Protein AF-A8M574-F1 (afdb_monomer)

pLDDT: mean 74.21, std 25.57, range [23.56, 98.88]

Structure (mmCIF, N/CA/C/O backbone):
data_AF-A8M574-F1
#
_entry.id   AF-A8M574-F1
#
loop_
_atom_site.group_PDB
_atom_site.id
_atom_site.type_symbol
_atom_site.label_atom_id
_atom_site.label_alt_id
_atom_site.label_comp_id
_atom_site.label_asym_id
_atom_site.label_entity_id
_atom_site.label_seq_id
_atom_site.pdbx_PDB_ins_code
_atom_site.Cartn_x
_atom_site.Cartn_y
_atom_site.Cartn_z
_atom_site.occupancy
_atom_site.B_iso_or_equiv
_atom_site.auth_seq_id
_atom_site.auth_comp_id
_atom_site.auth_asym_id
_atom_site.auth_atom_id
_atom_site.pdbx_PDB_model_num
ATOM 1 N N . MET A 1 1 ? 25.813 -14.696 -12.290 1.00 43.09 1 MET A N 1
ATOM 2 C CA . MET A 1 1 ? 24.730 -15.687 -12.515 1.00 43.09 1 MET A CA 1
ATOM 3 C C . MET A 1 1 ? 24.379 -16.520 -11.274 1.00 43.09 1 MET A C 1
ATOM 5 O O . MET A 1 1 ? 23.227 -16.478 -10.869 1.00 43.09 1 MET A O 1
ATOM 9 N N . ALA A 1 2 ? 25.313 -17.228 -10.617 1.00 38.19 2 ALA A N 1
ATOM 10 C CA . ALA A 1 2 ? 24.982 -18.064 -9.444 1.00 38.19 2 ALA A CA 1
ATOM 11 C C . ALA A 1 2 ? 24.465 -17.281 -8.211 1.00 38.19 2 ALA A C 1
ATOM 13 O O . ALA A 1 2 ? 23.573 -17.768 -7.521 1.00 38.19 2 ALA A O 1
ATOM 14 N N . GLY A 1 3 ? 24.983 -16.067 -7.968 1.00 50.03 3 GLY A N 1
ATOM 15 C CA . GLY A 1 3 ? 24.545 -15.190 -6.869 1.00 50.03 3 GLY A CA 1
ATOM 16 C C . GLY A 1 3 ? 23.135 -14.622 -7.061 1.00 50.03 3 GLY A C 1
ATOM 17 O O . GLY A 1 3 ? 22.306 -14.767 -6.175 1.00 50.03 3 GLY A O 1
ATOM 18 N N . ALA A 1 4 ? 22.826 -14.084 -8.246 1.00 55.34 4 ALA A N 1
ATOM 19 C CA . ALA A 1 4 ? 21.496 -13.553 -8.568 1.00 55.34 4 ALA A CA 1
ATOM 20 C C . ALA A 1 4 ? 20.401 -14.631 -8.491 1.00 55.34 4 ALA A C 1
ATOM 22 O O . ALA A 1 4 ? 19.354 -14.411 -7.900 1.00 55.34 4 ALA A O 1
ATOM 23 N N . ALA A 1 5 ? 20.671 -15.840 -8.995 1.00 60.03 5 ALA A N 1
ATOM 24 C CA . ALA A 1 5 ? 19.728 -16.952 -8.873 1.00 60.03 5 ALA A CA 1
ATOM 25 C C . ALA A 1 5 ? 19.549 -17.428 -7.417 1.00 60.03 5 ALA A C 1
ATOM 27 O O . ALA A 1 5 ? 18.490 -17.937 -7.060 1.00 60.03 5 ALA A O 1
ATOM 28 N N . ALA A 1 6 ? 20.581 -17.310 -6.574 1.00 65.19 6 ALA A N 1
ATOM 29 C CA . ALA A 1 6 ? 20.474 -17.624 -5.150 1.00 65.19 6 ALA A CA 1
ATOM 30 C C . ALA A 1 6 ? 19.658 -16.568 -4.396 1.00 65.19 6 ALA A C 1
ATOM 32 O O . ALA A 1 6 ? 18.830 -16.937 -3.568 1.00 65.19 6 ALA A O 1
ATOM 33 N N . GLU A 1 7 ? 19.847 -15.292 -4.722 1.00 67.44 7 GLU A N 1
ATOM 34 C CA . GLU A 1 7 ? 19.061 -14.191 -4.169 1.00 67.44 7 GLU A CA 1
ATOM 35 C C . GLU A 1 7 ? 17.591 -14.280 -4.580 1.00 67.44 7 GLU A C 1
ATOM 37 O O . GLU A 1 7 ? 16.699 -14.190 -3.742 1.00 67.44 7 GLU A O 1
ATOM 42 N N . GLN A 1 8 ? 17.336 -14.619 -5.842 1.00 71.44 8 GLN A N 1
ATOM 43 C CA . GLN A 1 8 ? 15.989 -14.830 -6.353 1.00 71.44 8 GLN A CA 1
ATOM 44 C C . GLN A 1 8 ? 15.241 -15.937 -5.603 1.00 71.44 8 GLN A C 1
ATOM 46 O O . GLN A 1 8 ? 14.080 -15.786 -5.216 1.00 71.44 8 GLN A O 1
ATOM 51 N N . ARG A 1 9 ? 15.931 -17.051 -5.328 1.00 76.62 9 ARG A N 1
ATOM 52 C CA . ARG A 1 9 ? 15.381 -18.136 -4.506 1.00 76.62 9 ARG A CA 1
ATOM 53 C C . ARG A 1 9 ? 15.107 -17.696 -3.070 1.00 76.62 9 ARG A C 1
ATOM 55 O O . ARG A 1 9 ? 14.141 -18.178 -2.491 1.00 76.62 9 ARG A O 1
ATOM 62 N N . ARG A 1 10 ? 15.919 -16.800 -2.496 1.00 78.69 10 ARG A N 1
ATOM 63 C CA . ARG A 1 10 ? 15.679 -16.248 -1.151 1.00 78.69 10 ARG A CA 1
ATOM 64 C C . ARG A 1 10 ? 14.439 -15.360 -1.123 1.00 78.69 10 ARG A C 1
ATOM 66 O O . ARG A 1 10 ? 13.598 -15.568 -0.259 1.00 78.69 10 ARG A O 1
ATOM 73 N N . LEU A 1 11 ? 14.298 -14.441 -2.081 1.00 84.88 11 LEU A N 1
ATOM 74 C CA . LEU A 1 11 ? 13.113 -13.583 -2.214 1.00 84.88 11 LEU A CA 1
ATOM 75 C C . LEU A 1 11 ? 11.839 -14.420 -2.351 1.00 84.88 11 LEU A C 1
ATOM 77 O O . LEU A 1 11 ? 10.883 -14.235 -1.604 1.00 84.88 11 LEU A O 1
ATOM 81 N N . THR A 1 12 ? 11.877 -15.405 -3.247 1.00 88.19 12 THR A N 1
ATOM 82 C CA . THR A 1 12 ? 10.774 -16.347 -3.470 1.00 88.19 12 THR A CA 1
ATOM 83 C C . THR A 1 12 ? 10.436 -17.112 -2.191 1.00 88.19 12 THR A C 1
ATOM 85 O O . THR A 1 12 ? 9.279 -17.155 -1.795 1.00 88.19 12 THR A O 1
ATOM 88 N N . ALA A 1 13 ? 11.438 -17.653 -1.488 1.00 87.69 13 ALA A N 1
ATOM 89 C CA . ALA A 1 13 ? 11.223 -18.377 -0.236 1.00 87.69 13 ALA A CA 1
ATOM 90 C C . ALA A 1 13 ? 10.576 -17.509 0.858 1.00 87.69 13 ALA A C 1
ATOM 92 O O . ALA A 1 13 ? 9.745 -18.008 1.611 1.00 87.69 13 ALA A O 1
ATOM 93 N N . VAL A 1 14 ? 10.913 -16.216 0.935 1.00 92.44 14 VAL A N 1
ATOM 94 C CA . VAL A 1 14 ? 10.261 -15.285 1.870 1.00 92.44 14 VAL A CA 1
ATOM 95 C C . VAL A 1 14 ? 8.786 -15.096 1.516 1.00 92.44 14 VAL A C 1
ATOM 97 O O . VAL A 1 14 ? 7.946 -15.217 2.404 1.00 92.44 14 VAL A O 1
ATOM 100 N N . VAL A 1 15 ? 8.463 -14.856 0.240 1.00 94.00 15 VAL A N 1
ATOM 101 C CA . VAL A 1 15 ? 7.069 -14.708 -0.225 1.00 94.00 15 VAL A CA 1
ATOM 102 C C . VAL A 1 15 ? 6.266 -15.986 0.020 1.00 94.00 15 VAL A C 1
ATOM 104 O O . VAL A 1 15 ? 5.108 -15.932 0.434 1.00 94.00 15 VAL A O 1
ATOM 107 N N . GLU A 1 16 ? 6.888 -17.150 -0.177 1.00 91.62 16 GLU A N 1
ATOM 108 C CA . GLU A 1 16 ? 6.286 -18.453 0.104 1.00 91.62 16 GLU A CA 1
ATOM 109 C C . GLU A 1 16 ? 5.833 -18.580 1.566 1.00 91.62 16 GLU A C 1
ATOM 111 O O . GLU A 1 16 ? 4.709 -19.022 1.821 1.00 91.62 16 GLU A O 1
ATOM 116 N N . CYS A 1 17 ? 6.640 -18.091 2.514 1.00 93.31 17 CYS A N 1
ATOM 117 C CA . CYS A 1 17 ? 6.331 -18.102 3.944 1.00 93.31 17 CYS A CA 1
ATOM 118 C C . CYS A 1 17 ? 5.132 -17.227 4.344 1.00 93.31 17 CYS A C 1
ATOM 120 O O . CYS A 1 17 ? 4.671 -17.348 5.476 1.00 93.31 17 CYS A O 1
ATOM 122 N N . TRP A 1 18 ? 4.617 -16.352 3.472 1.00 95.31 18 TRP A N 1
ATOM 123 C CA . TRP A 1 18 ? 3.490 -15.466 3.794 1.00 95.31 18 TRP A CA 1
ATOM 124 C C . TRP A 1 18 ? 2.136 -16.180 3.871 1.00 95.31 18 TRP A C 1
ATOM 126 O O . TRP A 1 18 ? 1.200 -15.624 4.450 1.00 95.31 18 TRP A O 1
ATOM 136 N N . LEU A 1 19 ? 2.029 -17.406 3.343 1.00 94.69 19 LEU A N 1
ATOM 137 C CA . LEU A 1 19 ? 0.761 -18.140 3.286 1.00 94.69 19 LEU A CA 1
ATOM 138 C C . LEU A 1 19 ? 0.130 -18.340 4.661 1.00 94.69 19 LEU A C 1
ATOM 140 O O . LEU A 1 19 ? 0.718 -18.938 5.561 1.00 94.69 19 LEU A O 1
ATOM 144 N N . GLY A 1 20 ? -1.112 -17.878 4.791 1.00 93.00 20 GLY A N 1
ATOM 145 C CA . GLY A 1 20 ? -1.953 -18.090 5.963 1.00 93.00 20 GLY A CA 1
ATOM 146 C C . GLY A 1 20 ? -1.492 -17.350 7.217 1.00 93.00 20 GLY A C 1
ATOM 147 O O . GLY A 1 20 ? -2.039 -17.596 8.294 1.00 93.00 20 GLY A O 1
ATOM 148 N N . ARG A 1 21 ? -0.505 -16.452 7.110 1.00 95.06 21 ARG A N 1
ATOM 149 C CA . ARG A 1 21 ? 0.018 -15.736 8.274 1.00 95.06 21 ARG A CA 1
ATOM 150 C C . ARG A 1 21 ? -1.033 -14.803 8.865 1.00 95.06 21 ARG A C 1
ATOM 152 O O . ARG A 1 21 ? -1.601 -14.011 8.117 1.00 95.06 21 ARG A O 1
ATOM 159 N N . PRO A 1 22 ? -1.293 -14.876 10.179 1.00 96.81 22 PRO A N 1
ATOM 160 C CA . PRO A 1 22 ? -2.359 -14.110 10.805 1.00 96.81 22 PRO A CA 1
ATOM 161 C C . PRO A 1 22 ? -1.987 -12.628 10.926 1.00 96.81 22 PRO A C 1
ATOM 163 O O . PRO A 1 22 ? -1.053 -12.278 11.651 1.00 96.81 22 PRO A O 1
ATOM 166 N N . VAL A 1 23 ? -2.752 -11.760 10.266 1.00 98.25 23 VAL A N 1
ATOM 167 C CA . VAL A 1 23 ? -2.574 -10.307 10.332 1.00 98.25 23 VAL A CA 1
ATOM 168 C C . VAL A 1 23 ? -3.887 -9.634 10.717 1.00 98.25 23 VAL A C 1
ATOM 170 O O . VAL A 1 23 ? -4.902 -9.781 10.039 1.00 98.25 23 VAL A O 1
ATOM 173 N N . LEU A 1 24 ? -3.860 -8.880 11.813 1.00 98.62 24 LEU A N 1
ATOM 174 C CA . LEU A 1 24 ? -4.942 -7.996 12.224 1.00 98.62 24 LEU A CA 1
ATOM 175 C C . LEU A 1 24 ? -4.681 -6.603 11.660 1.00 98.62 24 LEU A C 1
ATOM 177 O O . LEU A 1 24 ? -3.668 -5.992 11.988 1.00 98.62 24 LEU A O 1
ATOM 181 N N . VAL A 1 25 ? -5.609 -6.087 10.865 1.00 98.88 25 VAL A N 1
ATOM 182 C CA . VAL A 1 25 ? -5.609 -4.702 10.398 1.00 98.88 25 VAL A CA 1
ATOM 183 C C . VAL A 1 25 ? -6.649 -3.920 11.189 1.00 98.88 25 VAL A C 1
ATOM 185 O O . VAL A 1 25 ? -7.798 -4.347 11.312 1.00 98.88 25 VAL A O 1
ATOM 188 N N . VAL A 1 26 ? -6.257 -2.768 11.725 1.00 98.75 26 VAL A N 1
ATOM 189 C CA . VAL A 1 26 ? -7.154 -1.831 12.403 1.00 98.75 26 VAL A CA 1
ATOM 190 C C . VAL A 1 26 ? -6.943 -0.430 11.861 1.00 98.75 26 VAL A C 1
ATOM 192 O O . VAL A 1 26 ? -5.806 0.006 11.687 1.00 98.75 26 VAL A O 1
ATOM 195 N N . GLY A 1 27 ? -8.025 0.302 11.614 1.00 97.75 27 GLY A N 1
ATOM 196 C CA . GLY A 1 27 ? -7.881 1.683 11.186 1.00 97.75 27 GLY A CA 1
ATOM 197 C C . GLY A 1 27 ? -9.089 2.286 10.507 1.00 97.75 27 GLY A C 1
ATOM 198 O O . GLY A 1 27 ? -10.214 1.798 10.621 1.00 97.75 27 GLY A O 1
ATOM 199 N N . ASP A 1 28 ? -8.821 3.367 9.787 1.00 97.31 28 ASP A N 1
ATOM 200 C CA . ASP A 1 28 ? -9.803 4.078 8.986 1.00 97.31 28 ASP A CA 1
ATOM 201 C C . ASP A 1 28 ? -10.064 3.324 7.670 1.00 97.31 28 ASP A C 1
ATOM 203 O O . ASP A 1 28 ? -9.288 3.395 6.711 1.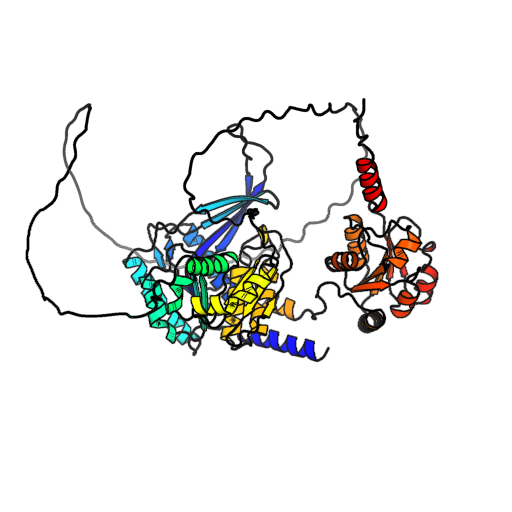00 97.31 28 ASP A O 1
ATOM 207 N N . ALA A 1 29 ? -11.166 2.572 7.629 1.00 97.31 29 ALA A N 1
ATOM 208 C CA . ALA A 1 29 ? -11.657 1.918 6.421 1.00 97.31 29 ALA A CA 1
ATOM 209 C C . ALA A 1 29 ? -12.540 2.873 5.604 1.00 97.31 29 ALA A C 1
ATOM 211 O O . ALA A 1 29 ? -13.359 3.609 6.160 1.00 97.31 29 ALA A O 1
ATOM 212 N N . MET A 1 30 ? -12.376 2.854 4.282 1.00 96.56 30 MET A N 1
ATOM 213 C CA . MET A 1 30 ? -13.139 3.701 3.366 1.00 96.56 30 MET A CA 1
ATOM 214 C C . MET A 1 30 ? -13.429 2.980 2.049 1.00 96.56 30 MET A C 1
ATOM 216 O O . MET A 1 30 ? -12.779 1.990 1.719 1.00 96.56 30 MET A O 1
ATOM 220 N N . LEU A 1 31 ? -14.398 3.489 1.292 1.00 97.69 31 LEU A N 1
ATOM 221 C CA . LEU A 1 31 ? -14.700 3.034 -0.061 1.00 97.69 31 LEU A CA 1
ATOM 222 C C . LEU A 1 31 ? -14.045 3.972 -1.084 1.00 97.69 31 LEU A C 1
ATOM 224 O O . LEU A 1 31 ? -14.311 5.175 -1.106 1.00 97.69 31 LEU A O 1
ATOM 228 N N . ASP A 1 32 ? -13.215 3.429 -1.966 1.00 96.25 32 ASP A N 1
ATOM 229 C CA . ASP A 1 32 ? -12.737 4.138 -3.147 1.00 96.25 32 ASP A CA 1
ATOM 230 C C . ASP A 1 32 ? -13.697 3.896 -4.315 1.00 96.25 32 ASP A C 1
ATOM 232 O O . ASP A 1 32 ? -13.975 2.757 -4.686 1.00 96.25 32 ASP A O 1
ATOM 236 N N . GLU A 1 33 ? -14.178 4.968 -4.942 1.00 95.56 33 GLU A N 1
ATOM 237 C CA . GLU A 1 33 ? -15.069 4.872 -6.099 1.00 95.56 33 GLU A CA 1
ATOM 238 C C . GLU A 1 33 ? -14.465 5.599 -7.304 1.00 95.56 33 GLU A C 1
ATOM 240 O O . GLU A 1 33 ? -14.084 6.768 -7.233 1.00 95.56 33 GLU A O 1
ATOM 245 N N . TRP A 1 34 ? -14.407 4.914 -8.439 1.00 93.00 34 TRP A N 1
ATOM 246 C CA . TRP A 1 34 ? -13.856 5.412 -9.693 1.00 93.00 34 TRP A CA 1
ATOM 247 C C . TRP A 1 34 ? -14.963 5.500 -10.735 1.00 93.00 34 TRP A C 1
ATOM 249 O O . TRP A 1 34 ? -15.517 4.488 -11.174 1.00 93.00 34 TRP A O 1
ATOM 259 N N . ARG A 1 35 ? -15.295 6.725 -11.138 1.00 93.75 35 ARG A N 1
ATOM 260 C CA . ARG A 1 35 ? -16.360 7.038 -12.092 1.00 93.75 35 ARG A CA 1
ATOM 261 C C . ARG A 1 35 ? -15.756 7.492 -13.411 1.00 93.75 35 ARG A C 1
ATOM 263 O O . ARG A 1 35 ? -15.221 8.589 -13.508 1.00 93.75 35 ARG A O 1
ATOM 270 N N . PHE A 1 36 ? -15.862 6.651 -14.431 1.00 91.88 36 PHE A N 1
ATOM 271 C CA . PHE A 1 36 ? -15.371 6.933 -15.775 1.00 91.88 36 PHE A CA 1
ATOM 272 C C . PHE A 1 36 ? -16.498 7.546 -16.591 1.00 91.88 36 PHE A C 1
ATOM 274 O O . PHE A 1 36 ? -17.512 6.889 -16.846 1.00 91.88 36 PHE A O 1
ATOM 281 N N . ALA A 1 37 ? -16.320 8.795 -16.993 1.00 92.38 37 ALA A N 1
ATOM 282 C CA . ALA A 1 37 ? -17.284 9.566 -17.747 1.00 92.38 37 ALA A CA 1
ATOM 283 C C . ALA A 1 37 ? -16.697 10.076 -19.068 1.00 92.38 37 ALA A C 1
ATOM 285 O O . ALA A 1 37 ? -15.488 10.130 -19.276 1.00 92.38 37 ALA A O 1
ATOM 286 N N . GLU A 1 38 ? -17.585 10.470 -19.970 1.00 91.44 38 GLU A N 1
ATOM 287 C CA . GLU A 1 38 ? -17.250 11.190 -21.197 1.00 91.44 38 GLU A CA 1
ATOM 288 C C . GLU A 1 38 ? -17.886 12.579 -21.163 1.00 91.44 38 GLU A C 1
ATOM 290 O O . GLU A 1 38 ? -18.950 12.765 -20.566 1.00 91.44 38 GLU A O 1
ATOM 295 N N . SER A 1 39 ? -17.245 13.540 -21.828 1.00 87.38 39 SER A N 1
ATOM 296 C CA . SER A 1 39 ? -17.737 14.911 -21.956 1.00 87.38 39 SER A CA 1
ATOM 297 C C . SER A 1 39 ? -17.695 15.347 -23.413 1.00 87.38 39 SER A C 1
ATOM 299 O O . SER A 1 39 ? -16.616 15.457 -23.990 1.00 87.38 39 SER A O 1
ATOM 301 N N . ASP A 1 40 ? -18.859 15.634 -23.992 1.00 86.44 40 ASP A N 1
ATOM 302 C CA . ASP A 1 40 ? -19.007 16.144 -25.362 1.00 86.44 40 ASP A CA 1
ATOM 303 C C . ASP A 1 40 ? -19.589 17.566 -25.418 1.00 86.44 40 ASP A C 1
ATOM 305 O O . ASP A 1 40 ? -19.591 18.208 -26.470 1.00 86.44 40 ASP A O 1
ATOM 309 N N . ARG A 1 41 ? -20.103 18.069 -24.288 1.00 89.44 41 ARG A N 1
ATOM 310 C CA . ARG A 1 41 ? -20.861 19.319 -24.196 1.00 89.44 41 ARG A CA 1
ATOM 311 C C . ARG A 1 41 ? -20.558 20.057 -22.899 1.00 89.44 41 ARG A C 1
ATOM 313 O O . ARG A 1 41 ? -20.218 19.453 -21.885 1.00 89.44 41 ARG A O 1
ATOM 320 N N . LEU A 1 42 ? -20.736 21.374 -22.936 1.00 89.81 42 LEU A N 1
ATOM 321 C CA . LEU A 1 42 ? -20.708 22.234 -21.755 1.00 89.81 42 LEU A CA 1
ATOM 322 C C . LEU A 1 42 ? -22.133 22.539 -21.284 1.00 89.81 42 LEU A C 1
ATOM 324 O O . LEU A 1 42 ? -23.079 22.572 -22.080 1.00 89.81 42 LEU A O 1
ATOM 328 N N . CYS A 1 43 ? -22.275 22.775 -19.985 1.00 90.06 43 CYS A N 1
ATOM 329 C CA . CYS A 1 43 ? -23.506 23.244 -19.373 1.00 90.06 43 CYS A CA 1
ATOM 330 C C . CYS A 1 43 ? -23.913 24.608 -19.954 1.00 90.06 43 CYS A C 1
ATOM 332 O O . CYS A 1 43 ? -23.078 25.444 -20.290 1.00 90.06 43 CYS A O 1
ATOM 334 N N . ARG A 1 44 ? -25.227 24.855 -20.045 1.00 89.38 44 ARG A N 1
ATOM 335 C CA . ARG A 1 44 ? -25.763 26.189 -20.383 1.00 89.38 44 ARG A CA 1
ATOM 336 C C . ARG A 1 44 ? -25.792 27.132 -19.176 1.00 89.38 44 ARG A C 1
ATOM 338 O O . ARG A 1 44 ? -25.850 28.340 -19.356 1.00 89.38 44 ARG A O 1
ATOM 345 N N . GLU A 1 45 ? -25.783 26.567 -17.971 1.00 93.62 45 GLU A N 1
ATOM 346 C CA . GLU A 1 45 ? -25.939 27.275 -16.692 1.00 93.62 45 GLU A CA 1
ATOM 347 C C . GLU A 1 45 ? -24.607 27.781 -16.121 1.00 93.62 45 GLU A C 1
ATOM 349 O O . GLU A 1 45 ? -24.580 28.759 -15.382 1.00 93.62 45 GLU A O 1
ATOM 354 N N . ALA A 1 46 ? -23.498 27.128 -16.472 1.00 89.81 46 ALA A N 1
ATOM 355 C CA . ALA A 1 46 ? -22.154 27.455 -16.012 1.00 89.81 46 ALA A CA 1
ATOM 356 C C . ALA A 1 46 ? -21.120 26.940 -17.028 1.00 89.81 46 ALA A C 1
ATOM 358 O O . ALA A 1 46 ? -21.419 25.990 -17.755 1.00 89.81 46 ALA A O 1
ATOM 359 N N . PRO A 1 47 ? -19.897 27.496 -17.073 1.00 87.81 47 PRO A N 1
ATOM 360 C CA . PRO A 1 47 ? -18.806 26.985 -17.905 1.00 87.81 47 PRO A CA 1
ATOM 361 C C . PRO A 1 47 ? -18.216 25.694 -17.307 1.00 87.81 47 PRO A C 1
ATOM 363 O O . PRO A 1 47 ? -17.054 25.640 -16.919 1.00 87.81 47 PRO A O 1
ATOM 366 N N . ALA A 1 48 ? -19.042 24.655 -17.203 1.00 88.00 48 ALA A N 1
ATOM 367 C CA . ALA A 1 48 ? -18.696 23.352 -16.649 1.00 88.00 48 ALA A CA 1
ATOM 368 C C . ALA A 1 48 ? -19.013 22.239 -17.665 1.00 88.00 48 ALA A C 1
ATOM 370 O O . ALA A 1 48 ? -19.988 22.362 -18.411 1.00 88.00 48 ALA A O 1
ATOM 371 N N . PRO A 1 49 ? -18.216 21.160 -17.726 1.00 89.12 49 PRO A N 1
ATOM 372 C CA . PRO A 1 49 ? -18.491 20.027 -18.605 1.00 89.12 49 PRO A CA 1
ATOM 373 C C . PRO A 1 49 ? -19.711 19.222 -18.142 1.00 89.12 49 PRO A C 1
ATOM 375 O O . PRO A 1 49 ? -19.912 19.007 -16.947 1.00 89.12 49 PRO A O 1
ATOM 378 N N . ILE A 1 50 ? -20.500 18.726 -19.098 1.00 90.06 50 ILE A N 1
ATOM 379 C CA . ILE A 1 50 ? -21.537 17.722 -18.839 1.00 90.06 50 ILE A CA 1
ATOM 380 C C . ILE A 1 50 ? -20.884 16.345 -18.915 1.00 90.06 50 ILE A C 1
ATOM 382 O O . ILE A 1 50 ? -20.421 15.930 -19.976 1.00 90.06 50 ILE A O 1
ATOM 386 N N . LEU A 1 51 ? -20.889 15.623 -17.797 1.00 90.94 51 LEU A N 1
ATOM 387 C CA . LEU A 1 51 ? -20.281 14.300 -17.691 1.00 90.94 51 LEU A CA 1
ATOM 388 C C . LEU A 1 51 ? -21.337 13.199 -17.824 1.00 90.94 51 LEU A C 1
ATOM 390 O O . LEU A 1 51 ? -22.256 13.105 -17.012 1.00 90.94 51 LEU A O 1
ATOM 394 N N . THR A 1 52 ? -21.187 12.334 -18.829 1.00 91.50 52 THR A N 1
ATOM 395 C CA . THR A 1 52 ? -22.003 11.120 -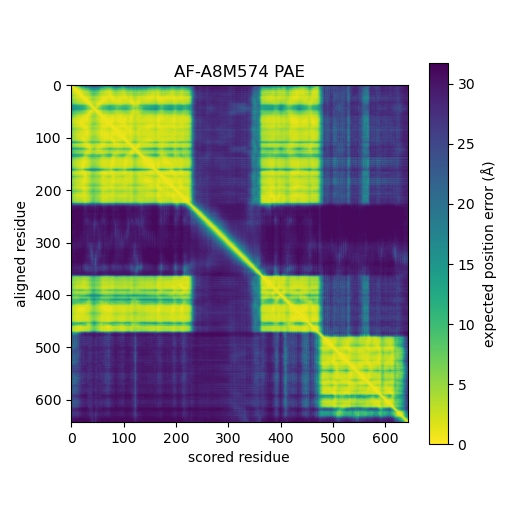18.984 1.00 91.50 52 THR A CA 1
ATOM 396 C C . THR A 1 52 ? -21.242 9.925 -18.425 1.00 91.50 52 THR A C 1
ATOM 398 O O . THR A 1 52 ? -20.249 9.497 -19.013 1.00 91.50 52 THR A O 1
ATOM 401 N N . LEU A 1 53 ? -21.700 9.377 -17.296 1.00 93.19 53 LEU A N 1
ATOM 402 C CA . LEU A 1 53 ? -21.079 8.214 -16.658 1.00 93.19 53 LEU A CA 1
ATOM 403 C C . LEU A 1 53 ? -21.189 6.971 -17.556 1.00 93.19 53 LEU A C 1
ATOM 405 O O . LEU A 1 53 ? -22.276 6.613 -18.007 1.00 93.19 53 LEU A O 1
ATOM 409 N N . ARG A 1 54 ? -20.061 6.300 -17.793 1.00 93.81 54 ARG A N 1
ATOM 410 C CA . ARG A 1 54 ? -19.958 5.068 -18.592 1.00 93.81 54 ARG A CA 1
ATOM 411 C C . ARG A 1 54 ? -19.683 3.841 -17.745 1.00 93.81 54 ARG A C 1
ATOM 413 O O . ARG A 1 54 ? -20.249 2.782 -17.996 1.00 93.81 54 ARG A O 1
ATOM 420 N N . ARG A 1 55 ? -18.802 3.978 -16.756 1.00 93.06 55 ARG A N 1
ATOM 421 C CA . ARG A 1 55 ? -18.369 2.874 -15.898 1.00 93.06 55 ARG A CA 1
ATOM 422 C C . ARG A 1 55 ? -18.146 3.371 -14.479 1.00 93.06 55 ARG A C 1
ATOM 424 O O . ARG A 1 55 ? -17.662 4.482 -14.278 1.00 93.06 55 ARG A O 1
ATOM 431 N N . ARG A 1 56 ? -18.458 2.516 -13.510 1.00 93.44 56 ARG A N 1
ATOM 432 C CA . ARG A 1 56 ? -18.161 2.706 -12.092 1.00 93.44 56 ARG A CA 1
ATOM 433 C C . ARG A 1 56 ? -17.371 1.502 -11.592 1.00 93.44 56 ARG A C 1
ATOM 435 O O . ARG A 1 56 ? -17.744 0.376 -11.910 1.00 93.44 56 ARG A O 1
ATOM 442 N N . ILE A 1 57 ? -16.305 1.742 -10.842 1.00 92.06 57 ILE A N 1
ATOM 443 C CA . ILE A 1 57 ? -15.552 0.709 -10.126 1.00 92.06 57 ILE A CA 1
ATOM 444 C C . ILE A 1 57 ? -15.521 1.107 -8.654 1.00 92.06 57 ILE A C 1
ATOM 446 O O . ILE A 1 57 ? -15.124 2.228 -8.346 1.00 92.06 57 ILE A O 1
ATOM 450 N N . SER A 1 58 ? -15.931 0.197 -7.777 1.00 94.50 58 SER A N 1
ATOM 451 C CA . SER A 1 58 ? -15.815 0.347 -6.325 1.00 94.50 58 SER A CA 1
ATOM 452 C C . SER A 1 58 ? -14.689 -0.561 -5.829 1.00 94.50 58 SER A C 1
ATOM 454 O O . SER A 1 58 ? -14.554 -1.692 -6.304 1.00 94.50 58 SER A O 1
ATOM 456 N N . ALA A 1 59 ? -13.876 -0.064 -4.905 1.00 96.00 59 ALA A N 1
ATOM 457 C CA . ALA A 1 59 ? -12.759 -0.784 -4.312 1.00 96.00 59 ALA A CA 1
ATOM 45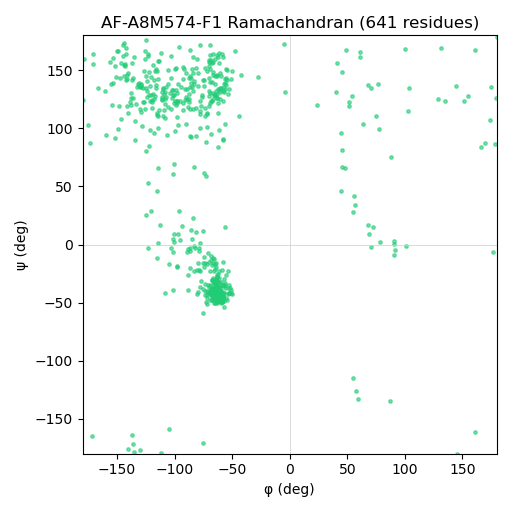8 C C . ALA A 1 59 ? -12.619 -0.436 -2.826 1.00 96.00 59 ALA A C 1
ATOM 460 O O . ALA A 1 59 ? -13.022 0.641 -2.384 1.00 96.00 59 ALA A O 1
ATOM 461 N N . ALA A 1 60 ? -12.025 -1.343 -2.055 1.00 97.44 60 ALA A N 1
ATOM 462 C CA . ALA A 1 60 ? -11.631 -1.051 -0.684 1.00 97.44 60 ALA A CA 1
ATOM 463 C C . ALA A 1 60 ? -10.533 0.026 -0.673 1.00 97.44 60 ALA A C 1
ATOM 465 O O . ALA A 1 60 ? -9.619 -0.031 -1.491 1.00 97.44 60 ALA A O 1
ATOM 466 N N . GLY A 1 61 ? -10.621 0.983 0.250 1.00 96.25 61 GLY A N 1
ATOM 467 C CA . GLY A 1 61 ? -9.655 2.063 0.459 1.00 96.25 61 GLY A CA 1
ATOM 468 C C . GLY A 1 61 ? -9.156 2.115 1.907 1.00 96.25 61 GLY A C 1
ATOM 469 O O . GLY A 1 61 ? -9.797 1.596 2.829 1.00 96.25 61 GLY A O 1
ATOM 470 N N . GLY A 1 62 ? -8.008 2.756 2.126 1.00 95.62 62 GLY A N 1
ATOM 471 C CA . GLY A 1 62 ? -7.411 2.917 3.455 1.00 95.62 62 GLY A CA 1
ATOM 472 C C . GLY A 1 62 ? -7.113 1.583 4.140 1.00 95.62 62 GLY A C 1
ATOM 473 O O . GLY A 1 62 ? -6.606 0.652 3.514 1.00 95.62 62 GLY A O 1
ATOM 474 N N . ALA A 1 63 ? -7.496 1.449 5.415 1.00 98.06 63 ALA A N 1
ATOM 475 C CA . ALA A 1 63 ? -7.256 0.230 6.193 1.00 98.06 63 ALA A CA 1
ATOM 476 C C . ALA A 1 63 ? -7.842 -1.023 5.515 1.00 98.06 63 ALA A C 1
ATOM 478 O O . ALA A 1 63 ? -7.263 -2.108 5.581 1.00 98.06 63 ALA A O 1
ATOM 479 N N . ALA A 1 64 ? -8.968 -0.869 4.811 1.00 98.50 64 ALA A N 1
ATOM 480 C CA . ALA A 1 64 ? -9.575 -1.958 4.061 1.00 98.50 64 ALA A CA 1
ATOM 481 C C . ALA A 1 64 ? -8.725 -2.375 2.850 1.00 98.50 64 ALA A C 1
ATOM 483 O O . ALA A 1 64 ? -8.562 -3.570 2.618 1.00 98.50 64 ALA A O 1
ATOM 484 N N . ASN A 1 65 ? -8.120 -1.430 2.119 1.00 97.94 65 ASN A N 1
ATOM 485 C CA . ASN A 1 65 ? -7.218 -1.764 1.010 1.00 97.94 65 ASN A CA 1
ATOM 486 C C . ASN A 1 65 ? -5.948 -2.473 1.494 1.00 97.94 65 ASN A C 1
ATOM 488 O O . ASN A 1 65 ? -5.481 -3.422 0.864 1.00 97.94 65 ASN A O 1
ATOM 492 N N . THR A 1 66 ? -5.410 -2.054 2.641 1.00 98.31 66 THR A N 1
ATOM 493 C CA . THR A 1 66 ? -4.278 -2.734 3.282 1.00 98.31 66 THR A CA 1
ATOM 494 C C . THR A 1 66 ? -4.627 -4.181 3.636 1.00 98.31 66 THR A C 1
ATOM 496 O O . THR A 1 66 ? -3.862 -5.090 3.314 1.00 98.31 66 THR A O 1
ATOM 499 N N . ALA A 1 67 ? -5.810 -4.431 4.211 1.00 98.69 67 ALA A N 1
ATOM 500 C CA . ALA A 1 67 ? -6.283 -5.790 4.488 1.00 98.69 67 ALA A CA 1
ATOM 501 C C . ALA A 1 67 ? -6.444 -6.632 3.209 1.00 98.69 67 ALA A C 1
ATOM 503 O O . ALA A 1 67 ? -6.002 -7.782 3.173 1.00 98.69 67 ALA A O 1
ATOM 504 N N . VAL A 1 68 ? -7.000 -6.046 2.143 1.00 98.56 68 VAL A N 1
ATOM 505 C CA . VAL A 1 68 ? -7.124 -6.694 0.828 1.00 98.56 68 VAL A CA 1
ATOM 506 C C . VAL A 1 68 ? -5.751 -7.028 0.232 1.00 98.56 68 VAL A C 1
ATOM 508 O O . VAL A 1 68 ? -5.567 -8.132 -0.276 1.00 98.56 68 VAL A O 1
ATOM 511 N N . ASN A 1 69 ? -4.764 -6.131 0.330 1.00 98.12 69 ASN A N 1
ATOM 512 C CA . ASN A 1 69 ? -3.396 -6.402 -0.128 1.00 98.12 69 ASN A CA 1
ATOM 513 C C . ASN A 1 69 ? -2.737 -7.531 0.666 1.00 98.12 69 ASN A C 1
ATOM 515 O O . ASN A 1 69 ? -2.114 -8.408 0.075 1.00 98.12 69 ASN A O 1
ATOM 519 N N . ILE A 1 70 ? -2.909 -7.570 1.988 1.00 98.50 70 ILE A N 1
ATOM 520 C CA . ILE A 1 70 ? -2.384 -8.668 2.809 1.00 98.50 70 ILE A CA 1
ATOM 521 C C . ILE A 1 70 ? -2.986 -10.010 2.378 1.00 98.50 70 ILE A C 1
ATOM 523 O O . ILE A 1 70 ? -2.237 -10.974 2.206 1.00 98.50 70 ILE A O 1
ATOM 527 N N . ALA A 1 71 ? -4.305 -10.069 2.172 1.00 98.31 71 ALA A N 1
ATOM 528 C CA . ALA A 1 71 ? -4.984 -11.276 1.707 1.00 98.31 71 ALA A CA 1
ATOM 529 C C . ALA A 1 71 ? -4.500 -11.701 0.309 1.00 98.31 71 ALA A C 1
ATOM 531 O O . ALA A 1 71 ? -4.114 -12.852 0.100 1.00 98.31 71 ALA A O 1
ATOM 532 N N . ALA A 1 72 ? -4.407 -10.756 -0.632 1.00 97.56 72 ALA A N 1
ATOM 533 C CA . ALA A 1 72 ? -3.942 -11.009 -1.996 1.00 97.56 72 ALA A CA 1
ATOM 534 C C . ALA A 1 72 ? -2.472 -11.464 -2.075 1.00 97.56 72 ALA A C 1
ATOM 536 O O . ALA A 1 72 ? -2.107 -12.229 -2.971 1.00 97.56 72 ALA A O 1
ATOM 537 N N . LEU A 1 73 ? -1.629 -11.033 -1.132 1.00 97.75 73 LEU A N 1
ATOM 538 C CA . LEU A 1 73 ? -0.242 -11.484 -0.981 1.00 97.75 73 LEU A CA 1
ATOM 539 C C . LEU A 1 73 ? -0.122 -12.856 -0.284 1.00 97.75 73 LEU A C 1
ATOM 541 O O . LEU A 1 73 ? 0.977 -13.406 -0.187 1.00 97.75 73 LEU A O 1
ATOM 545 N N . GLY A 1 74 ? -1.242 -13.445 0.146 1.00 96.50 74 GLY A N 1
ATOM 546 C CA . GLY A 1 74 ? -1.334 -14.782 0.734 1.00 96.50 74 GLY A CA 1
ATOM 547 C C . GLY A 1 74 ? -1.447 -14.804 2.259 1.00 96.50 74 GLY A C 1
ATOM 548 O O . GLY A 1 74 ? -1.560 -15.886 2.836 1.00 96.50 74 GLY A O 1
ATOM 549 N N . GLY A 1 75 ? -1.427 -13.647 2.923 1.00 96.69 75 GLY A N 1
ATOM 550 C CA . GLY A 1 75 ? -1.683 -13.544 4.356 1.00 96.69 75 GLY A CA 1
ATOM 551 C C . GLY A 1 75 ? -3.143 -13.842 4.707 1.00 96.69 75 GLY A C 1
ATOM 552 O O . GLY A 1 75 ? -4.033 -13.806 3.866 1.00 96.69 75 GLY A O 1
ATOM 553 N N . ARG A 1 76 ? -3.407 -14.116 5.982 1.00 96.75 76 ARG A N 1
ATOM 554 C CA . ARG A 1 76 ? -4.760 -14.225 6.534 1.00 96.75 76 ARG A CA 1
ATOM 555 C C . ARG A 1 76 ? -5.099 -12.917 7.239 1.00 96.75 76 ARG A C 1
ATOM 557 O O . ARG A 1 76 ? -4.690 -12.713 8.383 1.00 96.75 76 ARG A O 1
ATOM 564 N N . ALA A 1 77 ? -5.816 -12.042 6.545 1.00 98.06 77 ALA A N 1
ATOM 565 C CA . ALA A 1 77 ? -6.176 -10.723 7.047 1.00 98.06 77 ALA A CA 1
ATOM 566 C C . ALA A 1 77 ? -7.520 -10.744 7.787 1.00 98.06 77 ALA A C 1
ATOM 568 O O . ALA A 1 77 ? -8.504 -11.268 7.269 1.00 98.06 77 ALA A O 1
ATOM 569 N N . ALA A 1 78 ? -7.578 -10.115 8.960 1.00 98.50 78 ALA A N 1
ATOM 570 C CA . ALA A 1 78 ? -8.828 -9.688 9.585 1.00 98.50 78 ALA A CA 1
ATOM 571 C C . ALA A 1 78 ? -8.853 -8.165 9.698 1.00 98.50 78 ALA A C 1
ATOM 573 O O . ALA A 1 78 ? -7.845 -7.572 10.083 1.00 98.50 78 ALA A O 1
ATOM 574 N N . LEU A 1 79 ? -9.989 -7.539 9.393 1.00 98.81 79 LEU A N 1
ATOM 575 C CA . LEU A 1 79 ? -10.154 -6.087 9.466 1.00 98.81 79 LEU A CA 1
ATOM 576 C C . LEU A 1 79 ? -11.094 -5.703 10.608 1.00 98.81 79 LEU A C 1
ATOM 578 O O . LEU A 1 79 ? -12.247 -6.130 10.635 1.00 98.81 79 LEU A O 1
ATOM 582 N N . VAL A 1 80 ? -10.629 -4.827 11.500 1.00 98.81 80 VAL A N 1
ATOM 583 C CA . VAL A 1 80 ? -11.462 -4.156 12.504 1.00 98.81 80 VAL A CA 1
ATOM 584 C C . VAL A 1 80 ? -11.477 -2.655 12.224 1.00 98.81 80 VAL A C 1
ATOM 586 O O . VAL A 1 80 ? -10.478 -1.963 12.396 1.00 98.81 80 VAL A O 1
ATOM 589 N N . ALA A 1 81 ? -12.628 -2.138 11.809 1.00 98.06 81 ALA A N 1
ATOM 590 C CA . ALA A 1 81 ? -12.833 -0.719 11.536 1.00 98.06 81 ALA A CA 1
ATOM 591 C C . ALA A 1 81 ? -14.301 -0.325 11.772 1.00 98.06 81 ALA A C 1
ATOM 593 O O . ALA A 1 81 ? -15.182 -1.182 11.658 1.00 98.06 81 ALA A O 1
ATOM 594 N N . PRO A 1 82 ? -14.604 0.942 12.099 1.00 96.81 82 PRO A N 1
ATOM 595 C CA . PRO A 1 82 ? -15.975 1.432 12.116 1.00 96.81 82 PRO A CA 1
ATOM 596 C C . PRO A 1 82 ? -16.483 1.678 10.692 1.00 96.81 82 PRO A C 1
ATOM 598 O O . PRO A 1 82 ? -15.878 2.446 9.943 1.00 96.81 82 PRO A O 1
ATOM 601 N N . ILE A 1 83 ? -17.631 1.094 10.353 1.00 96.44 83 ILE A N 1
ATOM 602 C CA . ILE A 1 83 ? -18.296 1.262 9.052 1.00 96.44 83 ILE A CA 1
ATOM 603 C C . ILE A 1 83 ? -19.722 1.771 9.278 1.00 96.44 83 ILE A C 1
ATOM 605 O O . ILE A 1 83 ? -20.383 1.380 10.242 1.00 96.44 83 ILE A O 1
ATOM 609 N N . GLY A 1 84 ? -20.181 2.691 8.431 1.00 95.12 84 GLY A N 1
ATOM 610 C CA . GLY A 1 84 ? -21.542 3.214 8.484 1.00 95.12 84 GLY A CA 1
ATOM 611 C C . GLY A 1 84 ? -22.574 2.162 8.082 1.00 95.12 84 GLY A C 1
ATOM 612 O O . GLY A 1 84 ? -22.296 1.262 7.297 1.00 95.12 84 GLY A O 1
ATOM 613 N N . ALA A 1 85 ? -23.790 2.266 8.615 1.00 94.69 85 ALA A N 1
ATOM 614 C CA . ALA A 1 85 ? -24.912 1.429 8.180 1.00 94.69 85 ALA A CA 1
ATOM 615 C C . ALA A 1 85 ? -25.573 2.031 6.923 1.00 94.69 85 ALA A C 1
ATOM 617 O O . ALA A 1 85 ? -26.692 2.546 6.988 1.00 94.69 85 ALA A O 1
ATOM 618 N N . ASP A 1 86 ? -24.844 2.041 5.807 1.00 95.75 86 ASP A N 1
ATOM 619 C CA . ASP A 1 86 ? -25.240 2.669 4.546 1.00 95.75 86 ASP A CA 1
ATOM 620 C C . ASP A 1 86 ? -24.772 1.876 3.312 1.00 95.75 86 ASP A C 1
ATOM 622 O O . ASP A 1 86 ? -24.019 0.913 3.414 1.00 95.75 86 ASP A O 1
ATOM 626 N N . VAL A 1 87 ? -25.213 2.302 2.121 1.00 96.31 87 VAL A N 1
ATOM 627 C CA . VAL A 1 87 ? -24.898 1.629 0.843 1.00 96.31 87 VAL A CA 1
ATOM 628 C C . VAL A 1 87 ? -23.390 1.546 0.592 1.00 96.31 87 VAL A C 1
ATOM 630 O O . VAL A 1 87 ? -22.915 0.580 0.005 1.00 96.31 87 VAL A O 1
ATOM 633 N N . ALA A 1 88 ? -22.629 2.556 1.015 1.00 97.00 88 ALA A N 1
ATOM 634 C CA . ALA A 1 88 ? -21.179 2.537 0.862 1.00 97.00 88 ALA A CA 1
ATOM 635 C C . ALA A 1 88 ? -20.524 1.513 1.802 1.00 97.00 88 ALA A C 1
ATOM 637 O O . ALA A 1 88 ? -19.551 0.875 1.407 1.00 97.00 88 ALA A O 1
ATOM 638 N N . GLY A 1 89 ? -21.071 1.331 3.006 1.00 97.62 89 GLY A N 1
ATOM 639 C CA . GLY A 1 89 ? -20.704 0.255 3.920 1.00 97.62 89 GLY A CA 1
ATOM 640 C C . GLY A 1 89 ? -20.993 -1.119 3.324 1.00 97.62 89 GLY A C 1
ATOM 641 O O . GLY A 1 89 ? -20.093 -1.953 3.283 1.00 97.62 89 GLY A O 1
ATOM 642 N N . ASP A 1 90 ? -22.188 -1.321 2.761 1.00 97.88 90 ASP A N 1
ATOM 643 C CA . ASP A 1 90 ? -22.558 -2.567 2.071 1.00 97.88 90 ASP A CA 1
ATOM 644 C C . ASP A 1 90 ? -21.603 -2.876 0.898 1.00 97.88 90 ASP A C 1
ATOM 646 O O . ASP A 1 90 ? -21.079 -3.985 0.791 1.00 97.88 90 ASP A O 1
ATOM 650 N N . GLU A 1 91 ? -21.296 -1.884 0.049 1.00 98.12 91 GLU A N 1
ATOM 651 C CA . GLU A 1 91 ? -20.332 -2.047 -1.053 1.00 98.12 91 GLU A CA 1
ATOM 652 C C . GLU A 1 91 ? -18.904 -2.345 -0.553 1.00 98.12 91 GLU A C 1
ATOM 654 O O . GLU A 1 91 ? -18.136 -3.031 -1.238 1.00 98.12 91 GLU A O 1
ATOM 659 N N . LEU A 1 92 ? -18.527 -1.838 0.626 1.00 98.31 92 LEU A N 1
ATOM 660 C CA . LEU A 1 92 ? -17.232 -2.112 1.243 1.00 98.31 92 LEU A CA 1
ATOM 661 C C . LEU A 1 92 ? -17.168 -3.539 1.804 1.00 98.31 92 LEU A C 1
ATOM 663 O O . LEU A 1 92 ? -16.181 -4.224 1.538 1.00 98.31 92 LEU A O 1
ATOM 667 N N . HIS A 1 93 ? -18.215 -4.013 2.486 1.00 98.38 93 HIS A N 1
ATOM 668 C CA . HIS A 1 93 ? -18.341 -5.411 2.925 1.00 98.38 93 HIS A CA 1
ATOM 669 C C . HIS A 1 93 ? -18.210 -6.377 1.737 1.00 98.38 93 HIS A C 1
ATOM 671 O O . HIS A 1 93 ? -17.386 -7.289 1.758 1.00 98.38 93 HIS A O 1
ATOM 677 N N . ASP A 1 94 ? -18.902 -6.087 0.633 1.00 98.19 94 ASP A N 1
ATOM 678 C CA . ASP A 1 94 ? -18.791 -6.829 -0.626 1.00 98.19 94 ASP A CA 1
ATOM 679 C C . ASP A 1 94 ? -17.349 -6.879 -1.175 1.00 98.19 94 ASP A C 1
ATOM 681 O O . ASP A 1 94 ? -16.937 -7.863 -1.798 1.00 98.19 94 ASP A O 1
ATOM 685 N N . CYS A 1 95 ? -16.569 -5.802 -1.007 1.00 97.81 95 CYS A N 1
ATOM 686 C CA . CYS A 1 95 ? -15.160 -5.781 -1.407 1.00 97.81 95 CYS A CA 1
ATOM 687 C C . CYS A 1 95 ? -14.296 -6.682 -0.517 1.00 97.81 95 CYS A C 1
ATOM 689 O O . CYS A 1 95 ? -13.414 -7.361 -1.043 1.00 97.81 95 CYS A O 1
ATOM 691 N N . LEU A 1 96 ? -14.547 -6.688 0.794 1.00 98.44 96 LEU A N 1
ATOM 692 C CA . LEU A 1 96 ? -13.822 -7.508 1.767 1.00 98.44 96 LEU A CA 1
ATOM 693 C C . LEU A 1 96 ? -14.101 -9.000 1.554 1.00 98.44 96 LEU A C 1
ATOM 695 O O . LEU A 1 96 ? -13.157 -9.785 1.463 1.00 98.44 96 LEU A O 1
ATOM 699 N N . ASP A 1 97 ? -15.369 -9.364 1.361 1.00 97.94 97 ASP A N 1
ATOM 700 C CA . ASP A 1 97 ? -15.795 -10.742 1.104 1.00 97.94 97 ASP A CA 1
ATOM 701 C C . ASP A 1 97 ? -15.170 -11.299 -0.182 1.00 97.94 97 ASP A C 1
ATOM 703 O O . ASP A 1 97 ? -14.636 -12.409 -0.198 1.00 97.94 97 ASP A O 1
ATOM 707 N N . ARG A 1 98 ? -15.159 -10.513 -1.271 1.00 96.75 98 ARG A N 1
ATOM 708 C CA . ARG A 1 98 ? -14.505 -10.914 -2.534 1.00 96.75 98 ARG A CA 1
ATOM 709 C C . ARG A 1 98 ? -12.997 -11.121 -2.400 1.00 96.75 98 ARG A C 1
ATOM 711 O O . ARG A 1 98 ? -12.418 -11.827 -3.225 1.00 96.75 98 ARG A O 1
ATOM 718 N N . ALA A 1 99 ? -12.371 -10.473 -1.425 1.00 96.88 99 ALA A N 1
ATOM 719 C CA . ALA A 1 99 ? -10.940 -10.548 -1.172 1.00 96.88 99 ALA A CA 1
ATOM 720 C C . ALA A 1 99 ? -10.563 -11.585 -0.099 1.00 96.88 99 ALA A C 1
ATOM 722 O O . ALA A 1 99 ? -9.385 -11.674 0.236 1.00 96.88 99 ALA A O 1
ATOM 723 N N . ASP A 1 100 ? -11.528 -12.351 0.427 1.00 97.12 100 ASP A N 1
ATOM 724 C CA . ASP A 1 100 ? -11.332 -13.310 1.528 1.00 97.12 100 ASP A CA 1
ATOM 725 C C . ASP A 1 100 ? -10.734 -12.659 2.796 1.00 97.12 100 ASP A C 1
ATOM 727 O O . ASP A 1 100 ? -9.950 -13.258 3.536 1.00 97.12 100 ASP A O 1
ATOM 731 N N . VAL A 1 101 ? -11.094 -11.395 3.055 1.00 98.44 101 VAL A N 1
ATOM 732 C CA . VAL A 1 101 ? -10.736 -10.699 4.297 1.00 98.44 101 VAL A CA 1
ATOM 733 C C . VAL A 1 101 ? -11.751 -11.059 5.376 1.00 98.44 101 VAL A C 1
ATOM 735 O O . VAL A 1 101 ? -12.958 -10.963 5.169 1.00 98.44 101 VAL A O 1
ATOM 738 N N . TRP A 1 102 ? -11.279 -11.428 6.567 1.00 97.56 102 TRP A N 1
ATOM 739 C CA . TRP A 1 102 ? -12.162 -11.683 7.702 1.00 97.56 102 TRP A CA 1
ATOM 740 C C . TRP A 1 102 ? -12.744 -10.378 8.230 1.00 97.56 102 TRP A C 1
ATOM 742 O O . TRP A 1 102 ? -12.095 -9.631 8.970 1.00 97.56 102 TRP A O 1
ATOM 752 N N . ASP A 1 103 ? -13.990 -10.128 7.856 1.00 97.88 103 ASP A N 1
ATOM 753 C CA . ASP A 1 103 ? -14.710 -8.941 8.269 1.00 97.88 103 ASP A CA 1
ATOM 754 C C . ASP A 1 103 ? -15.089 -9.008 9.764 1.00 97.88 103 ASP A C 1
ATOM 756 O O . ASP A 1 103 ? -15.865 -9.857 10.229 1.00 97.88 103 ASP A O 1
ATOM 760 N N . ARG A 1 104 ? -14.469 -8.120 10.546 1.00 97.88 104 ARG A N 1
ATOM 761 C CA . ARG A 1 104 ? -14.728 -7.877 11.974 1.00 97.88 104 ARG A CA 1
ATOM 762 C C . ARG A 1 104 ? -15.039 -6.402 12.222 1.00 97.88 104 ARG A C 1
ATOM 764 O O . ARG A 1 104 ? -14.807 -5.875 13.313 1.00 97.88 104 ARG A O 1
ATOM 771 N N . THR A 1 105 ? -15.536 -5.725 11.196 1.00 97.88 105 THR A N 1
ATOM 772 C CA . THR A 1 105 ? -15.896 -4.316 11.255 1.00 97.88 105 THR A CA 1
ATOM 773 C C . THR A 1 105 ? -17.101 -4.097 12.170 1.00 97.88 105 THR A C 1
ATOM 775 O O . THR A 1 105 ? -17.888 -4.998 12.470 1.00 97.88 105 THR A O 1
ATOM 778 N N . VAL A 1 106 ? -17.213 -2.878 12.691 1.00 97.25 106 VAL A N 1
ATOM 779 C CA . VAL A 1 106 ? -18.245 -2.501 13.655 1.00 97.25 106 VAL A CA 1
ATOM 780 C C . VAL A 1 106 ? -19.174 -1.491 13.012 1.00 97.25 106 VAL A C 1
ATOM 782 O O . VAL A 1 106 ? -18.772 -0.362 12.734 1.00 97.25 106 VAL A O 1
ATOM 785 N N . SER A 1 107 ? -20.435 -1.883 12.846 1.00 95.31 107 SER A N 1
ATOM 786 C CA . SER A 1 107 ? -21.478 -0.992 12.342 1.00 95.31 107 SER A CA 1
ATOM 787 C C . SER A 1 107 ? -21.694 0.211 13.275 1.00 95.31 107 SER A C 1
ATOM 789 O O . SER A 1 107 ? -21.812 0.065 14.504 1.00 95.31 107 SER A O 1
ATOM 791 N N . GLN A 1 108 ? -21.751 1.402 12.678 1.00 91.75 108 GLN A N 1
ATOM 792 C CA . GLN A 1 108 ? -22.004 2.693 13.317 1.00 91.75 108 GLN A CA 1
ATOM 793 C C . GLN A 1 108 ? -23.232 3.362 12.675 1.00 91.75 108 GLN A C 1
ATOM 795 O O . GLN A 1 108 ? -23.094 4.170 11.752 1.00 91.75 108 GLN A O 1
ATOM 800 N N . PRO A 1 109 ? -24.457 3.033 13.125 1.00 87.12 109 PRO A N 1
ATOM 801 C CA . PRO A 1 109 ? -25.660 3.705 12.647 1.00 87.12 109 PRO A CA 1
ATOM 802 C C . PRO A 1 109 ? -25.578 5.217 12.888 1.00 87.12 109 PRO A C 1
ATOM 804 O O . PRO A 1 109 ? -25.274 5.651 13.994 1.00 87.12 109 PRO A O 1
ATOM 807 N N . GLY A 1 110 ? -25.866 6.015 11.859 1.00 84.31 110 GLY A N 1
ATOM 808 C CA . GLY A 1 110 ? -25.821 7.481 11.935 1.00 84.31 110 GLY A CA 1
ATOM 809 C C . GLY A 1 110 ? -24.473 8.111 11.575 1.00 84.31 110 GLY A C 1
ATOM 810 O O . GLY A 1 110 ? -24.429 9.322 11.387 1.00 84.31 110 GLY A O 1
ATOM 811 N N . ARG A 1 111 ? -23.411 7.313 11.400 1.00 88.94 111 ARG A N 1
ATOM 812 C CA . ARG A 1 111 ? -22.137 7.762 10.826 1.00 88.94 111 ARG A CA 1
ATOM 813 C C . ARG A 1 111 ? -22.056 7.327 9.359 1.00 88.94 111 ARG A C 1
ATOM 815 O O . ARG A 1 111 ? -22.248 6.138 9.101 1.00 88.94 111 ARG A O 1
ATOM 822 N N . PRO A 1 112 ? -21.760 8.228 8.408 1.00 92.88 112 PRO A N 1
ATOM 823 C CA . PRO A 1 112 ? -21.549 7.832 7.022 1.00 92.88 112 PRO A CA 1
ATOM 824 C C . PRO A 1 112 ? -20.247 7.034 6.873 1.00 92.88 112 PRO A C 1
ATOM 826 O O . PRO A 1 112 ? -19.220 7.381 7.463 1.00 92.88 112 PRO A O 1
ATOM 829 N N . THR A 1 113 ? -20.262 5.986 6.053 1.00 96.31 113 THR A N 1
ATOM 830 C CA . THR A 1 113 ? -19.032 5.308 5.626 1.00 96.31 113 THR A CA 1
ATOM 831 C C . THR A 1 113 ? -18.177 6.292 4.824 1.00 96.31 113 THR A C 1
ATOM 833 O O . THR A 1 113 ? -18.697 6.923 3.896 1.00 96.31 113 THR A O 1
ATOM 836 N N . PRO A 1 114 ? -16.877 6.457 5.134 1.00 96.75 114 PRO A N 1
ATOM 837 C CA . PRO A 1 114 ? -16.026 7.332 4.346 1.00 96.75 114 PRO A CA 1
ATOM 838 C C . PRO A 1 114 ? -15.912 6.852 2.895 1.00 96.75 114 PRO A C 1
ATOM 840 O O . PRO A 1 114 ? -15.680 5.671 2.640 1.00 96.75 114 PRO A O 1
ATOM 843 N N . VAL A 1 115 ? -16.055 7.768 1.936 1.00 97.19 115 VAL A N 1
ATOM 844 C CA . VAL A 1 115 ? -15.954 7.479 0.500 1.00 97.19 115 VAL A CA 1
ATOM 845 C C . VAL A 1 115 ? -15.062 8.509 -0.176 1.00 97.19 115 VAL A C 1
ATOM 847 O O . VAL A 1 115 ? -15.209 9.710 0.052 1.00 97.19 115 VAL A O 1
ATOM 850 N N . LYS A 1 116 ? -14.169 8.045 -1.050 1.00 95.50 116 LYS A N 1
ATOM 851 C CA . LYS A 1 116 ? -13.337 8.879 -1.922 1.00 95.50 116 LYS A CA 1
ATOM 852 C C . LYS A 1 116 ? -13.737 8.621 -3.373 1.00 95.50 116 LYS A C 1
ATOM 854 O O . LYS A 1 116 ? -13.339 7.620 -3.973 1.00 95.50 116 LYS A O 1
ATOM 859 N N . ARG A 1 117 ? -14.547 9.507 -3.956 1.00 95.44 117 ARG A N 1
ATOM 860 C CA . ARG A 1 117 ? -15.062 9.361 -5.328 1.00 95.44 117 ARG A CA 1
ATOM 861 C C . ARG A 1 117 ? -14.227 10.177 -6.294 1.00 95.44 117 ARG A C 1
ATOM 863 O O . ARG A 1 117 ? -14.118 11.391 -6.165 1.00 95.44 117 ARG A O 1
ATOM 870 N N . ARG A 1 118 ? -13.656 9.518 -7.293 1.00 94.38 118 ARG A N 1
ATOM 871 C CA . ARG A 1 118 ? -12.830 10.128 -8.339 1.00 94.38 118 ARG A CA 1
ATOM 872 C C . ARG A 1 118 ? -13.621 10.108 -9.638 1.00 94.38 118 ARG A C 1
ATOM 874 O O . ARG A 1 118 ? -14.021 9.043 -10.103 1.00 94.38 118 ARG A O 1
ATOM 881 N N . MET A 1 119 ? -13.859 11.282 -10.213 1.00 92.75 119 MET A N 1
ATOM 882 C CA . MET A 1 119 ? -14.515 11.439 -11.508 1.00 92.75 119 MET A CA 1
ATOM 883 C C . MET A 1 119 ? -13.459 11.635 -12.591 1.00 92.75 119 MET A C 1
ATOM 885 O O . MET A 1 119 ? -12.647 12.557 -12.504 1.00 92.75 119 MET A O 1
ATOM 889 N N . LEU A 1 120 ? -13.481 10.782 -13.610 1.00 89.56 120 LEU A N 1
ATOM 890 C CA . LEU A 1 120 ? -12.502 10.760 -14.689 1.00 89.56 120 LEU A CA 1
ATOM 891 C C . LEU A 1 120 ? -13.170 11.043 -16.029 1.00 89.56 120 LEU A C 1
ATOM 893 O O . LEU A 1 120 ? -14.256 10.532 -16.294 1.00 89.56 120 LEU A O 1
ATOM 897 N N . ALA A 1 121 ? -12.486 11.791 -16.891 1.00 83.81 121 ALA A N 1
ATOM 898 C CA . ALA A 1 121 ? -12.796 11.869 -18.314 1.00 83.81 121 ALA A CA 1
ATOM 899 C C . ALA A 1 121 ? -11.536 11.586 -19.134 1.00 83.81 121 ALA A C 1
ATOM 901 O O . ALA A 1 121 ? -10.502 12.234 -18.959 1.00 83.81 121 ALA A O 1
ATOM 902 N N . GLY A 1 122 ? -11.602 10.576 -20.005 1.00 76.00 122 GLY A N 1
ATOM 903 C CA . GLY A 1 122 ? -10.396 10.012 -20.613 1.00 76.00 122 GLY A CA 1
ATOM 904 C C . GLY A 1 122 ? -9.429 9.507 -19.534 1.00 76.00 122 GLY A C 1
ATOM 905 O O . GLY A 1 122 ? -9.825 8.732 -18.666 1.00 76.00 122 GLY A O 1
ATOM 906 N N . SER A 1 123 ? -8.176 9.965 -19.572 1.00 71.12 123 SER A N 1
ATOM 907 C CA . SER A 1 123 ? -7.132 9.625 -18.591 1.00 71.12 123 SER A CA 1
ATOM 908 C C . SER A 1 123 ? -6.947 10.673 -17.484 1.00 71.12 123 SER A C 1
ATOM 910 O O . SER A 1 123 ? -5.961 10.619 -16.752 1.00 71.12 123 SER A O 1
ATOM 912 N N . GLN A 1 124 ? -7.835 11.667 -17.381 1.00 79.12 124 GLN A N 1
ATOM 913 C CA . GLN A 1 124 ? -7.697 12.776 -16.434 1.00 79.12 124 GLN A CA 1
ATOM 914 C C . GLN A 1 124 ? -8.736 12.684 -15.318 1.00 79.12 124 GLN A C 1
ATOM 916 O O . GLN A 1 124 ? -9.923 12.500 -15.583 1.00 79.12 124 GLN A O 1
ATOM 921 N N . ILE A 1 125 ? -8.291 12.865 -14.071 1.00 85.19 125 ILE A N 1
ATOM 922 C CA . ILE A 1 125 ? -9.184 13.088 -12.930 1.00 85.19 125 ILE A CA 1
ATOM 923 C C . ILE A 1 125 ? -9.659 14.541 -12.998 1.00 85.19 125 ILE A C 1
ATOM 925 O O . ILE A 1 125 ? -8.848 15.461 -12.949 1.00 85.19 125 ILE A O 1
ATOM 929 N N . LEU A 1 126 ? -10.969 14.736 -13.119 1.00 88.69 126 LEU A N 1
ATOM 930 C CA . LEU A 1 126 ? -11.593 16.059 -13.181 1.00 88.69 126 LEU A CA 1
ATOM 931 C C . LEU A 1 126 ? -11.938 16.598 -11.793 1.00 88.69 126 LEU A C 1
ATOM 933 O O . LEU A 1 126 ? -11.814 17.790 -11.536 1.00 88.69 126 LEU A O 1
ATOM 937 N N . LEU A 1 127 ? -12.411 15.713 -10.916 1.00 91.06 127 LEU A N 1
ATOM 938 C CA . LEU A 1 127 ? -12.878 16.050 -9.577 1.00 91.06 127 LEU A CA 1
ATOM 939 C C . LEU A 1 127 ? -12.662 14.859 -8.647 1.00 91.06 127 LEU A C 1
ATOM 941 O O . LEU A 1 127 ? -12.859 13.706 -9.047 1.00 91.06 127 LEU A O 1
ATOM 945 N N . ARG A 1 128 ? -12.327 15.157 -7.391 1.00 93.31 128 ARG A N 1
ATOM 946 C CA . ARG A 1 128 ? -12.456 14.216 -6.283 1.00 93.31 128 ARG A CA 1
ATOM 947 C C . ARG A 1 128 ? -13.464 14.755 -5.275 1.00 93.31 128 ARG A C 1
ATOM 949 O O . ARG A 1 128 ? -13.351 15.901 -4.852 1.00 93.31 128 ARG A O 1
ATOM 956 N N . GLU A 1 129 ? -14.443 13.933 -4.930 1.00 94.94 129 GLU A N 1
ATOM 957 C CA . GLU A 1 129 ? -15.422 14.202 -3.884 1.00 94.94 129 GLU A CA 1
ATOM 958 C C . GLU A 1 129 ? -15.153 13.253 -2.716 1.00 94.94 129 GLU A C 1
ATOM 960 O O . GLU A 1 129 ? -15.151 12.031 -2.888 1.00 94.94 129 GLU A O 1
ATOM 965 N N . ASP A 1 130 ? -14.950 13.820 -1.533 1.00 94.12 130 ASP A N 1
ATOM 966 C CA . ASP A 1 130 ? -14.734 13.071 -0.304 1.00 94.12 130 ASP A CA 1
ATOM 967 C C . ASP A 1 130 ? -15.982 13.225 0.582 1.00 94.12 130 ASP A C 1
ATOM 969 O O . ASP A 1 130 ? -16.439 14.342 0.825 1.00 94.12 130 ASP A O 1
ATOM 973 N N . SER A 1 131 ? -16.531 12.117 1.080 1.00 92.06 131 SER A N 1
ATOM 974 C CA . SER A 1 131 ? -17.628 12.106 2.059 1.00 92.06 131 SER A CA 1
ATOM 975 C C . SER A 1 131 ? -17.255 11.264 3.272 1.00 92.06 131 SER A C 1
ATOM 977 O O . SER A 1 131 ? -16.540 10.281 3.110 1.00 92.06 131 SER A O 1
ATOM 979 N N . GLY A 1 132 ? -17.769 11.606 4.456 1.00 86.12 132 GLY A N 1
ATOM 980 C CA . GLY A 1 132 ? -17.380 10.975 5.723 1.00 86.12 132 GLY A CA 1
ATOM 981 C C . GLY A 1 132 ? -15.999 11.453 6.177 1.00 86.12 132 GLY A C 1
ATOM 982 O O . GLY A 1 132 ? -14.984 11.161 5.541 1.00 86.12 132 GLY A O 1
ATOM 983 N N . GLY A 1 133 ? -15.975 12.237 7.254 1.00 85.00 133 GLY A N 1
ATOM 984 C CA . GLY A 1 133 ? -14.781 12.918 7.755 1.00 85.00 133 GLY A CA 1
ATOM 985 C C . GLY A 1 133 ? -14.545 12.692 9.252 1.00 85.00 133 GLY A C 1
ATOM 986 O O . GLY A 1 133 ? -15.303 11.959 9.889 1.00 85.00 133 GLY A O 1
ATOM 987 N N . PRO A 1 134 ? -13.508 13.327 9.826 1.00 84.88 134 PRO A N 1
ATOM 988 C CA . PRO A 1 134 ? -13.171 13.200 11.248 1.00 84.88 134 PRO A CA 1
ATOM 989 C C . PRO A 1 134 ? -14.231 13.766 12.199 1.00 84.88 134 PRO A C 1
ATOM 991 O O . PRO A 1 134 ? -14.202 13.452 13.385 1.00 84.88 134 PRO A O 1
ATOM 994 N N . GLU A 1 135 ? -15.142 14.595 11.686 1.00 83.88 135 GLU A N 1
ATOM 995 C CA . GLU A 1 135 ? -16.208 15.271 12.439 1.00 83.88 135 GLU A CA 1
ATOM 996 C C . GLU A 1 135 ? -17.190 14.282 13.097 1.00 83.88 135 GLU A C 1
ATOM 998 O O . GLU A 1 135 ? -17.832 14.615 14.091 1.00 83.88 135 GLU A O 1
ATOM 1003 N N . ASP A 1 136 ? -17.271 13.053 12.570 1.00 80.06 136 ASP A N 1
ATOM 1004 C CA . ASP A 1 136 ? -18.193 12.008 13.016 1.00 80.06 136 ASP A CA 1
ATOM 1005 C C . ASP A 1 136 ? -17.431 10.808 13.626 1.00 80.06 136 ASP A C 1
ATOM 1007 O O . ASP A 1 136 ? -17.425 9.720 13.039 1.00 80.06 136 ASP A O 1
ATOM 1011 N N . PRO A 1 137 ? -16.728 10.937 14.769 1.00 83.44 137 PRO A N 1
ATOM 1012 C CA . PRO A 1 137 ? -16.052 9.800 15.391 1.00 83.44 137 PRO A CA 1
ATOM 1013 C C . PRO A 1 137 ? -17.066 8.797 15.982 1.00 83.44 137 PRO A C 1
ATOM 1015 O O . PRO A 1 137 ? -18.196 9.173 16.301 1.00 83.44 137 PRO A O 1
ATOM 1018 N N . PRO A 1 138 ? -16.686 7.517 16.173 1.00 88.94 138 PRO A N 1
ATOM 1019 C CA . PRO A 1 138 ? -17.525 6.560 16.891 1.00 88.94 138 PRO A CA 1
ATOM 1020 C C . PRO A 1 138 ? -17.888 7.067 18.295 1.00 88.94 138 PRO A C 1
ATOM 1022 O O . PRO A 1 138 ? -17.021 7.565 19.015 1.00 88.94 138 PRO A O 1
ATOM 1025 N N . ASP A 1 139 ? -19.148 6.893 18.697 1.00 91.88 139 ASP A N 1
ATOM 1026 C CA . ASP A 1 139 ? -19.607 7.195 20.056 1.00 91.88 139 ASP A CA 1
ATOM 1027 C C . ASP A 1 139 ? -19.024 6.208 21.087 1.00 91.88 139 ASP A C 1
ATOM 1029 O O . ASP A 1 139 ? -18.423 5.192 20.731 1.00 91.88 139 ASP A O 1
ATOM 1033 N N . ASP A 1 140 ? -19.212 6.465 22.385 1.00 93.38 140 ASP A N 1
ATOM 1034 C CA . ASP A 1 140 ? -18.655 5.614 23.451 1.00 93.38 140 ASP A CA 1
ATOM 1035 C C . ASP A 1 140 ? -19.080 4.140 23.320 1.00 93.38 140 ASP A C 1
ATOM 1037 O O . ASP A 1 140 ? -18.290 3.219 23.552 1.00 93.38 140 ASP A O 1
ATOM 1041 N N . ALA A 1 141 ? -20.326 3.897 22.901 1.00 94.56 141 ALA A N 1
ATOM 1042 C CA . ALA A 1 141 ? -20.828 2.551 22.651 1.00 94.56 141 ALA A CA 1
ATOM 1043 C C . ALA A 1 141 ? -20.139 1.907 21.437 1.00 94.56 141 ALA A C 1
ATOM 1045 O O . ALA A 1 141 ? -19.808 0.720 21.464 1.00 94.56 141 ALA A O 1
ATOM 1046 N N . GLY A 1 142 ? -19.921 2.671 20.370 1.00 94.94 142 GLY A N 1
ATOM 1047 C CA . GLY A 1 142 ? -19.186 2.291 19.174 1.00 94.94 142 GLY A CA 1
ATOM 1048 C C . GLY A 1 142 ? -17.726 1.976 19.470 1.00 94.94 142 GLY A C 1
ATOM 1049 O O . GLY A 1 142 ? -17.235 0.941 19.021 1.00 94.94 142 GLY A O 1
ATOM 1050 N N . VAL A 1 143 ? -17.064 2.793 20.290 1.00 96.50 143 VAL A N 1
ATOM 1051 C CA . VAL A 1 143 ? -15.704 2.551 20.788 1.00 96.50 143 VAL A CA 1
ATOM 1052 C C . VAL A 1 143 ? -15.653 1.260 21.605 1.00 96.50 143 VAL A C 1
ATOM 1054 O O . VAL A 1 143 ? -14.797 0.416 21.353 1.00 96.50 143 VAL A O 1
ATOM 1057 N N . ALA A 1 144 ? -16.592 1.032 22.527 1.00 97.44 144 ALA A N 1
ATOM 1058 C CA . ALA A 1 144 ? -16.636 -0.209 23.307 1.00 97.44 144 ALA A CA 1
ATOM 1059 C C . ALA A 1 144 ? -16.812 -1.461 22.421 1.00 97.44 144 ALA A C 1
ATOM 1061 O O . ALA A 1 144 ? -16.164 -2.490 22.651 1.00 97.44 144 ALA A O 1
ATOM 1062 N N . ARG A 1 145 ? -17.646 -1.374 21.373 1.00 97.69 145 ARG A N 1
ATOM 1063 C CA . ARG A 1 145 ? -17.794 -2.446 20.374 1.00 97.69 145 ARG A CA 1
ATOM 1064 C C . ARG A 1 145 ? -16.510 -2.655 19.566 1.00 97.69 145 ARG A C 1
ATOM 1066 O O . ARG A 1 145 ? -16.125 -3.804 19.381 1.00 97.69 145 ARG A O 1
ATOM 1073 N N . LEU A 1 146 ? -15.820 -1.587 19.154 1.00 97.69 146 LEU A N 1
ATOM 1074 C CA . LEU A 1 146 ? -14.518 -1.668 18.470 1.00 97.69 146 LEU A CA 1
ATOM 1075 C C . LEU A 1 146 ? -13.460 -2.361 19.332 1.00 97.69 146 LEU A C 1
ATOM 1077 O O . LEU A 1 146 ? -12.788 -3.271 18.857 1.00 97.69 146 LEU A O 1
ATOM 1081 N N . LEU A 1 147 ? -13.347 -1.995 20.611 1.00 98.50 147 LEU A N 1
ATOM 1082 C CA . LEU A 1 147 ? -12.412 -2.638 21.541 1.00 98.50 147 LEU A CA 1
ATOM 1083 C C . LEU A 1 147 ? -12.726 -4.128 21.742 1.00 98.50 147 LEU A C 1
ATOM 1085 O O . LEU A 1 147 ? -11.816 -4.953 21.831 1.00 98.50 147 LEU A O 1
ATOM 1089 N N . THR A 1 148 ? -14.013 -4.483 21.782 1.00 98.50 148 THR A N 1
ATOM 1090 C CA . THR A 1 148 ? -14.452 -5.883 21.855 1.00 98.50 148 THR A CA 1
ATOM 1091 C C . THR A 1 148 ? -14.082 -6.639 20.579 1.00 98.50 148 THR A C 1
ATOM 1093 O O . THR A 1 148 ? -13.497 -7.717 20.660 1.00 98.50 148 THR A O 1
ATOM 1096 N N . ALA A 1 149 ? -14.358 -6.058 19.407 1.00 98.50 149 ALA A N 1
ATOM 1097 C CA . ALA A 1 149 ? -14.010 -6.638 18.113 1.00 98.50 149 ALA A CA 1
ATOM 1098 C C . ALA A 1 149 ? -12.496 -6.842 17.967 1.00 98.50 149 ALA A C 1
ATOM 1100 O O . ALA A 1 149 ? -12.076 -7.917 17.546 1.00 98.50 149 ALA A O 1
ATOM 1101 N N . LEU A 1 150 ? -11.678 -5.874 18.401 1.00 98.38 150 LEU A N 1
ATOM 1102 C CA . LEU A 1 150 ? -10.221 -6.009 18.462 1.00 98.38 150 LEU A CA 1
ATOM 1103 C C . LEU A 1 150 ? -9.808 -7.205 19.317 1.00 98.38 150 LEU A C 1
ATOM 1105 O O . LEU A 1 150 ? -9.093 -8.079 18.841 1.00 98.38 150 LEU A O 1
ATOM 1109 N N . ALA A 1 151 ? -10.296 -7.287 20.558 1.00 98.12 151 ALA A N 1
ATOM 1110 C CA . ALA A 1 151 ? -9.952 -8.385 21.457 1.00 98.12 151 ALA A CA 1
ATOM 1111 C C . ALA A 1 151 ? -10.340 -9.763 20.886 1.00 98.12 151 ALA A C 1
ATOM 1113 O O . ALA A 1 151 ? -9.549 -10.706 20.980 1.00 98.12 151 ALA A O 1
ATOM 1114 N N . CYS A 1 152 ? -11.529 -9.875 20.286 1.00 98.12 152 CYS A N 1
ATOM 1115 C CA . CYS A 1 152 ? -12.008 -11.098 19.644 1.00 98.12 152 CYS A CA 1
ATOM 1116 C C . CYS A 1 152 ? -11.164 -11.466 18.418 1.00 98.12 152 CYS A C 1
ATOM 1118 O O . CYS A 1 152 ? -10.670 -12.589 18.346 1.00 98.12 152 CYS A O 1
ATOM 1120 N N . ALA A 1 153 ? -10.930 -10.525 17.501 1.00 97.75 153 ALA A N 1
ATOM 1121 C CA . ALA A 1 153 ? -10.157 -10.764 16.285 1.00 97.75 153 ALA A CA 1
ATOM 1122 C C . ALA A 1 153 ? -8.707 -11.171 16.596 1.00 97.75 153 ALA A C 1
ATOM 1124 O O . ALA A 1 153 ? -8.194 -12.119 16.001 1.00 97.75 153 ALA A O 1
ATOM 1125 N N . THR A 1 154 ? -8.061 -10.531 17.581 1.00 97.06 154 THR A N 1
ATOM 1126 C CA . THR A 1 154 ? -6.728 -10.938 18.056 1.00 97.06 154 THR A CA 1
ATOM 1127 C C . THR A 1 154 ? -6.730 -12.386 18.549 1.00 97.06 154 THR A C 1
ATOM 1129 O O . THR A 1 154 ? -5.823 -13.148 18.216 1.00 97.06 154 THR A O 1
ATOM 1132 N N . ALA A 1 155 ? -7.736 -12.783 19.335 1.00 95.75 155 ALA A N 1
ATOM 1133 C CA . ALA A 1 155 ? -7.836 -14.138 19.873 1.00 95.75 155 ALA A CA 1
ATOM 1134 C C . ALA A 1 155 ? -8.112 -15.183 18.778 1.00 95.75 155 ALA A C 1
ATOM 1136 O O . ALA A 1 155 ? -7.489 -16.244 18.778 1.00 95.75 155 ALA A O 1
ATOM 1137 N N . GLU A 1 156 ? -8.999 -14.875 17.830 1.00 95.00 156 GLU A N 1
ATOM 1138 C CA . GLU A 1 156 ? -9.315 -15.735 16.684 1.00 95.00 156 GLU A CA 1
ATOM 1139 C C . GLU A 1 156 ? -8.087 -15.972 15.801 1.00 95.00 156 GLU A C 1
ATOM 1141 O O . GLU A 1 156 ? -7.760 -17.115 15.482 1.00 95.00 156 GLU A O 1
ATOM 1146 N N . LEU A 1 157 ? -7.357 -14.907 15.459 1.00 94.88 157 LEU A N 1
ATOM 1147 C CA . LEU A 1 157 ? -6.136 -14.997 14.662 1.00 94.88 157 LEU A CA 1
ATOM 1148 C C . LEU A 1 157 ? -5.029 -15.769 15.383 1.00 94.88 157 LEU A C 1
ATOM 1150 O O . LEU A 1 157 ? -4.369 -16.608 14.767 1.00 94.88 157 LEU A O 1
ATOM 1154 N N . HIS A 1 158 ? -4.855 -15.534 16.685 1.00 93.25 158 HIS A N 1
ATOM 1155 C CA . HIS A 1 158 ? -3.900 -16.284 17.495 1.00 93.25 158 HIS A CA 1
ATOM 1156 C C . HIS A 1 158 ? -4.232 -17.783 17.512 1.00 93.25 158 HIS A C 1
ATOM 1158 O O . HIS A 1 158 ? -3.362 -18.617 17.258 1.00 93.25 158 HIS A O 1
ATOM 1164 N N . ALA A 1 159 ? -5.503 -18.131 17.737 1.00 91.25 159 ALA A N 1
ATOM 1165 C CA . ALA A 1 159 ? -5.961 -19.518 17.730 1.00 91.25 159 ALA A CA 1
ATOM 1166 C C . ALA A 1 159 ? -5.781 -20.184 16.356 1.00 91.25 159 ALA A C 1
ATOM 1168 O O . ALA A 1 159 ? -5.438 -21.362 16.278 1.00 91.25 159 ALA A O 1
ATOM 1169 N N . ALA A 1 160 ? -5.990 -19.435 15.274 1.00 86.31 160 ALA A N 1
ATOM 1170 C CA . ALA A 1 160 ? -5.941 -19.962 13.918 1.00 86.31 160 ALA A CA 1
ATOM 1171 C C . ALA A 1 160 ? -4.516 -20.047 13.335 1.00 86.31 160 ALA A C 1
ATOM 1173 O O . ALA A 1 160 ? -4.303 -20.810 12.389 1.00 86.31 160 ALA A O 1
ATOM 1174 N N . GLY A 1 161 ? -3.566 -19.256 13.847 1.00 79.56 161 GLY A N 1
ATOM 1175 C CA . GLY A 1 161 ? -2.172 -19.221 13.389 1.00 79.56 161 GLY A CA 1
ATOM 1176 C C . GLY A 1 161 ? -1.163 -19.907 14.315 1.00 79.56 161 GLY A C 1
ATOM 1177 O O . GLY A 1 161 ? -0.050 -20.193 13.885 1.00 79.56 161 GLY A O 1
ATOM 1178 N N . GLY A 1 162 ? -1.514 -20.171 15.578 1.00 79.56 162 GLY A N 1
ATOM 1179 C CA . GLY A 1 162 ? -0.625 -20.809 16.561 1.00 79.56 162 GLY A CA 1
ATOM 1180 C C . GLY A 1 162 ? 0.546 -19.937 17.041 1.00 79.56 162 GLY A C 1
ATOM 1181 O O . GLY A 1 162 ? 1.308 -20.356 17.909 1.00 79.56 162 GLY A O 1
ATOM 1182 N N . THR A 1 163 ? 0.682 -18.722 16.510 1.00 83.38 163 THR A N 1
ATOM 1183 C CA . THR A 1 163 ? 1.680 -17.716 16.890 1.00 83.38 163 THR A CA 1
ATOM 1184 C C . THR A 1 163 ? 0.991 -16.405 17.257 1.00 83.38 163 THR A C 1
ATOM 1186 O O . THR A 1 163 ? -0.199 -16.211 16.997 1.00 83.38 163 THR A O 1
ATOM 1189 N N . ALA A 1 164 ? 1.721 -15.484 17.887 1.00 90.25 164 ALA A N 1
ATOM 1190 C CA . ALA A 1 164 ? 1.224 -14.122 18.057 1.00 90.25 164 ALA A CA 1
ATOM 1191 C C . ALA A 1 164 ? 0.928 -13.508 16.670 1.00 90.25 164 ALA A C 1
ATOM 1193 O O . ALA A 1 164 ? 1.761 -13.654 15.768 1.00 90.25 164 ALA A O 1
ATOM 1194 N N . PRO A 1 165 ? -0.244 -12.879 16.468 1.00 96.06 165 PRO A N 1
ATOM 1195 C CA . PRO A 1 165 ? -0.571 -12.250 15.197 1.00 96.06 165 PRO A CA 1
ATOM 1196 C C . PRO A 1 165 ? 0.298 -11.018 14.938 1.00 96.06 165 PRO A C 1
ATOM 1198 O O . PRO A 1 165 ? 0.840 -10.398 15.857 1.00 96.06 165 PRO A O 1
ATOM 1201 N N . THR A 1 166 ? 0.398 -10.642 13.670 1.00 97.94 166 THR A N 1
ATOM 1202 C CA . THR A 1 166 ? 0.929 -9.343 13.253 1.00 97.94 166 THR A CA 1
ATOM 1203 C C . THR A 1 166 ? -0.181 -8.296 13.334 1.00 97.94 166 THR A C 1
ATOM 1205 O O . THR A 1 166 ? -1.325 -8.592 12.997 1.00 97.94 166 THR A O 1
ATOM 1208 N N . LEU A 1 167 ? 0.139 -7.081 13.776 1.00 98.69 167 LEU A N 1
ATOM 1209 C CA . LEU A 1 167 ? -0.781 -5.942 13.785 1.00 98.69 167 LEU A CA 1
ATOM 1210 C C . LEU A 1 167 ? -0.374 -4.937 12.708 1.00 98.69 167 LEU A C 1
ATOM 1212 O O . LEU A 1 167 ? 0.800 -4.587 12.607 1.00 98.69 167 LEU A O 1
ATOM 1216 N N . VAL A 1 168 ? -1.350 -4.427 11.964 1.00 98.81 168 VAL A N 1
ATOM 1217 C CA . VAL A 1 168 ? -1.201 -3.272 11.078 1.00 98.81 168 VAL A CA 1
ATOM 1218 C C . VAL A 1 168 ? -2.192 -2.202 11.509 1.00 98.81 168 VAL A C 1
ATOM 1220 O O . VAL A 1 168 ? -3.391 -2.463 11.600 1.00 98.81 168 VAL A O 1
ATOM 1223 N N . VAL A 1 169 ? -1.685 -1.011 11.800 1.00 98.69 169 VAL A N 1
ATOM 1224 C CA . VAL A 1 169 ? -2.484 0.155 12.180 1.00 98.69 169 VAL A CA 1
ATOM 1225 C C . VAL A 1 169 ? -2.461 1.159 11.032 1.00 98.69 169 VAL A C 1
ATOM 1227 O O . VAL A 1 169 ? -1.382 1.557 10.604 1.00 98.69 169 VAL A O 1
ATOM 1230 N N . CYS A 1 170 ? -3.637 1.569 10.560 1.00 98.25 170 CYS A N 1
ATOM 1231 C CA . CYS A 1 170 ? -3.804 2.538 9.473 1.00 98.25 170 CYS A CA 1
ATOM 1232 C C . CYS A 1 170 ? -4.626 3.749 9.956 1.00 98.25 170 CYS A C 1
ATOM 1234 O O . CYS A 1 170 ? -5.856 3.682 10.020 1.00 98.25 170 CYS A O 1
ATOM 1236 N N . ASP A 1 171 ? -3.958 4.844 10.317 1.00 96.75 171 ASP A N 1
ATOM 1237 C CA . ASP A 1 171 ? -4.570 6.068 10.855 1.00 96.75 171 ASP A CA 1
ATOM 1238 C C . ASP A 1 171 ? -4.572 7.207 9.826 1.00 96.75 171 ASP A C 1
ATOM 1240 O O . ASP A 1 171 ? -3.621 7.984 9.711 1.00 96.75 171 ASP A O 1
ATOM 1244 N N . TYR A 1 172 ? -5.672 7.340 9.089 1.00 93.31 172 TYR A N 1
ATOM 1245 C CA . TYR A 1 172 ? -5.860 8.401 8.095 1.00 93.31 172 TYR A CA 1
ATOM 1246 C C . TYR A 1 172 ? -6.583 9.619 8.682 1.00 93.31 172 TYR A C 1
ATOM 1248 O O . TYR A 1 172 ? -7.065 10.475 7.933 1.00 93.31 172 TYR A O 1
ATOM 1256 N N . ALA A 1 173 ? -6.641 9.718 10.015 1.00 92.38 173 ALA A N 1
ATOM 1257 C CA . ALA A 1 173 ? -7.325 10.769 10.749 1.00 92.38 173 ALA A CA 1
ATOM 1258 C C . ALA A 1 173 ? -8.814 10.906 10.364 1.00 92.38 173 ALA A C 1
ATOM 1260 O O . ALA A 1 173 ? -9.316 12.021 10.238 1.00 92.38 173 ALA A O 1
ATOM 1261 N N . LEU A 1 174 ? -9.535 9.786 10.182 1.00 91.75 174 LEU A N 1
ATOM 1262 C CA . LEU A 1 174 ? -11.005 9.768 9.997 1.00 91.75 174 LEU A CA 1
ATOM 1263 C C . LEU A 1 174 ? -11.770 9.388 11.279 1.00 91.75 174 LEU A C 1
ATOM 1265 O O . LEU A 1 174 ? -12.989 9.188 11.259 1.00 91.75 174 LEU A O 1
ATOM 1269 N N . GLY A 1 175 ? -11.057 9.306 12.405 1.00 91.06 175 GLY A N 1
ATOM 1270 C CA . GLY A 1 175 ? -11.627 9.153 13.742 1.00 91.06 175 GLY A CA 1
ATOM 1271 C C . GLY A 1 175 ? -11.814 7.710 14.217 1.00 91.06 175 GLY A C 1
ATOM 1272 O O . GLY A 1 175 ? -12.263 7.522 15.348 1.00 91.06 175 GLY A O 1
ATOM 1273 N N . ALA A 1 176 ? -11.455 6.684 13.430 1.00 92.44 176 ALA A N 1
ATOM 1274 C CA . ALA A 1 176 ? -11.581 5.290 13.873 1.00 92.44 176 ALA A CA 1
ATOM 1275 C C . ALA A 1 176 ? -10.696 4.964 15.082 1.00 92.44 176 ALA A C 1
ATOM 1277 O O . ALA A 1 176 ? -11.078 4.185 15.958 1.00 92.44 176 ALA A O 1
ATOM 1278 N N . LEU A 1 177 ? -9.512 5.571 15.135 1.00 95.56 177 LEU A N 1
ATOM 1279 C CA . LEU A 1 177 ? -8.485 5.305 16.135 1.00 95.56 177 LEU A CA 1
ATOM 1280 C C . LEU A 1 177 ? -8.488 6.389 17.214 1.00 95.56 177 LEU A C 1
ATOM 1282 O O . LEU A 1 177 ? -7.501 7.089 17.408 1.00 95.56 177 LEU A O 1
ATOM 1286 N N . SER A 1 178 ? -9.611 6.541 17.919 1.00 94.06 178 SER A N 1
ATOM 1287 C CA . SER A 1 178 ? -9.763 7.503 19.021 1.00 94.06 178 SER A CA 1
ATOM 1288 C C . SER A 1 178 ? -8.799 7.229 20.187 1.00 94.06 178 SER A C 1
ATOM 1290 O O . SER A 1 178 ? -8.230 6.142 20.305 1.00 94.06 178 SER A O 1
ATOM 1292 N N . ALA A 1 179 ? -8.619 8.196 21.095 1.00 95.00 179 ALA A N 1
ATOM 1293 C CA . ALA A 1 179 ? -7.681 8.061 22.217 1.00 95.00 179 ALA A CA 1
ATOM 1294 C C . ALA A 1 179 ? -7.879 6.776 23.063 1.00 95.00 179 ALA A C 1
ATOM 1296 O O . ALA A 1 179 ? -6.875 6.129 23.365 1.00 95.00 179 ALA A O 1
ATOM 1297 N N . PRO A 1 180 ? -9.113 6.327 23.390 1.00 97.00 180 PRO A N 1
ATOM 1298 C CA . PRO A 1 180 ? -9.324 5.032 24.046 1.00 97.00 180 PRO A CA 1
ATOM 1299 C C . PRO A 1 180 ? -8.848 3.828 23.221 1.00 97.00 180 PRO A C 1
ATOM 1301 O O . PRO A 1 180 ? -8.271 2.895 23.779 1.00 97.00 180 PRO A O 1
ATOM 1304 N N . VAL A 1 181 ? -9.052 3.847 21.899 1.00 97.56 181 VAL A N 1
ATOM 1305 C CA . VAL A 1 181 ? -8.590 2.784 20.990 1.00 97.56 181 VAL A CA 1
ATOM 1306 C C . VAL A 1 181 ? -7.063 2.757 20.939 1.00 97.56 181 VAL A C 1
ATOM 1308 O O . VAL A 1 181 ? -6.466 1.696 21.124 1.00 97.56 181 VAL A O 1
ATOM 1311 N N . ARG A 1 182 ? -6.416 3.921 20.788 1.00 97.44 182 ARG A N 1
ATOM 1312 C CA . ARG A 1 182 ? -4.947 4.036 20.817 1.00 97.44 182 ARG A CA 1
ATOM 1313 C C . ARG A 1 182 ? -4.370 3.548 22.142 1.00 97.44 182 ARG A C 1
ATOM 1315 O O . ARG A 1 182 ? -3.451 2.732 22.146 1.00 97.44 182 ARG A O 1
ATOM 1322 N N . ALA A 1 183 ? -4.941 3.982 23.266 1.00 97.88 183 ALA A N 1
ATOM 1323 C CA . ALA A 1 183 ? -4.514 3.555 24.596 1.00 97.88 183 ALA A CA 1
ATOM 1324 C C . ALA A 1 183 ? -4.636 2.034 24.778 1.00 97.88 183 ALA A C 1
ATOM 1326 O O . ALA A 1 183 ? -3.740 1.405 25.342 1.00 97.88 183 ALA A O 1
ATOM 1327 N N . TRP A 1 184 ? -5.709 1.427 24.261 1.00 98.25 184 TRP A N 1
ATOM 1328 C CA . TRP A 1 184 ? -5.876 -0.022 24.292 1.00 98.25 184 TRP A CA 1
ATOM 1329 C C . TRP A 1 184 ? -4.820 -0.746 23.451 1.00 98.25 184 TRP A C 1
ATOM 1331 O O . TRP A 1 184 ? -4.251 -1.729 23.925 1.00 98.25 184 TRP A O 1
ATOM 1341 N N . LEU A 1 185 ? -4.519 -0.265 22.239 1.00 98.38 185 LEU A N 1
ATOM 1342 C CA . LEU A 1 185 ? -3.487 -0.855 21.376 1.00 98.38 185 LEU A CA 1
ATOM 1343 C C . LEU A 1 185 ? -2.107 -0.802 22.041 1.00 98.38 185 LEU A C 1
ATOM 1345 O O . LEU A 1 185 ? -1.417 -1.818 22.085 1.00 98.38 185 LEU A O 1
ATOM 1349 N N . VAL A 1 186 ? -1.749 0.338 22.640 1.00 98.12 186 VAL A N 1
ATOM 1350 C CA . VAL A 1 186 ? -0.508 0.501 23.414 1.00 98.12 186 VAL A CA 1
ATOM 1351 C C . VAL A 1 186 ? -0.460 -0.475 24.592 1.00 98.12 186 VAL A C 1
ATOM 1353 O O . VAL A 1 186 ? 0.517 -1.202 24.756 1.00 98.12 186 VAL A O 1
ATOM 1356 N N . ALA A 1 187 ? -1.535 -0.563 25.382 1.00 98.06 187 ALA A N 1
ATOM 1357 C CA . ALA A 1 187 ? -1.602 -1.459 26.538 1.00 98.06 187 ALA A CA 1
ATOM 1358 C C . ALA A 1 187 ? -1.553 -2.954 26.165 1.00 98.06 187 ALA A C 1
ATOM 1360 O O . ALA A 1 187 ? -1.223 -3.789 27.006 1.00 98.06 187 ALA A O 1
ATOM 1361 N N . ASN A 1 188 ? -1.884 -3.306 24.919 1.00 97.62 188 ASN A N 1
ATOM 1362 C CA . ASN A 1 188 ? -1.914 -4.683 24.425 1.00 97.62 188 ASN A CA 1
ATOM 1363 C C . ASN A 1 188 ? -0.831 -4.967 23.373 1.00 97.62 188 ASN A C 1
ATOM 1365 O O . ASN A 1 188 ? -0.902 -5.988 22.688 1.00 97.62 188 ASN A O 1
ATOM 1369 N N . ARG A 1 189 ? 0.189 -4.107 23.268 1.00 96.81 189 ARG A N 1
ATOM 1370 C CA . ARG A 1 189 ? 1.286 -4.219 22.298 1.00 96.81 189 ARG A CA 1
ATOM 1371 C C . ARG A 1 189 ? 1.999 -5.576 22.329 1.00 96.81 189 ARG A C 1
ATOM 1373 O O . ARG A 1 189 ? 2.343 -6.107 21.276 1.00 96.81 189 ARG A O 1
ATOM 1380 N N . GLU A 1 190 ? 2.169 -6.155 23.515 1.00 95.50 190 GLU A N 1
ATOM 1381 C CA . GLU A 1 190 ? 2.838 -7.452 23.727 1.00 95.50 190 GLU A CA 1
ATOM 1382 C C . GLU A 1 190 ? 2.076 -8.649 23.134 1.00 95.50 190 GLU A C 1
ATOM 1384 O O . GLU A 1 190 ? 2.612 -9.750 23.033 1.00 95.50 190 GLU A O 1
ATOM 1389 N N . ARG A 1 191 ? 0.815 -8.465 22.718 1.00 96.12 191 ARG A N 1
ATOM 1390 C CA . ARG A 1 191 ? 0.048 -9.517 22.033 1.00 96.12 191 ARG A CA 1
ATOM 1391 C C . ARG A 1 191 ? 0.485 -9.730 20.584 1.00 96.12 191 ARG A C 1
ATOM 1393 O O . ARG A 1 191 ? 0.043 -10.701 19.972 1.00 96.12 191 ARG A O 1
ATOM 1400 N N . TYR A 1 192 ? 1.307 -8.835 20.039 1.00 97.12 192 TYR A N 1
ATOM 1401 C CA . TYR A 1 192 ? 1.685 -8.820 18.632 1.00 97.12 192 TYR A CA 1
ATOM 1402 C C . TYR A 1 192 ? 3.197 -8.958 18.477 1.00 97.12 192 TYR A C 1
ATOM 1404 O O . TYR A 1 192 ? 3.962 -8.204 19.078 1.00 97.12 192 TYR A O 1
ATOM 1412 N N . ALA A 1 193 ? 3.628 -9.907 17.644 1.00 91.00 193 ALA A N 1
ATOM 1413 C CA . ALA A 1 193 ? 5.052 -10.111 17.367 1.00 91.00 193 ALA A CA 1
ATOM 1414 C C . ALA A 1 193 ? 5.629 -8.967 16.520 1.00 91.00 193 ALA A C 1
ATOM 1416 O O . ALA A 1 193 ? 6.718 -8.465 16.784 1.00 91.00 193 ALA A O 1
ATOM 1417 N N . THR A 1 194 ? 4.854 -8.524 15.532 1.00 97.12 194 THR A N 1
ATOM 1418 C CA . THR A 1 194 ? 5.220 -7.460 14.597 1.00 97.12 194 THR A CA 1
ATOM 1419 C C . THR A 1 194 ? 4.100 -6.436 14.564 1.00 97.12 194 THR A C 1
ATOM 1421 O O . THR A 1 194 ? 2.928 -6.813 14.486 1.00 97.12 194 THR A O 1
ATOM 1424 N N . VAL A 1 195 ? 4.459 -5.154 14.610 1.00 98.56 195 VAL A N 1
ATOM 1425 C CA . VAL A 1 195 ? 3.508 -4.044 14.498 1.00 98.56 195 VAL A CA 1
ATOM 1426 C C . VAL A 1 195 ? 3.951 -3.107 13.387 1.00 98.56 195 VAL A C 1
ATOM 1428 O O . VAL A 1 195 ? 5.017 -2.503 13.480 1.00 98.56 195 VAL A O 1
ATOM 1431 N N . ALA A 1 196 ? 3.136 -2.981 12.349 1.00 98.62 196 ALA A N 1
ATOM 1432 C CA . ALA A 1 196 ? 3.313 -1.987 11.304 1.00 98.62 196 ALA A CA 1
ATOM 1433 C C . ALA A 1 196 ? 2.325 -0.838 11.501 1.00 98.62 196 ALA A C 1
ATOM 1435 O O . ALA A 1 196 ? 1.190 -1.050 11.936 1.00 98.62 196 ALA A O 1
ATOM 1436 N N . LEU A 1 197 ? 2.765 0.377 11.199 1.00 98.38 197 LEU A N 1
ATOM 1437 C CA . LEU A 1 197 ? 1.967 1.581 11.367 1.00 98.38 197 LEU A CA 1
ATOM 1438 C C . LEU A 1 197 ? 2.113 2.493 10.150 1.00 98.38 197 LEU A C 1
ATOM 1440 O O . LEU A 1 197 ? 3.215 2.911 9.795 1.00 98.38 197 LEU A O 1
ATOM 1444 N N . ASP A 1 198 ? 0.973 2.858 9.587 1.00 97.44 198 ASP A N 1
ATOM 1445 C CA . ASP A 1 198 ? 0.827 3.934 8.621 1.00 97.44 198 ASP A CA 1
ATOM 1446 C C . ASP A 1 198 ? -0.134 4.971 9.198 1.00 97.44 198 ASP A C 1
ATOM 1448 O O . ASP A 1 198 ? -1.228 4.625 9.647 1.00 97.44 198 ASP A O 1
ATOM 1452 N N . ALA A 1 199 ? 0.305 6.224 9.290 1.00 95.12 199 ALA A N 1
ATOM 1453 C CA . ALA A 1 199 ? -0.461 7.261 9.965 1.00 95.12 199 ALA A CA 1
ATOM 1454 C C . ALA A 1 199 ? -0.149 8.660 9.438 1.00 95.12 199 ALA A C 1
ATOM 1456 O O . ALA A 1 199 ? 1.016 9.048 9.314 1.00 95.12 199 ALA A O 1
ATOM 1457 N N . HIS A 1 200 ? -1.197 9.470 9.285 1.00 91.62 200 HIS A N 1
ATOM 1458 C CA . HIS A 1 200 ? -1.077 10.892 8.963 1.00 91.62 200 HIS A CA 1
ATOM 1459 C C . HIS A 1 200 ? -0.350 11.699 10.054 1.00 91.62 200 HIS A C 1
ATOM 1461 O O . HIS A 1 200 ? 0.245 12.740 9.748 1.00 91.62 200 HIS A O 1
ATOM 1467 N N . ASP A 1 201 ? -0.424 11.252 11.315 1.00 91.50 201 ASP A N 1
ATOM 1468 C CA . ASP A 1 201 ? 0.264 11.849 12.463 1.00 91.50 201 ASP A CA 1
ATOM 1469 C C . ASP A 1 201 ? 0.944 10.784 13.334 1.00 91.50 201 ASP A C 1
ATOM 1471 O O . ASP A 1 201 ? 0.388 10.251 14.293 1.00 91.50 201 ASP A O 1
ATOM 1475 N N . LEU A 1 202 ? 2.201 10.488 13.011 1.00 93.31 202 LEU A N 1
ATOM 1476 C CA . LEU A 1 202 ? 2.998 9.481 13.711 1.00 93.31 202 LEU A CA 1
ATOM 1477 C C . LEU A 1 202 ? 3.359 9.848 15.161 1.00 93.31 202 LEU A C 1
ATOM 1479 O O . LEU A 1 202 ? 3.758 8.969 15.927 1.00 93.31 202 LEU A O 1
ATOM 1483 N N . ALA A 1 203 ? 3.254 11.121 15.560 1.00 89.81 203 ALA A N 1
ATOM 1484 C CA . ALA A 1 203 ? 3.689 11.555 16.888 1.00 89.81 203 ALA A CA 1
ATOM 1485 C C . ALA A 1 203 ? 2.838 10.935 18.009 1.00 89.81 203 ALA A C 1
ATOM 1487 O O . ALA A 1 203 ? 3.355 10.624 19.084 1.00 89.81 203 ALA A O 1
ATOM 1488 N N . GLU A 1 204 ? 1.548 10.717 17.750 1.00 90.38 204 GLU A N 1
ATOM 1489 C CA . GLU A 1 204 ? 0.610 10.150 18.725 1.00 90.38 204 GLU A CA 1
ATOM 1490 C C . GLU A 1 204 ? 0.843 8.659 18.993 1.00 90.38 204 GLU A C 1
ATOM 1492 O O . GLU A 1 204 ? 0.402 8.120 20.010 1.00 90.38 204 GLU A O 1
ATOM 1497 N N . TRP A 1 205 ? 1.577 7.996 18.104 1.00 95.81 205 TRP A N 1
ATOM 1498 C CA . TRP A 1 205 ? 1.755 6.551 18.107 1.00 95.81 205 TRP A CA 1
ATOM 1499 C C . TRP A 1 205 ? 3.074 6.089 18.715 1.00 95.81 205 TRP A C 1
ATOM 1501 O O . TRP A 1 205 ? 3.318 4.887 18.805 1.00 95.81 205 TRP A O 1
ATOM 1511 N N . ARG A 1 206 ? 3.901 7.015 19.215 1.00 95.00 206 ARG A N 1
ATOM 1512 C CA . ARG A 1 206 ? 5.189 6.689 19.843 1.00 95.00 206 ARG A CA 1
ATOM 1513 C C . ARG A 1 206 ? 5.078 5.591 20.905 1.00 95.00 206 ARG A C 1
ATOM 1515 O O . ARG A 1 206 ? 5.926 4.707 20.979 1.00 95.00 206 ARG A O 1
ATOM 1522 N N . GLY A 1 207 ? 4.036 5.652 21.736 1.00 95.25 207 GLY A N 1
ATOM 1523 C CA . GLY A 1 207 ? 3.815 4.687 22.816 1.00 95.25 207 GLY A CA 1
ATOM 1524 C C . GLY A 1 207 ? 3.569 3.254 22.333 1.00 95.25 207 GLY A C 1
ATOM 1525 O O . GLY A 1 207 ? 3.754 2.326 23.111 1.00 95.25 207 GLY A O 1
ATOM 1526 N N . LEU A 1 208 ? 3.182 3.062 21.067 1.00 97.44 208 LEU A N 1
ATOM 1527 C CA . LEU A 1 208 ? 2.925 1.742 20.492 1.00 97.44 208 LEU A CA 1
ATOM 1528 C C . LEU A 1 208 ? 4.219 0.963 20.214 1.00 97.44 208 LEU A C 1
ATOM 1530 O O . LEU A 1 208 ? 4.155 -0.254 20.084 1.00 97.44 208 LEU A O 1
ATOM 1534 N N . ALA A 1 209 ? 5.371 1.641 20.126 1.00 96.81 209 ALA A N 1
ATOM 1535 C CA . ALA A 1 209 ? 6.650 1.052 19.718 1.00 96.81 209 ALA A CA 1
ATOM 1536 C C . ALA A 1 209 ? 6.508 0.138 18.472 1.00 96.81 209 ALA A C 1
ATOM 1538 O O . ALA A 1 209 ? 6.606 -1.097 18.578 1.00 96.81 209 ALA A O 1
ATOM 1539 N N . PRO A 1 210 ? 6.180 0.715 17.296 1.00 98.06 210 PRO A N 1
ATOM 1540 C CA . PRO A 1 210 ? 5.998 -0.061 16.073 1.00 98.06 210 PRO A CA 1
ATOM 1541 C C . PRO A 1 210 ? 7.294 -0.760 15.649 1.00 98.06 210 PRO A C 1
ATOM 1543 O O . PRO A 1 210 ? 8.383 -0.214 15.775 1.00 98.06 210 PRO A O 1
ATOM 1546 N N . THR A 1 211 ? 7.186 -1.948 15.064 1.00 98.19 211 THR A N 1
ATOM 1547 C CA . THR A 1 211 ? 8.318 -2.573 14.366 1.00 98.19 211 THR A CA 1
ATOM 1548 C C . THR A 1 211 ? 8.688 -1.766 13.123 1.00 98.19 211 THR A C 1
ATOM 1550 O O . THR A 1 211 ? 9.865 -1.555 12.850 1.00 98.19 211 THR A O 1
ATOM 1553 N N . VAL A 1 212 ? 7.692 -1.283 12.374 1.00 98.19 212 VAL A N 1
ATOM 1554 C CA . VAL A 1 212 ? 7.910 -0.459 11.181 1.00 98.19 212 VAL A CA 1
ATOM 1555 C C . VAL A 1 212 ? 6.883 0.660 11.075 1.00 98.19 212 VAL A C 1
ATOM 1557 O O . VAL A 1 212 ? 5.706 0.459 11.374 1.00 98.19 212 VAL A O 1
ATOM 1560 N N . VAL A 1 213 ? 7.333 1.829 10.619 1.00 98.19 213 VAL A N 1
ATOM 1561 C CA . VAL A 1 213 ? 6.467 2.928 10.173 1.00 98.19 213 VAL A CA 1
ATOM 1562 C C . VAL A 1 213 ? 6.739 3.276 8.715 1.00 98.19 213 VAL A C 1
ATOM 1564 O O . VAL A 1 213 ? 7.896 3.233 8.284 1.00 98.19 213 VAL A O 1
ATOM 1567 N N . THR A 1 214 ? 5.699 3.647 7.965 1.00 96.69 214 THR A N 1
ATOM 1568 C CA . THR A 1 214 ? 5.797 3.919 6.517 1.00 96.69 214 THR A CA 1
ATOM 1569 C C . THR A 1 214 ? 5.338 5.327 6.102 1.00 96.69 214 THR A C 1
ATOM 1571 O O . THR A 1 214 ? 4.494 5.440 5.216 1.00 96.69 214 THR A O 1
ATOM 1574 N N . PRO A 1 215 ? 5.853 6.420 6.700 1.00 96.38 215 PRO A N 1
ATOM 1575 C CA . PRO A 1 215 ? 5.415 7.759 6.317 1.00 96.38 215 PRO A CA 1
ATOM 1576 C C . PRO A 1 215 ? 5.753 8.082 4.861 1.00 96.38 215 PRO A C 1
ATOM 1578 O O . PRO A 1 215 ? 6.845 7.786 4.371 1.00 96.38 215 PRO A O 1
ATOM 1581 N N . SER A 1 216 ? 4.876 8.827 4.205 1.00 94.38 216 SER A N 1
ATOM 1582 C CA . SER A 1 216 ? 5.258 9.649 3.062 1.00 94.38 216 SER A CA 1
ATOM 1583 C C . SER A 1 216 ? 6.289 10.699 3.470 1.00 94.38 216 SER A C 1
ATOM 1585 O O . SER A 1 216 ? 6.358 11.151 4.617 1.00 94.38 216 SER A O 1
ATOM 1587 N N . PHE A 1 217 ? 7.071 11.176 2.508 1.00 93.31 217 PHE A N 1
ATOM 1588 C CA . PHE A 1 217 ? 7.988 12.292 2.730 1.00 93.31 217 PHE A CA 1
ATOM 1589 C C . PHE A 1 217 ? 7.294 13.527 3.333 1.00 93.31 217 PHE A C 1
ATOM 1591 O O . PHE A 1 217 ? 7.887 14.238 4.147 1.00 93.31 217 PHE A O 1
ATOM 1598 N N . ALA A 1 218 ? 6.037 13.786 2.959 1.00 90.81 218 ALA A N 1
ATOM 1599 C CA . ALA A 1 218 ? 5.258 14.893 3.503 1.00 90.81 218 ALA A CA 1
ATOM 1600 C C . ALA A 1 218 ? 4.932 14.684 4.993 1.00 90.81 218 ALA A C 1
ATOM 1602 O O . ALA A 1 218 ? 5.044 15.619 5.785 1.00 90.81 218 ALA A O 1
ATOM 1603 N N . GLU A 1 219 ? 4.566 13.469 5.399 1.00 94.12 219 GLU A N 1
ATOM 1604 C CA . GLU A 1 219 ? 4.339 13.111 6.809 1.00 94.12 219 GLU A CA 1
ATOM 1605 C C . GLU A 1 219 ? 5.626 13.160 7.623 1.00 94.12 219 GLU A C 1
ATOM 1607 O O . GLU A 1 219 ? 5.653 13.769 8.693 1.00 94.12 219 GLU A O 1
ATOM 1612 N N . ALA A 1 220 ? 6.714 12.603 7.088 1.00 94.19 220 ALA A N 1
ATOM 1613 C CA . ALA A 1 220 ? 8.030 12.656 7.713 1.00 94.19 220 ALA A CA 1
ATOM 1614 C C . ALA A 1 220 ? 8.486 14.109 7.933 1.00 94.19 220 ALA A C 1
ATOM 1616 O O . ALA A 1 220 ? 8.917 14.475 9.026 1.00 94.19 220 ALA A O 1
ATOM 1617 N N . SER A 1 221 ? 8.316 14.968 6.925 1.00 92.81 221 SER A N 1
ATOM 1618 C CA . SER A 1 221 ? 8.660 16.393 7.016 1.00 92.81 221 SER A CA 1
ATOM 1619 C C . SER A 1 221 ? 7.807 17.123 8.056 1.00 92.81 221 SER A C 1
ATOM 1621 O O . SER A 1 221 ? 8.339 17.902 8.850 1.00 92.81 221 SER A O 1
ATOM 1623 N N . ARG A 1 222 ? 6.494 16.848 8.103 1.00 92.44 222 ARG A N 1
ATOM 1624 C CA . ARG A 1 222 ? 5.587 17.416 9.115 1.00 92.44 222 ARG A CA 1
ATOM 1625 C C . ARG A 1 222 ? 5.981 17.001 10.530 1.00 92.44 222 ARG A C 1
ATOM 1627 O O . ARG A 1 222 ? 5.979 17.848 11.423 1.00 92.44 222 ARG A O 1
ATOM 1634 N N . LEU A 1 223 ? 6.343 15.734 10.736 1.00 92.69 223 LEU A N 1
ATOM 1635 C CA . LEU A 1 223 ? 6.788 15.232 12.035 1.00 92.69 223 LEU A CA 1
ATOM 1636 C C . LEU A 1 223 ? 8.045 15.968 12.521 1.00 92.69 223 LEU A C 1
ATOM 1638 O O . LEU A 1 223 ? 8.074 16.433 13.658 1.00 92.69 223 LEU A O 1
ATOM 1642 N N . LEU A 1 224 ? 9.045 16.128 11.651 1.00 91.12 224 LEU A N 1
ATOM 1643 C CA . LEU A 1 224 ? 10.308 16.801 11.980 1.00 91.12 224 LEU A CA 1
ATOM 1644 C C . LEU A 1 224 ? 10.125 18.308 12.229 1.00 91.12 224 LEU A C 1
ATOM 1646 O O . LEU A 1 224 ? 10.738 18.876 13.134 1.00 91.12 224 LEU A O 1
ATOM 1650 N N . ALA A 1 225 ? 9.247 18.971 11.470 1.00 87.56 225 ALA A N 1
ATOM 1651 C CA . ALA A 1 225 ? 8.988 20.404 11.624 1.00 87.56 225 ALA A CA 1
ATOM 1652 C C . ALA A 1 225 ? 8.376 20.759 12.994 1.00 87.56 225 ALA A C 1
ATOM 1654 O O . ALA A 1 225 ? 8.702 21.800 13.571 1.00 87.56 225 ALA A O 1
ATOM 1655 N N . ARG A 1 226 ? 7.531 19.883 13.557 1.00 78.19 226 ARG A N 1
ATOM 1656 C CA . ARG A 1 226 ? 6.925 20.077 14.889 1.00 78.19 226 ARG A CA 1
ATOM 1657 C C . ARG A 1 226 ? 7.960 20.120 16.013 1.00 78.19 226 ARG A C 1
ATOM 1659 O O . ARG A 1 226 ? 7.732 20.774 17.030 1.00 78.19 226 ARG A O 1
ATOM 1666 N N . THR A 1 227 ? 9.097 19.459 15.828 1.00 59.53 227 THR A N 1
ATOM 1667 C CA . THR A 1 227 ? 10.178 19.400 16.817 1.00 59.53 227 THR A CA 1
ATOM 1668 C C . THR A 1 227 ? 10.968 20.701 16.863 1.00 59.53 227 THR A C 1
ATOM 1670 O O . THR A 1 227 ? 11.290 21.184 17.945 1.00 59.53 227 THR A O 1
ATOM 1673 N N . VAL A 1 228 ? 11.198 21.329 15.707 1.00 59.56 228 VAL A N 1
ATOM 1674 C CA . VAL A 1 228 ? 11.879 22.632 15.614 1.00 59.56 228 VAL A CA 1
ATOM 1675 C C . VAL A 1 228 ? 11.024 23.756 16.218 1.00 59.56 228 VAL A C 1
ATOM 1677 O O . VAL A 1 228 ? 11.556 24.706 16.788 1.00 59.56 228 VAL A O 1
ATOM 1680 N N . ALA A 1 229 ? 9.695 23.631 16.153 1.00 47.56 229 ALA A N 1
ATOM 1681 C CA . ALA A 1 229 ? 8.751 24.603 16.704 1.00 47.56 229 ALA A CA 1
ATOM 1682 C C . ALA A 1 229 ? 8.554 24.517 18.234 1.00 47.56 229 ALA A C 1
ATOM 1684 O O . ALA A 1 229 ? 7.871 25.371 18.799 1.00 47.56 229 ALA A O 1
ATOM 1685 N N . ARG A 1 230 ? 9.147 23.532 18.927 1.00 39.34 230 ARG A N 1
ATOM 1686 C CA . ARG A 1 230 ? 9.251 23.521 20.396 1.00 39.34 230 ARG A CA 1
ATOM 1687 C C . ARG A 1 230 ? 10.624 24.067 20.801 1.00 39.34 230 ARG A C 1
ATOM 1689 O O . ARG A 1 230 ? 11.598 23.321 20.734 1.00 39.34 230 ARG A O 1
ATOM 1696 N N . PRO A 1 231 ? 10.748 25.326 21.266 1.00 36.69 231 PRO A N 1
ATOM 1697 C CA . PRO A 1 231 ? 12.001 25.784 21.838 1.00 36.69 231 PRO A CA 1
ATOM 1698 C C . PRO A 1 231 ? 12.287 24.957 23.089 1.00 36.69 231 PRO A C 1
ATOM 1700 O O . PRO A 1 231 ? 11.459 24.866 23.997 1.00 36.69 231 PRO A O 1
ATOM 1703 N N . SER A 1 232 ? 13.473 24.366 23.135 1.00 37.59 232 SER A N 1
ATOM 1704 C CA . SER A 1 232 ? 14.094 23.819 24.332 1.00 37.59 232 SER A CA 1
ATOM 1705 C C . SER A 1 232 ? 14.235 24.916 25.394 1.00 37.59 232 SER A C 1
ATOM 1707 O O . SER A 1 232 ? 15.229 25.638 25.438 1.00 37.59 232 SER A O 1
ATOM 1709 N N . GLY A 1 233 ? 13.215 25.055 26.238 1.00 35.22 233 GLY A N 1
ATOM 1710 C CA . GLY A 1 233 ? 13.275 25.788 27.495 1.00 35.22 233 GLY A CA 1
ATOM 1711 C C . GLY A 1 233 ? 13.776 24.866 28.599 1.00 35.22 233 GLY A C 1
ATOM 1712 O O . GLY A 1 233 ? 12.995 24.095 29.138 1.00 35.22 233 GLY A O 1
ATOM 1713 N N . ASP A 1 234 ? 15.089 24.870 28.834 1.00 34.59 234 ASP A N 1
ATOM 1714 C CA . ASP A 1 234 ? 15.712 25.144 30.142 1.00 34.59 234 ASP A CA 1
ATOM 1715 C C . ASP A 1 234 ? 17.190 24.735 30.126 1.00 34.59 234 ASP A C 1
ATOM 1717 O O . ASP A 1 234 ? 17.589 23.663 30.580 1.00 34.59 234 ASP A O 1
ATOM 1721 N N . HIS A 1 235 ? 18.036 25.634 29.625 1.00 33.03 235 HIS A N 1
ATOM 1722 C CA . HIS A 1 235 ? 19.450 25.695 29.991 1.00 33.03 235 HIS A CA 1
ATOM 1723 C C . HIS A 1 235 ? 19.748 27.112 30.487 1.00 33.03 235 HIS A C 1
ATOM 1725 O O . HIS A 1 235 ? 20.250 27.962 29.756 1.00 33.03 235 HIS A O 1
ATOM 1731 N N . ALA A 1 236 ? 19.407 27.371 31.749 1.00 30.89 236 ALA A N 1
ATOM 1732 C CA . ALA A 1 236 ? 19.887 28.543 32.470 1.00 30.89 236 ALA A CA 1
ATOM 1733 C C . ALA A 1 236 ? 21.354 28.327 32.896 1.00 30.89 236 ALA A C 1
ATOM 1735 O O . ALA A 1 236 ? 21.657 27.306 33.524 1.00 30.89 236 ALA A O 1
ATOM 1736 N N . PRO A 1 237 ? 22.286 29.258 32.618 1.00 31.89 237 PRO A N 1
ATOM 1737 C CA . PRO A 1 237 ? 23.636 29.175 33.147 1.00 31.89 237 PRO A CA 1
ATOM 1738 C C . PRO A 1 237 ? 23.746 29.884 34.508 1.00 31.89 237 PRO A C 1
ATOM 1740 O O . PRO A 1 237 ? 23.341 31.029 34.664 1.00 31.89 237 PRO A O 1
ATOM 1743 N N . GLY A 1 238 ? 24.397 29.215 35.465 1.00 27.61 238 GLY A N 1
ATOM 1744 C CA . GLY A 1 238 ? 25.378 29.848 36.359 1.00 27.61 238 GLY A CA 1
ATOM 1745 C C . GLY A 1 238 ? 24.893 30.711 37.535 1.00 27.61 238 GLY A C 1
ATOM 1746 O O . GLY A 1 238 ? 24.686 31.909 37.417 1.00 27.61 238 GLY A O 1
ATOM 1747 N N . ARG A 1 239 ? 24.885 30.077 38.713 1.00 28.92 239 ARG A N 1
ATOM 1748 C CA . ARG A 1 239 ? 24.864 30.596 40.098 1.00 28.92 239 ARG A CA 1
ATOM 1749 C C . ARG A 1 239 ? 25.481 31.987 40.359 1.00 28.92 239 ARG A C 1
ATOM 1751 O O . ARG A 1 239 ? 26.618 32.244 39.976 1.00 28.92 239 ARG A O 1
ATOM 1758 N N . GLY A 1 240 ? 24.852 32.723 41.284 1.00 25.44 240 GLY A N 1
ATOM 1759 C CA . GLY A 1 240 ? 25.534 33.681 42.164 1.00 25.44 240 GLY A CA 1
ATOM 1760 C C . GLY A 1 240 ? 24.625 34.333 43.216 1.00 25.44 240 GLY A C 1
ATOM 1761 O O . GLY A 1 240 ? 23.919 35.262 42.869 1.00 25.44 240 GLY A O 1
ATOM 1762 N N . ALA A 1 241 ? 24.725 33.862 44.474 1.00 29.89 241 ALA A N 1
ATOM 1763 C CA . ALA A 1 241 ? 24.325 34.490 45.758 1.00 29.89 241 ALA A CA 1
ATOM 1764 C C . ALA A 1 241 ? 22.863 34.985 45.909 1.00 29.89 241 ALA A C 1
ATOM 1766 O O . ALA A 1 241 ? 22.384 35.785 45.130 1.00 29.89 241 ALA A O 1
ATOM 1767 N N . GLY A 1 242 ? 22.069 34.646 46.923 1.00 26.25 242 GLY A N 1
ATOM 1768 C CA . GLY A 1 242 ? 22.288 34.039 48.231 1.00 26.25 242 GLY A CA 1
ATOM 1769 C C . GLY A 1 242 ? 21.291 34.688 49.206 1.00 26.25 242 GLY A C 1
ATOM 1770 O O . GLY A 1 242 ? 21.195 35.909 49.186 1.00 26.25 242 GLY A O 1
ATOM 1771 N N . ARG A 1 243 ? 20.648 33.873 50.069 1.00 28.52 243 ARG A N 1
ATOM 1772 C CA . ARG A 1 243 ? 19.881 34.258 51.288 1.00 28.52 243 ARG A CA 1
ATOM 1773 C C . ARG A 1 243 ? 18.541 34.985 51.023 1.00 28.52 243 ARG A C 1
ATOM 1775 O O . ARG A 1 243 ? 18.490 35.859 50.180 1.00 28.52 243 ARG A O 1
ATOM 1782 N N . ASP A 1 244 ? 17.395 34.699 51.640 1.00 27.83 244 ASP A N 1
ATOM 1783 C CA . ASP A 1 244 ? 17.008 33.942 52.834 1.00 27.83 244 ASP A CA 1
ATOM 1784 C C . ASP A 1 244 ? 15.540 33.464 52.690 1.00 27.83 244 ASP A C 1
ATOM 1786 O O . ASP A 1 244 ? 14.705 34.217 52.208 1.00 27.83 244 ASP A O 1
ATOM 1790 N N . LEU A 1 245 ? 15.297 32.211 53.103 1.00 28.48 245 LEU A N 1
ATOM 1791 C CA . LEU A 1 245 ? 14.214 31.646 53.946 1.00 28.48 245 LEU A CA 1
ATOM 1792 C C . LEU A 1 245 ? 12.715 32.080 53.822 1.00 28.48 245 LEU A C 1
ATOM 1794 O O . LEU A 1 245 ? 12.383 33.163 53.363 1.00 28.48 245 LEU A O 1
ATOM 1798 N N . PRO A 1 246 ? 11.783 31.193 54.247 1.00 35.62 246 PRO A N 1
ATOM 1799 C CA . PRO A 1 246 ? 10.502 30.929 53.591 1.00 35.62 246 PRO A CA 1
ATOM 1800 C C . PRO A 1 246 ? 9.291 31.407 54.404 1.00 35.62 246 PRO A C 1
ATOM 1802 O O . PRO A 1 246 ? 9.392 31.569 55.619 1.00 35.62 246 PRO A O 1
ATOM 1805 N N . LEU A 1 247 ? 8.119 31.500 53.769 1.00 29.16 247 LEU A N 1
ATOM 1806 C CA . LEU A 1 247 ? 6.844 31.448 54.486 1.00 29.16 247 LEU A CA 1
ATOM 1807 C C . LEU A 1 247 ? 5.817 30.583 53.744 1.00 29.16 247 LEU A C 1
ATOM 1809 O O . LEU A 1 247 ? 5.473 30.830 52.590 1.00 29.16 247 LEU A O 1
ATOM 1813 N N . ASP A 1 248 ? 5.391 29.558 54.475 1.00 27.30 248 ASP A N 1
ATOM 1814 C CA . ASP A 1 248 ? 4.225 28.701 54.292 1.00 27.30 248 ASP A CA 1
ATOM 1815 C C . ASP A 1 248 ? 2.905 29.497 54.251 1.00 27.30 248 ASP A C 1
ATOM 1817 O O . ASP A 1 248 ? 2.734 30.387 55.079 1.00 27.30 248 ASP A O 1
ATOM 1821 N N . SER A 1 249 ? 2.014 29.098 53.322 1.00 26.03 249 SER A N 1
ATOM 1822 C CA . SER A 1 249 ? 0.591 28.681 53.486 1.00 26.03 249 SER A CA 1
ATOM 1823 C C . SER A 1 249 ? -0.402 29.544 54.320 1.00 26.03 249 SER A C 1
ATOM 1825 O O . SER A 1 249 ? 0.023 30.290 55.194 1.00 26.03 249 SER A O 1
ATOM 1827 N N . PRO A 1 250 ? -1.742 29.326 54.284 1.00 42.25 250 PRO A N 1
ATOM 1828 C CA . PRO A 1 250 ? -2.703 28.902 53.241 1.00 42.25 250 PRO A CA 1
ATOM 1829 C C . PRO A 1 250 ? -4.025 29.753 53.251 1.00 42.25 250 PRO A C 1
ATOM 1831 O O . PRO A 1 250 ? -4.112 30.738 53.973 1.00 42.25 250 PRO A O 1
ATOM 1834 N N . ASP A 1 251 ? -5.026 29.329 52.457 1.00 27.27 251 ASP A N 1
ATOM 1835 C CA . ASP A 1 251 ? -6.499 29.520 52.566 1.00 27.27 251 ASP A CA 1
ATOM 1836 C C . ASP A 1 251 ? -7.132 30.921 52.758 1.00 27.27 251 ASP A C 1
ATOM 1838 O O . ASP A 1 251 ? -6.923 31.587 53.763 1.00 27.27 251 ASP A O 1
ATOM 1842 N N . ASP A 1 252 ? -8.035 31.316 51.840 1.00 27.09 252 ASP A N 1
ATOM 1843 C CA . ASP A 1 252 ? -9.488 31.336 52.127 1.00 27.09 252 ASP A CA 1
ATOM 1844 C C . ASP A 1 252 ? -10.366 31.815 50.938 1.00 27.09 252 ASP A C 1
ATOM 1846 O O . ASP A 1 252 ? -10.194 32.894 50.378 1.00 27.09 252 ASP A O 1
ATOM 1850 N N . ALA A 1 253 ? -11.318 30.945 50.584 1.00 26.09 253 ALA A N 1
ATOM 1851 C CA . ALA A 1 253 ? -12.756 31.152 50.357 1.00 26.09 253 ALA A CA 1
ATOM 1852 C C . ALA A 1 253 ? -13.363 32.392 49.626 1.00 26.09 253 ALA A C 1
ATOM 1854 O O . ALA A 1 253 ? -13.265 33.528 50.072 1.00 26.09 253 ALA A O 1
ATOM 1855 N N . GLN A 1 254 ? -14.261 32.041 48.681 1.00 26.11 254 GLN A N 1
ATOM 1856 C CA . GLN A 1 254 ? -15.650 32.532 48.464 1.00 26.11 254 GLN A CA 1
ATOM 1857 C C . GLN A 1 254 ? -16.020 33.540 47.347 1.00 26.11 254 GLN A C 1
ATOM 1859 O O . GLN A 1 254 ? -15.426 34.597 47.205 1.00 26.11 254 GLN A O 1
ATOM 1864 N N . SER A 1 255 ? -17.141 33.157 46.693 1.00 25.42 255 SER A N 1
ATOM 1865 C CA . SER A 1 255 ? -18.147 33.885 45.877 1.00 25.42 255 SER A CA 1
ATOM 1866 C C . SER A 1 255 ? -17.681 34.444 44.516 1.00 25.42 255 SER A C 1
ATOM 1868 O O . SER A 1 255 ? -16.563 34.906 44.377 1.00 25.42 255 SER A O 1
ATOM 1870 N N . ASP A 1 256 ? -18.406 34.358 43.395 1.00 28.50 256 ASP A N 1
ATOM 1871 C CA . ASP A 1 256 ? -19.849 34.357 43.140 1.00 28.50 256 ASP A CA 1
ATOM 1872 C C . ASP A 1 256 ? -20.218 33.608 41.840 1.00 28.50 256 ASP A C 1
ATOM 1874 O O . ASP A 1 256 ? -19.392 33.396 40.953 1.00 28.50 256 ASP A O 1
ATOM 1878 N N . GLY A 1 257 ? -21.493 33.215 41.750 1.00 26.31 257 GLY A N 1
ATOM 1879 C CA . GLY A 1 257 ? -22.131 32.567 40.599 1.00 26.31 257 GLY A CA 1
ATOM 1880 C C . GLY A 1 257 ? -22.455 33.492 39.403 1.00 26.31 257 GLY A C 1
ATOM 1881 O O . GLY A 1 257 ? -22.015 34.638 39.352 1.00 26.31 257 GLY A O 1
ATOM 1882 N N . PRO A 1 258 ? -23.206 32.982 38.403 1.00 32.38 258 PRO A N 1
ATOM 1883 C CA . PRO A 1 258 ? -23.072 33.365 36.996 1.00 32.38 258 PRO A CA 1
ATOM 1884 C C . PRO A 1 258 ? -24.003 34.511 36.565 1.00 32.38 258 PRO A C 1
ATOM 1886 O O . PRO A 1 258 ? -25.105 34.658 37.088 1.00 32.38 258 PRO A O 1
ATOM 1889 N N . SER A 1 259 ? -23.587 35.281 35.553 1.00 28.22 259 SER A N 1
ATOM 1890 C CA . SER A 1 259 ? -24.443 36.255 34.857 1.00 28.22 259 SER A CA 1
ATOM 1891 C C . SER A 1 259 ? -24.772 35.781 33.440 1.00 28.22 259 SER A C 1
ATOM 1893 O O . SER A 1 259 ? -23.888 35.667 32.593 1.00 28.22 259 SER A O 1
ATOM 1895 N N . GLU A 1 260 ? -26.060 35.535 33.200 1.00 27.30 260 GLU A N 1
ATOM 1896 C CA . GLU A 1 260 ? -26.690 35.475 31.880 1.00 27.30 260 GLU A CA 1
ATOM 1897 C C . GLU A 1 260 ? -26.808 36.880 31.263 1.00 27.30 260 GLU A C 1
ATOM 1899 O O . GLU A 1 260 ? -27.034 37.863 31.969 1.00 27.30 260 GLU A O 1
ATOM 1904 N N . LEU A 1 261 ? -26.753 36.966 29.930 1.00 24.81 261 LEU A N 1
ATOM 1905 C CA . LEU A 1 261 ? -27.231 38.116 29.161 1.00 24.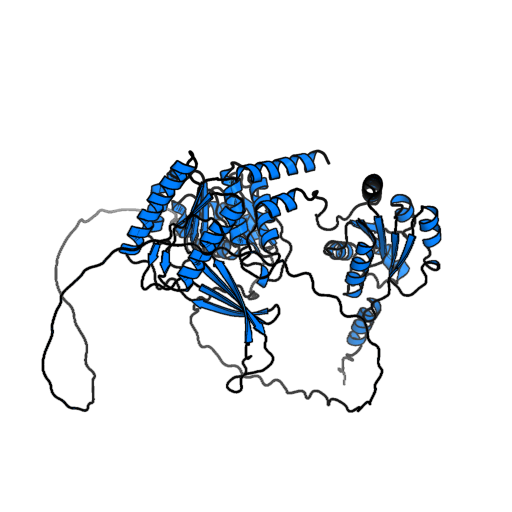81 261 LEU A CA 1
ATOM 1906 C C . LEU A 1 261 ? -27.923 37.622 27.885 1.00 24.81 261 LEU A C 1
ATOM 1908 O O . LEU A 1 261 ? -27.297 37.097 26.970 1.00 24.81 261 LEU A O 1
ATOM 1912 N N . SER A 1 262 ? -29.231 37.850 27.824 1.00 25.55 262 SER A N 1
ATOM 1913 C CA . SER A 1 262 ? -30.072 37.753 26.631 1.00 25.55 262 SER A CA 1
ATOM 1914 C C . SER A 1 262 ? -31.033 38.936 26.634 1.00 25.55 262 SER A C 1
ATOM 1916 O O . SER A 1 262 ? -31.673 39.096 27.664 1.00 25.55 262 SER A O 1
ATOM 1918 N N . VAL A 1 263 ? -31.178 39.696 25.533 1.00 26.56 263 VAL A N 1
ATOM 1919 C CA . VAL A 1 263 ? -32.463 40.217 24.986 1.00 26.56 263 VAL A CA 1
ATOM 1920 C C . VAL A 1 263 ? -32.251 40.754 23.555 1.00 26.56 263 VAL A C 1
ATOM 1922 O O . VAL A 1 263 ? -31.351 41.557 23.326 1.00 26.56 263 VAL A O 1
ATOM 1925 N N . GLY A 1 264 ? -33.158 40.403 22.628 1.00 23.62 264 GLY A N 1
ATOM 1926 C CA . GLY A 1 264 ? -33.452 41.200 21.427 1.00 23.62 264 GLY A CA 1
ATOM 1927 C C . GLY A 1 264 ? -34.334 40.497 20.380 1.00 23.62 264 GLY A C 1
ATOM 1928 O O . GLY A 1 264 ? -33.809 39.897 19.454 1.00 23.62 264 GLY A O 1
ATOM 1929 N N . VAL A 1 265 ? -35.665 40.592 20.510 1.00 28.36 265 VAL A N 1
ATOM 1930 C CA . VAL A 1 265 ? -36.709 40.030 19.610 1.00 28.36 265 VAL A CA 1
ATOM 1931 C C . VAL A 1 265 ? -37.546 41.155 18.981 1.00 28.36 265 VAL A C 1
ATOM 1933 O O . VAL A 1 265 ? -37.773 42.148 19.670 1.00 28.36 265 VAL A O 1
ATOM 1936 N N . ALA A 1 266 ? -38.073 40.960 17.751 1.00 29.30 266 ALA A N 1
ATOM 1937 C CA . ALA A 1 266 ? -39.486 41.184 17.314 1.00 29.30 266 ALA A CA 1
ATOM 1938 C C . ALA A 1 266 ? -39.629 41.302 15.772 1.00 29.30 266 ALA A C 1
ATOM 1940 O O . ALA A 1 266 ? -38.632 41.613 15.121 1.00 29.30 266 ALA A O 1
ATOM 1941 N N . PRO A 1 267 ? -40.849 41.254 15.169 1.00 43.78 267 PRO A N 1
ATOM 1942 C CA . PRO A 1 267 ? -42.123 40.550 15.477 1.00 43.78 267 PRO A CA 1
ATOM 1943 C C . PRO A 1 267 ? -42.578 39.688 14.249 1.00 43.78 267 PRO A C 1
ATOM 1945 O O . PRO A 1 267 ? -41.937 39.728 13.210 1.00 43.78 267 PRO A O 1
ATOM 1948 N N . GLY A 1 268 ? -43.632 38.863 14.174 1.00 26.89 268 GLY A N 1
ATOM 1949 C CA . GLY A 1 268 ? -44.876 38.640 14.917 1.00 26.89 268 GLY A CA 1
ATOM 1950 C C . GLY A 1 268 ? -46.045 38.482 13.913 1.00 26.89 268 GLY A C 1
ATOM 1951 O O . GLY A 1 268 ? -46.225 39.364 13.081 1.00 26.89 268 GLY A O 1
ATOM 1952 N N . ASN A 1 269 ? -46.788 37.359 13.973 1.00 29.52 269 ASN A N 1
ATOM 1953 C CA . ASN A 1 269 ? -48.186 37.086 13.529 1.00 29.52 269 ASN A CA 1
ATOM 1954 C C . ASN A 1 269 ? -48.322 35.568 13.250 1.00 29.52 269 ASN A C 1
ATOM 1956 O O . ASN A 1 269 ? -47.531 35.034 12.491 1.00 29.52 269 ASN A O 1
ATOM 1960 N N . GLY A 1 270 ? -49.262 34.764 13.754 1.00 28.86 270 GLY A N 1
ATOM 1961 C CA . GLY A 1 270 ? -50.420 34.959 14.618 1.00 28.86 270 GLY A CA 1
ATOM 1962 C C . GLY A 1 270 ? -51.493 33.895 14.294 1.00 28.86 270 GLY A C 1
ATOM 1963 O O . GLY A 1 270 ? -51.983 33.883 13.173 1.00 28.86 270 GLY A O 1
ATOM 1964 N N . ARG A 1 271 ? -51.911 33.120 15.319 1.00 31.28 271 ARG A N 1
ATOM 1965 C CA . ARG A 1 271 ? -53.176 32.333 15.478 1.00 31.28 271 ARG A CA 1
ATOM 1966 C C . ARG A 1 271 ? -53.298 30.995 14.702 1.00 31.28 271 ARG A C 1
ATOM 1968 O O . ARG A 1 271 ? -52.968 30.944 13.534 1.00 31.28 271 ARG A O 1
ATOM 1975 N N . GLY A 1 272 ? -53.819 29.888 15.254 1.00 28.28 272 GLY A N 1
ATOM 1976 C CA . GLY A 1 272 ? -54.383 29.604 16.581 1.00 28.28 272 GLY A CA 1
ATOM 1977 C C . GLY A 1 272 ? -54.832 28.129 16.768 1.00 28.28 272 GLY A C 1
ATOM 1978 O O . GLY A 1 272 ? -55.077 27.424 15.798 1.00 28.28 272 GLY A O 1
ATOM 1979 N N . THR A 1 273 ? -54.936 27.734 18.049 1.00 29.41 273 THR A N 1
ATOM 1980 C CA . THR A 1 273 ? -55.895 26.797 18.705 1.00 29.41 273 THR A CA 1
ATOM 1981 C C . THR A 1 273 ? -55.974 25.286 18.356 1.00 29.41 273 THR A C 1
ATOM 1983 O O . THR A 1 273 ? -56.600 24.907 17.377 1.00 29.41 273 THR A O 1
ATOM 1986 N N . HIS A 1 274 ? -55.400 24.471 19.271 1.00 29.48 274 HIS A N 1
ATOM 1987 C CA . HIS A 1 274 ? -55.817 23.206 19.962 1.00 29.48 274 HIS A CA 1
ATOM 1988 C C . HIS A 1 274 ? -57.241 22.596 19.765 1.00 29.48 274 HIS A C 1
ATOM 1990 O O . HIS A 1 274 ? -58.128 23.345 19.360 1.00 29.48 274 HIS A O 1
ATOM 1996 N N . PRO A 1 275 ? -57.563 21.363 20.277 1.00 48.38 275 PRO A N 1
ATOM 1997 C CA . PRO A 1 275 ? -56.747 20.202 20.733 1.00 48.38 275 PRO A CA 1
ATOM 1998 C C . PRO A 1 275 ? -57.313 18.783 20.359 1.00 48.38 275 PRO A C 1
ATOM 2000 O O . PRO A 1 275 ? -58.368 18.651 19.750 1.00 48.38 275 PRO A O 1
ATOM 2003 N N . ASP A 1 276 ? -56.609 17.749 20.850 1.00 29.92 276 ASP A N 1
ATOM 2004 C CA . ASP A 1 276 ? -57.079 16.435 21.363 1.00 29.92 276 ASP A CA 1
ATOM 2005 C C . ASP A 1 276 ? -56.996 15.115 20.550 1.00 29.92 276 ASP A C 1
ATOM 2007 O O . ASP A 1 276 ? -57.690 14.876 19.570 1.00 29.92 276 ASP A O 1
ATOM 2011 N N . ALA A 1 277 ? -56.151 14.231 21.116 1.00 29.88 277 ALA A N 1
ATOM 2012 C CA . ALA A 1 277 ? -56.332 12.812 21.465 1.00 29.88 277 ALA A CA 1
ATOM 2013 C C . ALA A 1 277 ? -56.857 11.790 20.432 1.00 29.88 277 ALA A C 1
ATOM 2015 O O . ALA A 1 277 ? -58.025 11.793 20.072 1.00 29.88 277 ALA A O 1
ATOM 2016 N N . HIS A 1 278 ? -56.048 10.760 20.131 1.00 31.06 278 HIS A N 1
ATOM 2017 C CA . HIS A 1 278 ? -56.242 9.397 20.670 1.00 31.06 278 HIS A CA 1
ATOM 2018 C C . HIS A 1 278 ? -55.252 8.369 20.083 1.00 31.06 278 HIS A C 1
ATOM 2020 O O . HIS A 1 278 ? -55.027 8.278 18.881 1.00 31.06 278 HIS A O 1
ATOM 2026 N N . ARG A 1 279 ? -54.707 7.543 20.982 1.00 30.89 279 ARG A N 1
ATOM 2027 C CA . ARG A 1 279 ? -54.052 6.244 20.733 1.00 30.89 279 ARG A CA 1
ATOM 2028 C C . ARG A 1 279 ? -55.110 5.203 20.311 1.00 30.89 279 ARG A C 1
ATOM 2030 O O . ARG A 1 279 ? -56.261 5.347 20.725 1.00 30.89 279 ARG A O 1
ATOM 2037 N N . PRO A 1 280 ? -54.730 4.100 19.640 1.00 39.47 280 PRO A N 1
ATOM 2038 C CA . PRO A 1 280 ? -54.688 2.843 20.398 1.00 39.47 280 PRO A CA 1
ATOM 2039 C C . PRO A 1 280 ? -53.561 1.870 19.995 1.00 39.47 280 PRO A C 1
ATOM 2041 O O . PRO A 1 280 ? -52.815 2.067 19.042 1.00 39.47 280 PRO A O 1
ATOM 2044 N N . THR A 1 281 ? -53.446 0.824 20.808 1.00 31.06 281 THR A N 1
ATOM 2045 C CA . THR A 1 281 ? -52.412 -0.215 20.898 1.00 31.06 281 THR A CA 1
ATOM 2046 C C . THR A 1 281 ? -52.958 -1.613 20.532 1.00 31.06 281 THR A C 1
ATOM 2048 O O . THR A 1 281 ? -54.048 -1.932 20.998 1.00 31.06 281 THR A O 1
ATOM 2051 N N . THR A 1 282 ? -52.134 -2.429 19.833 1.00 33.38 282 THR A N 1
ATOM 2052 C CA . THR A 1 282 ? -51.998 -3.931 19.825 1.00 33.38 282 THR A CA 1
ATOM 2053 C C . THR A 1 282 ? -53.195 -4.832 19.397 1.00 33.38 282 THR A C 1
ATOM 2055 O O . THR A 1 282 ? -54.303 -4.313 19.349 1.00 33.38 282 THR A O 1
ATOM 2058 N N . PRO A 1 283 ? -53.053 -6.167 19.089 1.00 46.12 283 PRO A N 1
ATOM 2059 C CA . PRO A 1 283 ? -52.005 -7.160 19.443 1.00 46.12 283 PRO A CA 1
ATOM 2060 C C . PRO A 1 283 ? -51.523 -8.130 18.308 1.00 46.12 283 PRO A C 1
ATOM 2062 O O . PRO A 1 283 ? -51.692 -7.865 17.126 1.00 46.12 283 PRO A O 1
ATOM 2065 N N . ALA A 1 284 ? -50.845 -9.223 18.702 1.00 31.44 284 ALA A N 1
ATOM 2066 C CA . ALA A 1 284 ? -49.860 -10.046 17.981 1.00 31.44 284 ALA A CA 1
ATOM 2067 C C . ALA A 1 284 ? -50.315 -11.427 17.415 1.00 31.44 284 ALA A C 1
ATOM 2069 O O . ALA A 1 284 ? -51.233 -12.020 17.970 1.00 31.44 284 ALA A O 1
ATOM 2070 N N . ARG A 1 285 ? -49.505 -11.955 16.454 1.00 33.59 285 ARG A N 1
ATOM 2071 C CA . ARG A 1 285 ? -49.157 -13.373 16.063 1.00 33.59 285 ARG A CA 1
ATOM 2072 C C . ARG A 1 285 ? -50.276 -14.343 15.579 1.00 33.59 285 ARG A C 1
ATOM 2074 O O . ARG A 1 285 ? -51.427 -14.069 15.892 1.00 33.59 285 ARG A O 1
ATOM 2081 N N . PRO A 1 286 ? -49.995 -15.487 14.875 1.00 44.28 286 PRO A N 1
ATOM 2082 C CA . PRO A 1 286 ? -48.724 -16.238 14.678 1.00 44.28 286 PRO A CA 1
ATOM 2083 C C . PRO A 1 286 ? -48.398 -16.726 13.224 1.00 44.28 286 PRO A C 1
ATOM 2085 O O . PRO A 1 286 ? -49.147 -16.480 12.285 1.00 44.28 286 PRO A O 1
ATOM 2088 N N . GLU A 1 287 ? -47.258 -17.424 13.067 1.00 34.16 287 GLU A N 1
ATOM 2089 C CA . GLU A 1 287 ? -46.793 -18.189 11.880 1.00 34.16 287 GLU A CA 1
ATOM 2090 C C . GLU A 1 287 ? -47.746 -19.325 11.441 1.00 34.16 287 GLU A C 1
ATOM 2092 O O . GLU A 1 287 ? -48.554 -19.799 12.247 1.00 34.16 287 GLU A O 1
ATOM 2097 N N . PRO A 1 288 ? -47.581 -19.846 10.204 1.00 43.16 288 PRO A N 1
ATOM 2098 C CA . PRO A 1 288 ? -47.278 -21.278 10.099 1.00 43.16 288 PRO A CA 1
ATOM 2099 C C . PRO A 1 288 ? -46.269 -21.689 9.001 1.00 43.16 288 PRO A C 1
ATOM 2101 O O . PRO A 1 288 ? -45.966 -20.977 8.049 1.00 43.16 288 PRO A O 1
ATOM 2104 N N . THR A 1 289 ? -45.801 -22.917 9.200 1.00 29.34 289 THR A N 1
ATOM 2105 C CA . THR A 1 289 ? -44.855 -23.787 8.489 1.00 29.34 289 THR A CA 1
ATOM 2106 C C . THR A 1 289 ? -45.154 -24.126 7.017 1.00 29.34 289 THR A C 1
ATOM 2108 O O . THR A 1 289 ? -46.293 -24.078 6.563 1.00 29.34 289 THR A O 1
ATOM 2111 N N . ALA A 1 290 ? -44.095 -24.575 6.329 1.00 31.33 290 ALA A N 1
ATOM 2112 C CA . ALA A 1 290 ? -43.983 -25.083 4.952 1.00 31.33 290 ALA A CA 1
ATOM 2113 C C . ALA A 1 290 ? -45.014 -26.142 4.484 1.00 31.33 290 ALA A C 1
ATOM 2115 O O . ALA A 1 290 ? -45.622 -26.836 5.302 1.00 31.33 290 ALA A O 1
ATOM 2116 N N . PRO A 1 291 ? -45.076 -26.385 3.155 1.00 39.59 291 PRO A N 1
ATOM 2117 C CA . PRO A 1 291 ? -44.888 -27.754 2.664 1.00 39.59 291 PRO A CA 1
ATOM 2118 C C . PRO A 1 291 ? -43.956 -27.896 1.437 1.00 39.59 291 PRO A C 1
ATOM 2120 O O . PRO A 1 291 ? -43.663 -26.966 0.692 1.00 39.59 291 PRO A O 1
ATOM 2123 N N . THR A 1 292 ? -43.500 -29.134 1.279 1.00 28.53 292 THR A N 1
ATOM 2124 C CA . THR A 1 292 ? -42.548 -29.747 0.340 1.00 28.53 292 THR A CA 1
ATOM 2125 C C . THR A 1 292 ? -43.063 -29.979 -1.099 1.00 28.53 292 THR A C 1
ATOM 2127 O O . THR A 1 292 ? -44.182 -30.454 -1.236 1.00 28.53 292 THR A O 1
ATOM 2130 N N . HIS A 1 293 ? -42.176 -29.758 -2.099 1.00 33.62 293 HIS A N 1
ATOM 2131 C CA . HIS A 1 293 ? -41.900 -30.464 -3.394 1.00 33.62 293 HIS A CA 1
ATOM 2132 C C . HIS A 1 293 ? -43.051 -30.911 -4.348 1.00 33.62 293 HIS A C 1
ATOM 2134 O O . HIS A 1 293 ? -44.094 -31.324 -3.857 1.00 33.62 293 HIS A O 1
ATOM 2140 N N . PRO A 1 294 ? -42.872 -30.948 -5.707 1.00 40.94 294 PRO A N 1
ATOM 2141 C CA . PRO A 1 294 ? -41.732 -31.603 -6.379 1.00 40.94 294 PRO A CA 1
ATOM 2142 C C . PRO A 1 294 ? -41.208 -31.047 -7.733 1.00 40.94 294 PRO A C 1
ATOM 2144 O O . PRO A 1 294 ? -41.819 -30.244 -8.425 1.00 40.94 294 PRO A O 1
ATOM 2147 N N . GLN A 1 295 ? -40.015 -31.562 -8.045 1.00 28.94 295 GLN A N 1
ATOM 2148 C CA . GLN A 1 295 ? -39.289 -31.759 -9.310 1.00 28.94 295 GLN A CA 1
ATOM 2149 C C . GLN A 1 295 ? -39.976 -31.401 -10.648 1.00 28.94 295 GLN A C 1
ATOM 2151 O O . GLN A 1 295 ? -41.012 -31.961 -10.999 1.00 28.94 295 GLN A O 1
ATOM 2156 N N . SER A 1 296 ? -39.261 -30.642 -11.491 1.00 30.02 296 SER A N 1
ATOM 2157 C CA . SER A 1 296 ? -39.328 -30.788 -12.952 1.00 30.02 296 SER A CA 1
ATOM 2158 C C . SER A 1 296 ? -37.945 -30.619 -13.591 1.00 30.02 296 SER A C 1
ATOM 2160 O O . SER A 1 296 ? -37.309 -29.574 -13.486 1.00 30.02 296 SER A O 1
ATOM 2162 N N . THR A 1 297 ? -37.503 -31.681 -14.252 1.00 28.70 297 THR A N 1
ATOM 2163 C CA . THR A 1 297 ? -36.292 -31.844 -15.064 1.00 28.70 297 THR A CA 1
ATOM 2164 C C . THR A 1 297 ? -36.532 -31.429 -16.518 1.00 28.70 297 THR A C 1
ATOM 2166 O O . THR A 1 297 ? -37.463 -31.974 -17.110 1.00 28.70 297 THR A O 1
ATOM 2169 N N . THR A 1 298 ? -35.691 -30.581 -17.134 1.00 30.95 298 THR A N 1
ATOM 2170 C CA . THR A 1 298 ? -35.333 -30.597 -18.587 1.00 30.95 298 THR A CA 1
ATOM 2171 C C . THR A 1 298 ? -34.156 -29.623 -18.890 1.00 30.95 298 THR A C 1
ATOM 2173 O O . THR A 1 298 ? -33.807 -28.858 -17.997 1.00 30.95 298 THR A O 1
ATOM 2176 N N . PRO A 1 299 ? -33.451 -29.698 -20.048 1.00 39.38 299 PRO A N 1
ATOM 2177 C CA . PRO A 1 299 ? -32.014 -30.007 -20.160 1.00 39.38 299 PRO A CA 1
ATOM 2178 C C . PRO A 1 299 ? -31.145 -28.808 -20.642 1.00 39.38 299 PRO A C 1
ATOM 2180 O O . PRO A 1 299 ? -31.690 -27.727 -20.870 1.00 39.38 299 PRO A O 1
ATOM 2183 N N . PRO A 1 300 ? -29.805 -28.947 -20.800 1.00 35.94 300 PRO A N 1
ATOM 2184 C CA . PRO A 1 300 ? -28.930 -27.807 -21.067 1.00 35.94 300 PRO A CA 1
ATOM 2185 C C . PRO A 1 300 ? -28.851 -27.479 -22.566 1.00 35.94 300 PRO A C 1
ATOM 2187 O O . PRO A 1 300 ? -28.814 -28.375 -23.409 1.00 35.94 300 PRO A O 1
ATOM 2190 N N . HIS A 1 301 ? -28.770 -26.187 -22.887 1.00 32.00 301 HIS A N 1
ATOM 2191 C CA . HIS A 1 301 ? -28.427 -25.680 -24.218 1.00 32.00 301 HIS A CA 1
ATOM 2192 C C . HIS A 1 301 ? -27.137 -24.834 -24.167 1.00 32.00 301 HIS A C 1
ATOM 2194 O O . HIS A 1 301 ? -26.784 -24.340 -23.097 1.00 32.00 301 HIS A O 1
ATOM 2200 N N . PRO A 1 302 ? -26.405 -24.746 -25.295 1.00 39.94 302 PRO A N 1
ATOM 2201 C CA . PRO A 1 302 ? -24.943 -24.700 -25.324 1.00 39.94 302 PRO A CA 1
ATOM 2202 C C . PRO A 1 302 ? -24.341 -23.286 -25.400 1.00 39.94 302 PRO A C 1
ATOM 2204 O O . PRO A 1 302 ? -25.038 -22.301 -25.633 1.00 39.94 302 PRO A O 1
ATOM 2207 N N . GLU A 1 303 ? -23.018 -23.246 -25.220 1.00 35.34 303 GLU A N 1
ATOM 2208 C CA . GLU A 1 303 ? -22.093 -22.111 -25.347 1.00 35.34 303 GLU A CA 1
ATOM 2209 C C . GLU A 1 303 ? -22.340 -21.196 -26.566 1.00 35.34 303 GLU A C 1
ATOM 2211 O O . GLU A 1 303 ? -22.643 -21.692 -27.657 1.00 35.34 303 GLU A O 1
ATOM 2216 N N . PRO A 1 304 ? -22.100 -19.874 -26.452 1.00 36.91 304 PRO A N 1
ATOM 2217 C CA . PRO A 1 304 ? -21.987 -19.004 -27.611 1.00 36.91 304 PRO A CA 1
ATOM 2218 C C . PRO A 1 304 ? -20.534 -18.901 -28.104 1.00 36.91 304 PRO A C 1
ATOM 2220 O O . PRO A 1 304 ? -19.619 -18.511 -27.379 1.00 36.91 304 PRO A O 1
ATOM 2223 N N . ALA A 1 305 ? -20.363 -19.229 -29.384 1.00 29.98 305 ALA A N 1
ATOM 2224 C CA . ALA A 1 305 ? -19.146 -19.070 -30.167 1.00 29.98 305 ALA A CA 1
ATOM 2225 C C . ALA A 1 305 ? -18.794 -17.593 -30.449 1.00 29.98 305 ALA A C 1
ATOM 2227 O O . ALA A 1 305 ? -19.651 -16.708 -30.453 1.00 29.98 305 ALA A O 1
ATOM 2228 N N . ALA A 1 306 ? -17.505 -17.374 -30.717 1.00 31.42 306 ALA A N 1
ATOM 2229 C CA . ALA A 1 306 ? -16.845 -16.102 -31.002 1.00 31.42 306 ALA A CA 1
ATOM 2230 C C . ALA A 1 306 ? -17.458 -15.291 -32.172 1.00 31.42 306 ALA A C 1
ATOM 2232 O O . ALA A 1 306 ? -17.962 -15.878 -33.133 1.00 31.42 306 ALA A O 1
ATOM 2233 N N . PRO A 1 307 ? -17.358 -13.945 -32.150 1.00 37.53 307 PRO A N 1
ATOM 2234 C CA . PRO A 1 307 ? -17.798 -13.102 -33.258 1.00 37.53 307 PRO A CA 1
ATOM 2235 C C . PRO A 1 307 ? -16.766 -13.068 -34.409 1.00 37.53 307 PRO A C 1
ATOM 2237 O O . PRO A 1 307 ? -15.561 -13.123 -34.152 1.00 37.53 307 PRO A O 1
ATOM 2240 N N . PRO A 1 308 ? -17.204 -12.947 -35.679 1.00 36.38 308 PRO A N 1
ATOM 2241 C CA . PRO A 1 308 ? -16.310 -12.896 -36.830 1.00 36.38 308 PRO A CA 1
ATOM 2242 C C . PRO A 1 308 ? -15.785 -11.477 -37.112 1.00 36.38 308 PRO A C 1
ATOM 2244 O O . PRO A 1 308 ? -16.455 -10.473 -36.868 1.00 36.38 308 PRO A O 1
ATOM 2247 N N . HIS A 1 309 ? -14.579 -11.421 -37.680 1.00 32.12 309 HIS A N 1
ATOM 2248 C CA . HIS A 1 309 ? -13.945 -10.234 -38.259 1.00 32.12 309 HIS A CA 1
ATOM 2249 C C . HIS A 1 309 ? -14.773 -9.634 -39.413 1.00 32.12 309 HIS A C 1
ATOM 2251 O O . HIS A 1 309 ? -15.317 -10.399 -40.211 1.00 32.12 309 HIS A O 1
ATOM 2257 N N . PRO A 1 310 ? -14.800 -8.300 -39.598 1.00 37.16 310 PRO A N 1
ATOM 2258 C CA . PRO A 1 310 ? -15.276 -7.710 -40.840 1.00 37.16 310 PRO A CA 1
ATOM 2259 C C . PRO A 1 310 ? -14.131 -7.545 -41.852 1.00 37.16 310 PRO A C 1
ATOM 2261 O O . PRO A 1 310 ? -13.104 -6.922 -41.575 1.00 37.16 310 PRO A O 1
ATOM 2264 N N . GLU A 1 311 ? -14.344 -8.111 -43.039 1.00 26.17 311 GLU A N 1
ATOM 2265 C CA . GLU A 1 311 ? -13.552 -7.901 -44.250 1.00 26.17 311 GLU A CA 1
ATOM 2266 C C . GLU A 1 311 ? -13.735 -6.493 -44.835 1.00 26.17 311 GLU A C 1
ATOM 2268 O O . GLU A 1 311 ? -14.769 -5.838 -44.688 1.00 26.17 311 GLU A O 1
ATOM 2273 N N . LEU A 1 312 ? -12.693 -6.069 -45.554 1.00 30.33 312 LEU A N 1
ATOM 2274 C CA . LEU A 1 312 ? -12.628 -4.873 -46.380 1.00 30.33 312 LEU A CA 1
ATOM 2275 C C . LEU A 1 312 ? -13.710 -4.849 -47.470 1.00 30.33 312 LEU A C 1
ATOM 2277 O O . LEU A 1 312 ? -13.828 -5.784 -48.258 1.00 30.33 312 LEU A O 1
ATOM 2281 N N . ALA A 1 313 ? -14.364 -3.698 -47.627 1.00 27.89 313 ALA A N 1
ATOM 2282 C CA . ALA A 1 313 ? -15.039 -3.324 -48.864 1.00 27.89 313 ALA A CA 1
ATOM 2283 C C . ALA A 1 313 ? -14.600 -1.920 -49.302 1.00 27.89 313 ALA A C 1
ATOM 2285 O O . ALA A 1 313 ? -14.865 -0.910 -48.654 1.00 27.89 313 ALA A O 1
ATOM 2286 N N . THR A 1 314 ? -13.906 -1.882 -50.434 1.00 29.88 314 THR A N 1
ATOM 2287 C CA . THR A 1 314 ? -13.601 -0.704 -51.245 1.00 29.88 314 THR A CA 1
ATOM 2288 C C . THR A 1 314 ? -14.860 -0.161 -51.922 1.00 29.88 314 THR A C 1
ATOM 2290 O O . THR A 1 314 ? -15.514 -0.912 -52.641 1.00 29.88 314 THR A O 1
ATOM 2293 N N . ALA A 1 315 ? -15.130 1.143 -51.825 1.00 27.59 315 ALA A N 1
ATOM 2294 C CA . ALA A 1 315 ? -15.807 1.893 -52.887 1.00 27.59 315 ALA A CA 1
ATOM 2295 C C . ALA A 1 315 ? -15.567 3.403 -52.742 1.00 27.59 315 ALA A C 1
ATOM 2297 O O . ALA A 1 315 ? -15.681 3.982 -51.667 1.00 27.59 315 ALA A O 1
ATOM 2298 N N . ALA A 1 316 ? -15.207 4.009 -53.869 1.00 28.52 316 ALA A N 1
ATOM 2299 C CA . ALA A 1 316 ? -14.872 5.408 -54.054 1.00 28.52 316 ALA A CA 1
ATOM 2300 C C . ALA A 1 316 ? -16.097 6.339 -54.013 1.00 28.52 316 ALA A C 1
ATOM 2302 O O . ALA A 1 316 ? -17.185 5.969 -54.446 1.00 28.52 316 ALA A O 1
ATOM 2303 N N . GLY A 1 317 ? -15.871 7.591 -53.601 1.00 25.58 317 GLY A N 1
ATOM 2304 C CA . GLY A 1 317 ? -16.836 8.683 -53.746 1.00 25.58 317 GLY A CA 1
ATOM 2305 C C . GLY A 1 317 ? -16.338 10.004 -53.155 1.00 25.58 317 GLY A C 1
ATOM 2306 O O . GLY A 1 317 ? -16.630 10.317 -52.010 1.00 25.58 317 GLY A O 1
ATOM 2307 N N . ARG A 1 318 ? -15.589 10.790 -53.943 1.00 29.38 318 ARG A N 1
ATOM 2308 C CA . ARG A 1 318 ? -15.391 12.244 -53.727 1.00 29.38 318 ARG A CA 1
ATOM 2309 C C . ARG A 1 318 ? -16.738 12.969 -53.900 1.00 29.38 318 ARG A C 1
ATOM 2311 O O . ARG A 1 318 ? -17.505 12.559 -54.771 1.00 29.38 318 ARG A O 1
ATOM 2318 N N . PRO A 1 319 ? -17.017 14.044 -53.142 1.00 32.03 319 PRO A N 1
ATOM 2319 C CA . PRO A 1 319 ? -16.680 15.421 -53.570 1.00 32.03 319 PRO A CA 1
ATOM 2320 C C . PRO A 1 319 ? -16.209 16.272 -52.362 1.00 32.03 319 PRO A C 1
ATOM 2322 O O . PRO A 1 319 ? -16.623 16.033 -51.240 1.00 32.03 319 PRO A O 1
ATOM 2325 N N . ALA A 1 320 ? -15.220 17.160 -52.416 1.00 26.19 320 ALA A N 1
ATOM 2326 C CA . ALA A 1 320 ? -15.033 18.416 -53.150 1.00 26.19 320 ALA A CA 1
ATOM 2327 C C . ALA A 1 320 ? -14.618 19.441 -52.077 1.00 26.19 320 ALA A C 1
ATOM 2329 O O . ALA A 1 320 ? -15.266 19.572 -51.042 1.00 26.19 320 ALA A O 1
ATOM 2330 N N . ALA A 1 321 ? -13.483 20.087 -52.312 1.00 29.14 321 ALA A N 1
ATOM 2331 C CA . ALA A 1 321 ? -12.864 21.045 -51.418 1.00 29.14 321 ALA A CA 1
ATOM 2332 C C . ALA A 1 321 ? -13.620 22.379 -51.420 1.00 29.14 321 ALA A C 1
ATOM 2334 O O . ALA A 1 321 ? -14.015 22.869 -52.478 1.00 29.14 321 ALA A O 1
ATOM 2335 N N . THR A 1 322 ? -13.724 22.992 -50.245 1.00 27.83 322 THR A N 1
ATOM 2336 C CA . THR A 1 322 ? -13.919 24.434 -50.097 1.00 27.83 322 THR A CA 1
ATOM 2337 C C . THR A 1 322 ? -12.856 24.951 -49.142 1.00 27.83 322 THR A C 1
ATOM 2339 O O . THR A 1 322 ? -12.948 24.760 -47.931 1.00 27.83 322 THR A O 1
ATOM 2342 N N . ASP A 1 323 ? -11.834 25.566 -49.734 1.00 27.73 323 ASP A N 1
ATOM 2343 C CA . ASP A 1 323 ? -10.977 26.566 -49.105 1.00 27.73 323 ASP A CA 1
ATOM 2344 C C . ASP A 1 323 ? -11.845 27.675 -48.502 1.00 27.73 323 ASP A C 1
ATOM 2346 O O . ASP A 1 323 ? -12.723 28.185 -49.198 1.00 27.73 323 ASP A O 1
ATOM 2350 N N . GLN A 1 324 ? -11.563 28.087 -47.262 1.00 27.62 324 GLN A N 1
ATOM 2351 C CA . GLN A 1 324 ? -11.310 29.496 -46.927 1.00 27.62 324 GLN A CA 1
ATOM 2352 C C . GLN A 1 324 ? -10.794 29.674 -45.476 1.00 27.62 324 GLN A C 1
ATOM 2354 O O . GLN A 1 324 ? -10.978 28.787 -44.644 1.00 27.62 324 GLN A O 1
ATOM 2359 N N . PRO A 1 325 ? -10.069 30.779 -45.200 1.00 31.00 325 PRO A N 1
ATOM 2360 C CA . PRO A 1 325 ? -9.013 30.854 -44.188 1.00 31.00 325 PRO A CA 1
ATOM 2361 C C . PRO A 1 325 ? -9.483 31.318 -42.799 1.00 31.00 325 PRO A C 1
ATOM 2363 O O . PRO A 1 325 ? -10.400 32.126 -42.670 1.00 31.00 325 PRO A O 1
ATOM 2366 N N . TYR A 1 326 ? -8.777 30.858 -41.762 1.00 28.12 326 TYR A N 1
ATOM 2367 C CA . TYR A 1 326 ? -8.865 31.381 -40.394 1.00 28.12 326 TYR A CA 1
ATOM 2368 C C . TYR A 1 326 ? -8.257 32.795 -40.309 1.00 28.12 326 TYR A C 1
ATOM 2370 O O . TYR A 1 326 ? -7.134 32.983 -40.787 1.00 28.12 326 TYR A O 1
ATOM 2378 N N . PRO A 1 327 ? -8.934 33.787 -39.697 1.00 30.28 327 PRO A N 1
ATOM 2379 C CA . PRO A 1 327 ? -8.321 35.069 -39.387 1.00 30.28 327 PRO A CA 1
ATOM 2380 C C . PRO A 1 327 ? -7.491 35.004 -38.098 1.00 30.28 327 PRO A C 1
ATOM 2382 O O . PRO A 1 327 ? -7.741 34.199 -37.201 1.00 30.28 327 PRO A O 1
ATOM 2385 N N . ALA A 1 328 ? -6.483 35.871 -38.083 1.00 26.78 328 ALA A N 1
ATOM 2386 C CA . ALA A 1 328 ? -5.414 36.000 -37.111 1.00 26.78 328 ALA A CA 1
ATOM 2387 C C . ALA A 1 328 ? -5.867 36.453 -35.713 1.00 26.78 328 ALA A C 1
ATOM 2389 O O . ALA A 1 328 ? -6.902 37.092 -35.536 1.00 26.78 328 ALA A O 1
ATOM 2390 N N . GLU A 1 329 ? -5.021 36.114 -34.746 1.00 29.86 329 GLU A N 1
ATOM 2391 C CA . GLU A 1 329 ? -5.065 36.497 -33.339 1.00 29.86 329 GLU A CA 1
ATOM 2392 C C . GLU A 1 329 ? -4.918 38.017 -33.171 1.00 29.86 329 GLU A C 1
ATOM 2394 O O . GLU A 1 329 ? -3.935 38.600 -33.632 1.00 29.86 329 GLU A O 1
ATOM 2399 N N . ASP A 1 330 ? -5.864 38.643 -32.464 1.00 26.98 330 ASP A N 1
ATOM 2400 C CA . ASP A 1 330 ? -5.725 40.014 -31.976 1.00 26.98 330 ASP A CA 1
ATOM 2401 C C . ASP A 1 330 ? -5.223 40.009 -30.528 1.00 26.98 330 ASP A C 1
ATOM 2403 O O . ASP A 1 330 ? -5.805 39.412 -29.618 1.00 26.98 330 ASP A O 1
ATOM 2407 N N . GLN A 1 331 ? -4.106 40.705 -30.345 1.00 29.42 331 GLN A N 1
ATOM 2408 C CA . GLN A 1 331 ? -3.471 41.011 -29.074 1.00 29.42 331 GLN A CA 1
ATOM 2409 C C . GLN A 1 331 ? -4.381 41.920 -28.240 1.00 29.42 331 GLN A C 1
ATOM 2411 O O . GLN A 1 331 ? -4.759 43.000 -28.691 1.00 29.42 331 GLN A O 1
ATOM 2416 N N . VAL A 1 332 ? -4.649 41.547 -26.984 1.00 28.11 332 VAL A N 1
ATOM 2417 C CA . VAL A 1 332 ? -5.179 42.484 -25.984 1.00 28.11 332 VAL A CA 1
ATOM 2418 C C . VAL A 1 332 ? -4.209 42.598 -24.812 1.00 28.11 332 VAL A C 1
ATOM 2420 O O . VAL A 1 332 ? -3.798 41.633 -24.173 1.00 28.11 332 VAL A O 1
ATOM 2423 N N . THR A 1 333 ? -3.824 43.848 -24.611 1.00 25.66 333 THR A N 1
ATOM 2424 C CA . THR A 1 333 ? -2.862 44.448 -23.695 1.00 25.66 333 THR A CA 1
ATOM 2425 C C . THR A 1 333 ? -3.087 44.156 -22.211 1.00 25.66 333 THR A C 1
ATOM 2427 O O . THR A 1 333 ? -4.206 44.220 -21.707 1.00 25.66 333 THR A O 1
ATOM 2430 N N . ARG A 1 334 ? -1.968 43.969 -21.494 1.00 27.03 334 ARG A N 1
ATOM 2431 C CA . ARG A 1 334 ? -1.854 44.046 -20.030 1.00 27.03 334 ARG A CA 1
ATOM 2432 C C . ARG A 1 334 ? -2.244 45.442 -19.526 1.00 27.03 334 ARG A C 1
ATOM 2434 O O . ARG A 1 334 ? -1.623 46.426 -19.919 1.00 27.03 334 ARG A O 1
ATOM 2441 N N . GLY A 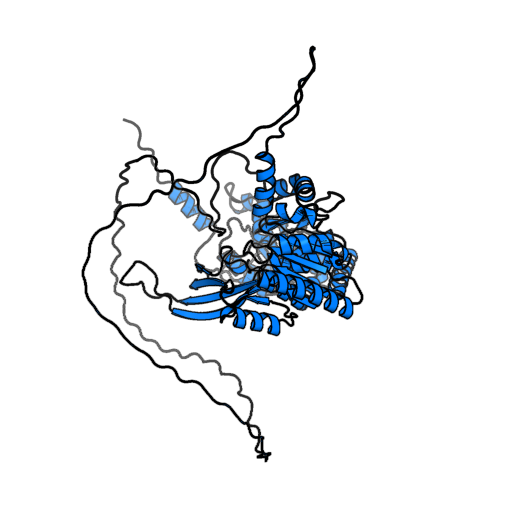1 335 ? -3.192 45.499 -18.595 1.00 24.59 335 GLY A N 1
ATOM 2442 C CA . GLY A 1 335 ? -3.402 46.625 -17.686 1.00 24.59 335 GLY A CA 1
ATOM 2443 C C . GLY A 1 335 ? -3.242 46.125 -16.254 1.00 24.59 335 GLY A C 1
ATOM 2444 O O . GLY A 1 335 ? -3.966 45.225 -15.841 1.00 24.59 335 GLY A O 1
ATOM 2445 N N . GLY A 1 336 ? -2.247 46.650 -15.541 1.00 26.67 336 GLY A N 1
ATOM 2446 C CA . GLY A 1 336 ? -2.014 46.354 -14.132 1.00 26.67 336 GLY A CA 1
ATOM 2447 C C . GLY A 1 336 ? -2.801 47.290 -13.222 1.00 26.67 336 GLY A C 1
ATOM 2448 O O . GLY A 1 336 ? -2.898 48.480 -13.509 1.00 26.67 336 GLY A O 1
ATOM 2449 N N . THR A 1 337 ? -3.282 46.745 -12.109 1.00 25.02 337 THR A N 1
ATOM 2450 C CA . THR A 1 337 ? -3.612 47.465 -10.873 1.00 25.02 337 THR A CA 1
ATOM 2451 C C . THR A 1 337 ? -3.498 46.484 -9.705 1.00 25.02 337 THR A C 1
ATOM 2453 O O . THR A 1 337 ? -4.203 45.477 -9.690 1.00 25.02 337 THR A O 1
ATOM 2456 N N . ASP A 1 338 ? -2.614 46.792 -8.755 1.00 30.47 338 ASP A N 1
ATOM 2457 C CA . ASP A 1 338 ? -2.622 46.270 -7.378 1.00 30.47 338 ASP A CA 1
ATOM 2458 C C . ASP A 1 338 ? -3.985 46.540 -6.709 1.00 30.47 338 ASP A C 1
ATOM 2460 O O . ASP A 1 338 ? -4.626 47.550 -7.031 1.00 30.47 338 ASP A O 1
ATOM 2464 N N . PRO A 1 339 ? -4.431 45.691 -5.760 1.00 31.17 339 PRO A N 1
ATOM 2465 C CA . PRO A 1 339 ? -4.282 46.112 -4.362 1.00 31.17 339 PRO A CA 1
ATOM 2466 C C . PRO A 1 339 ? -4.042 44.991 -3.324 1.00 31.17 339 PRO A C 1
ATOM 2468 O O . PRO A 1 339 ? -4.634 43.919 -3.366 1.00 31.17 339 PRO A O 1
ATOM 2471 N N . ALA A 1 340 ? -3.198 45.342 -2.350 1.00 24.19 340 ALA A N 1
ATOM 2472 C CA . ALA A 1 340 ? -3.319 45.166 -0.898 1.00 24.19 340 ALA A CA 1
ATOM 2473 C C . ALA A 1 340 ? -4.224 44.056 -0.307 1.00 24.19 340 ALA A C 1
ATOM 2475 O O . ALA A 1 340 ? -5.447 44.095 -0.402 1.00 24.19 340 ALA A O 1
ATOM 2476 N N . ASP A 1 341 ? -3.559 43.183 0.454 1.00 31.75 341 ASP A N 1
ATOM 2477 C CA . ASP A 1 341 ? -3.827 42.826 1.858 1.00 31.75 341 ASP A CA 1
ATOM 2478 C C . ASP A 1 341 ? -5.290 42.568 2.284 1.00 31.75 341 ASP A C 1
ATOM 2480 O O . ASP A 1 341 ? -6.030 43.465 2.692 1.00 31.75 341 ASP A O 1
ATOM 2484 N N . ALA A 1 342 ? -5.669 41.287 2.289 1.00 24.36 342 ALA A N 1
ATOM 2485 C CA . ALA A 1 342 ? -6.739 40.754 3.126 1.00 24.36 342 ALA A CA 1
ATOM 2486 C C . ALA A 1 342 ? -6.387 39.312 3.523 1.00 24.36 342 ALA A C 1
ATOM 2488 O O . ALA A 1 342 ? -6.401 38.398 2.698 1.00 24.36 342 ALA A O 1
ATOM 2489 N N . GLY A 1 343 ? -6.037 39.125 4.797 1.00 33.97 343 GLY A N 1
ATOM 2490 C CA . GLY A 1 343 ? -5.776 37.818 5.388 1.00 33.97 343 GLY A CA 1
ATOM 2491 C C . GLY A 1 343 ? -7.001 36.907 5.331 1.00 33.97 343 GLY A C 1
ATOM 2492 O O . GLY A 1 343 ? -8.110 37.317 5.670 1.00 33.97 343 GLY A O 1
ATOM 2493 N N . LEU A 1 344 ? -6.777 35.654 4.937 1.00 24.34 344 LEU A N 1
ATOM 2494 C CA . LEU A 1 344 ? -7.754 34.572 4.973 1.00 24.34 344 LEU A CA 1
ATOM 2495 C C . LEU A 1 344 ? -7.065 33.301 5.476 1.00 24.34 344 LEU A C 1
ATOM 2497 O O . LEU A 1 344 ? -6.011 32.901 4.987 1.00 24.34 344 LEU A O 1
ATOM 2501 N N . ALA A 1 345 ? -7.669 32.729 6.515 1.00 23.70 345 ALA A N 1
ATOM 2502 C CA . ALA A 1 345 ? -7.233 31.547 7.235 1.00 23.70 345 ALA A CA 1
ATOM 2503 C C . ALA A 1 345 ? -7.137 30.314 6.322 1.00 23.70 345 ALA A C 1
ATOM 2505 O O . ALA A 1 345 ? -8.048 30.030 5.542 1.00 23.70 345 ALA A O 1
ATOM 2506 N N . ALA A 1 346 ? -6.037 29.573 6.460 1.00 23.56 346 ALA A N 1
ATOM 2507 C CA . ALA A 1 346 ? -5.842 28.281 5.823 1.00 23.56 346 ALA A CA 1
ATOM 2508 C C . ALA A 1 346 ? -6.819 27.259 6.420 1.00 23.56 346 ALA A C 1
ATOM 2510 O O . ALA A 1 346 ? -6.849 27.052 7.632 1.00 23.56 346 ALA A O 1
ATOM 2511 N N . THR A 1 347 ? -7.621 26.642 5.558 1.00 23.98 347 THR A N 1
ATOM 2512 C CA . THR A 1 347 ? -8.417 25.453 5.869 1.00 23.98 347 THR A CA 1
ATOM 2513 C C . THR A 1 347 ? -7.826 24.278 5.102 1.00 23.98 347 THR A C 1
ATOM 2515 O O . THR A 1 347 ? -7.503 24.391 3.918 1.00 23.98 347 THR A O 1
ATOM 2518 N N . ASP A 1 348 ? -7.619 23.185 5.832 1.00 34.22 348 ASP A N 1
ATOM 2519 C CA . ASP A 1 348 ? -6.957 21.964 5.393 1.00 34.22 348 ASP A CA 1
ATOM 2520 C C . ASP A 1 348 ? -7.768 21.229 4.321 1.00 34.22 348 ASP A C 1
ATOM 2522 O O . ASP A 1 348 ? -8.927 20.863 4.515 1.00 34.22 348 ASP A O 1
ATOM 2526 N N . GLY A 1 349 ? -7.119 20.972 3.187 1.00 25.56 349 GLY A N 1
ATOM 2527 C CA . GLY A 1 349 ? -7.630 20.154 2.097 1.00 25.56 349 GLY A CA 1
ATOM 2528 C C . GLY A 1 349 ? -6.537 19.205 1.631 1.00 25.56 349 GLY A C 1
ATOM 2529 O O . GLY A 1 349 ? -5.572 19.609 0.987 1.00 25.56 349 GLY A O 1
ATOM 2530 N N . CYS A 1 350 ? -6.681 17.930 1.978 1.00 33.03 350 CYS A N 1
ATOM 2531 C CA . CYS A 1 350 ? -5.778 16.865 1.574 1.00 33.03 350 CYS A CA 1
ATOM 2532 C C . CYS A 1 350 ? -5.911 16.614 0.062 1.00 33.03 350 CYS A C 1
ATOM 2534 O O . CYS A 1 350 ? -6.777 15.863 -0.382 1.00 33.03 350 CYS A O 1
ATOM 2536 N N . ALA A 1 351 ? -5.059 17.232 -0.748 1.00 30.72 351 ALA A N 1
ATOM 2537 C CA . ALA A 1 351 ? -4.815 16.824 -2.123 1.00 30.72 351 ALA A CA 1
ATOM 2538 C C . ALA A 1 351 ? -3.364 17.143 -2.481 1.00 30.72 351 ALA A C 1
ATOM 2540 O O . ALA A 1 351 ? -2.952 18.301 -2.466 1.00 30.72 351 ALA A O 1
ATOM 2541 N N . GLY A 1 352 ? -2.602 16.103 -2.826 1.00 32.25 352 GLY A N 1
ATOM 2542 C CA . GLY A 1 352 ? -1.352 16.236 -3.558 1.00 32.25 352 GLY A CA 1
ATOM 2543 C C . GLY A 1 352 ? -1.629 16.836 -4.932 1.00 32.25 352 GLY A C 1
ATOM 2544 O O . GLY A 1 352 ? -1.792 16.129 -5.919 1.00 32.25 352 GLY A O 1
ATOM 2545 N N . LEU A 1 353 ? -1.709 18.158 -4.983 1.00 28.72 353 LEU A N 1
ATOM 2546 C CA . LEU A 1 353 ? -1.313 18.932 -6.141 1.00 28.72 353 LEU A CA 1
ATOM 2547 C C . LEU A 1 353 ? 0.073 19.449 -5.795 1.00 28.72 353 LEU A C 1
ATOM 2549 O O . LEU A 1 353 ? 0.255 20.063 -4.746 1.00 28.72 353 LEU A O 1
ATOM 2553 N N . GLY A 1 354 ? 1.054 19.146 -6.644 1.00 29.55 354 GLY A N 1
ATOM 2554 C CA . GLY A 1 354 ? 2.388 19.718 -6.542 1.00 29.55 354 GLY A CA 1
ATOM 2555 C C . GLY A 1 354 ? 2.291 21.237 -6.609 1.00 29.55 354 GLY A C 1
ATOM 2556 O O . GLY A 1 354 ? 2.307 21.819 -7.688 1.00 29.55 354 GLY A O 1
ATOM 2557 N N . ALA A 1 355 ? 2.162 21.871 -5.449 1.00 23.95 355 ALA A N 1
ATOM 2558 C CA . ALA A 1 355 ? 2.462 23.271 -5.282 1.00 23.95 355 ALA A CA 1
ATOM 2559 C C . ALA A 1 355 ? 3.986 23.367 -5.303 1.00 23.95 355 ALA A C 1
ATOM 2561 O O . ALA A 1 355 ? 4.668 22.874 -4.403 1.00 23.95 355 ALA A O 1
ATOM 2562 N N . SER A 1 356 ? 4.520 23.958 -6.370 1.00 26.34 356 SER A N 1
ATOM 2563 C CA . SER A 1 356 ? 5.888 24.451 -6.396 1.00 26.34 356 SER A CA 1
ATOM 2564 C C . SER A 1 356 ? 6.050 25.426 -5.233 1.00 26.34 356 SER A C 1
ATOM 2566 O O . SER A 1 356 ? 5.552 26.554 -5.278 1.00 26.34 356 SER A O 1
ATOM 2568 N N . VAL A 1 357 ? 6.705 24.967 -4.171 1.00 26.41 357 VAL A N 1
ATOM 2569 C CA . VAL A 1 357 ? 7.181 25.832 -3.098 1.00 26.41 357 VAL A CA 1
ATOM 2570 C C . VAL A 1 357 ? 8.370 26.601 -3.659 1.00 26.41 357 VAL A C 1
ATOM 2572 O O . VAL A 1 357 ? 9.510 26.163 -3.547 1.00 26.41 357 VAL A O 1
ATOM 2575 N N . ASP A 1 358 ? 8.108 27.743 -4.281 1.00 30.30 358 ASP A N 1
ATOM 2576 C CA . ASP A 1 358 ? 9.146 28.743 -4.486 1.00 30.30 358 ASP A CA 1
ATOM 2577 C C . ASP A 1 358 ? 9.146 29.680 -3.282 1.00 30.30 358 ASP A C 1
ATOM 2579 O O . ASP A 1 358 ? 8.280 30.542 -3.158 1.00 30.30 358 ASP A O 1
ATOM 2583 N N . ALA A 1 359 ? 10.128 29.495 -2.395 1.00 30.03 359 ALA A N 1
ATOM 2584 C CA . ALA A 1 359 ? 10.935 30.584 -1.840 1.00 30.03 359 ALA A CA 1
ATOM 2585 C C . ALA A 1 359 ? 11.963 30.050 -0.826 1.00 30.03 359 ALA A C 1
ATOM 2587 O O . ALA A 1 359 ? 11.611 29.459 0.190 1.00 30.03 359 ALA A O 1
ATOM 2588 N N . THR A 1 360 ? 13.233 30.397 -1.066 1.00 29.92 360 THR A N 1
ATOM 2589 C CA . THR A 1 360 ? 14.406 30.301 -0.167 1.00 29.92 360 THR A CA 1
ATOM 2590 C C . THR A 1 360 ? 15.204 28.982 -0.159 1.00 29.92 360 THR A C 1
ATOM 2592 O O . THR A 1 360 ? 15.185 28.202 0.778 1.00 29.92 360 THR A O 1
ATOM 2595 N N . GLY A 1 361 ? 15.998 28.784 -1.220 1.00 34.00 361 GLY A N 1
ATOM 2596 C CA . GLY A 1 361 ? 17.351 28.205 -1.171 1.00 34.00 361 GLY A CA 1
ATOM 2597 C C . GLY A 1 361 ? 17.599 26.943 -0.334 1.00 34.00 361 GLY A C 1
ATOM 2598 O O . GLY A 1 361 ? 18.205 27.032 0.726 1.00 34.00 361 GLY A O 1
ATOM 2599 N N . SER A 1 362 ? 17.269 25.770 -0.882 1.00 37.31 362 SER A N 1
ATOM 2600 C CA . SER A 1 362 ? 18.012 24.511 -0.685 1.00 37.31 362 SER A CA 1
ATOM 2601 C C . SER A 1 362 ? 17.425 23.435 -1.608 1.00 37.31 362 SER A C 1
ATOM 2603 O O . SER A 1 362 ? 16.533 22.689 -1.214 1.00 37.31 362 SER A O 1
ATOM 2605 N N . GLY A 1 363 ? 17.911 23.354 -2.849 1.00 38.53 363 GLY A N 1
ATOM 2606 C CA . GLY A 1 363 ? 17.580 22.280 -3.795 1.00 38.53 363 GLY A CA 1
ATOM 2607 C C . GLY A 1 363 ? 18.243 20.951 -3.420 1.00 38.53 363 GLY A C 1
ATOM 2608 O O . GLY A 1 363 ? 19.054 20.436 -4.182 1.00 38.53 363 GLY A O 1
ATOM 2609 N N . MET A 1 364 ? 17.966 20.439 -2.219 1.00 56.38 364 MET A N 1
ATOM 2610 C CA . MET A 1 364 ? 18.411 19.113 -1.789 1.00 56.38 364 MET A CA 1
ATOM 2611 C C . MET A 1 364 ? 17.420 18.051 -2.267 1.00 56.38 364 MET A C 1
ATOM 2613 O O . MET A 1 364 ? 16.209 18.220 -2.138 1.00 56.38 364 MET A O 1
ATOM 2617 N N . ASP A 1 365 ? 17.955 16.950 -2.791 1.00 80.75 365 ASP A N 1
ATOM 2618 C CA . ASP A 1 365 ? 17.207 15.740 -3.131 1.00 80.75 365 ASP A CA 1
ATOM 2619 C C . ASP A 1 365 ? 16.392 15.258 -1.912 1.00 80.75 365 ASP A C 1
ATOM 2621 O O . ASP A 1 365 ? 16.931 15.122 -0.806 1.00 80.75 365 ASP A O 1
ATOM 2625 N N . ARG A 1 366 ? 15.086 15.005 -2.114 1.00 84.12 366 ARG A N 1
ATOM 2626 C CA . ARG A 1 366 ? 14.154 14.513 -1.079 1.00 84.12 366 ARG A CA 1
ATOM 2627 C C . ARG A 1 366 ? 14.709 13.281 -0.382 1.00 84.12 366 ARG A C 1
ATOM 2629 O O . ARG A 1 366 ? 14.544 13.134 0.827 1.00 84.12 366 ARG A O 1
ATOM 2636 N N . ALA A 1 367 ? 15.384 12.416 -1.127 1.00 83.12 367 ALA A N 1
ATOM 2637 C CA . ALA A 1 367 ? 15.945 11.209 -0.571 1.00 83.12 367 ALA A CA 1
ATOM 2638 C C . ALA A 1 367 ? 17.155 11.462 0.315 1.00 83.12 367 ALA A C 1
ATOM 2640 O O . ALA A 1 367 ? 17.210 10.918 1.408 1.00 83.12 367 ALA A O 1
ATOM 2641 N N . VAL A 1 368 ? 18.070 12.338 -0.104 1.00 84.50 368 VAL A N 1
ATOM 2642 C CA . VAL A 1 368 ? 19.222 12.736 0.717 1.00 84.50 368 VAL A CA 1
ATOM 2643 C C . VAL A 1 368 ? 18.740 13.360 2.027 1.00 84.50 368 VAL A C 1
ATOM 2645 O O . VAL A 1 368 ? 19.258 13.056 3.103 1.00 84.50 368 VAL A O 1
ATOM 2648 N N . LEU A 1 369 ? 17.701 14.197 1.957 1.00 87.06 369 LEU A N 1
ATOM 2649 C CA . LEU A 1 369 ? 17.094 14.773 3.150 1.00 87.06 369 LEU A CA 1
ATOM 2650 C C . LEU A 1 369 ? 16.454 13.693 4.035 1.00 87.06 369 LEU A C 1
ATOM 2652 O O . LEU A 1 369 ? 16.720 13.677 5.236 1.00 87.06 369 LEU A O 1
ATOM 2656 N N . ALA A 1 370 ? 15.662 12.779 3.467 1.00 89.19 370 ALA A N 1
ATOM 2657 C CA . ALA A 1 370 ? 15.055 11.678 4.212 1.00 89.19 370 ALA A CA 1
ATOM 2658 C C . ALA A 1 370 ? 16.117 10.787 4.879 1.00 89.19 370 ALA A C 1
ATOM 2660 O O . ALA A 1 370 ? 16.034 10.558 6.084 1.00 89.19 370 ALA A O 1
ATOM 2661 N N . GLU A 1 371 ? 17.146 10.372 4.133 1.00 90.12 371 GLU A N 1
ATOM 2662 C CA . GLU A 1 371 ? 18.287 9.575 4.604 1.00 90.12 371 GLU A CA 1
ATOM 2663 C C . GLU A 1 371 ? 18.974 10.236 5.800 1.00 90.12 371 GLU A C 1
ATOM 2665 O O . GLU A 1 371 ? 19.154 9.606 6.843 1.00 90.12 371 GLU A O 1
ATOM 2670 N N . SER A 1 372 ? 19.260 11.538 5.707 1.00 90.31 372 SER A N 1
ATOM 2671 C CA . SER A 1 372 ? 19.912 12.289 6.787 1.00 90.31 372 SER A CA 1
ATOM 2672 C C . SER A 1 372 ? 19.082 12.397 8.076 1.00 90.31 372 SER A C 1
ATOM 2674 O O . SER A 1 372 ? 19.620 12.741 9.130 1.00 90.31 372 SER A O 1
ATOM 2676 N N . ARG A 1 373 ? 17.772 12.113 8.015 1.00 93.50 373 ARG A N 1
ATOM 2677 C CA . ARG A 1 373 ? 16.815 12.293 9.119 1.00 93.50 373 ARG A CA 1
ATOM 2678 C C . ARG A 1 373 ? 16.212 10.992 9.647 1.00 93.50 373 ARG A C 1
ATOM 2680 O O . ARG A 1 373 ? 15.421 11.045 10.588 1.00 93.50 373 ARG A O 1
ATOM 2687 N N . LEU A 1 374 ? 16.596 9.825 9.123 1.00 92.06 374 LEU A N 1
ATOM 2688 C CA . LEU A 1 374 ? 16.031 8.534 9.546 1.00 92.06 374 LEU A CA 1
ATOM 2689 C C . LEU A 1 374 ? 16.196 8.270 11.047 1.00 92.06 374 LEU A C 1
ATOM 2691 O O . LEU A 1 374 ? 15.251 7.828 11.697 1.00 92.06 374 LEU A O 1
ATOM 2695 N N . ALA A 1 375 ? 17.361 8.582 11.621 1.00 91.44 375 ALA A N 1
ATOM 2696 C CA . ALA A 1 375 ? 17.601 8.404 13.054 1.00 91.44 375 ALA A CA 1
ATOM 2697 C C . ALA A 1 375 ? 16.663 9.274 13.912 1.00 91.44 375 ALA A C 1
ATOM 2699 O O . ALA A 1 375 ? 16.120 8.808 14.914 1.00 91.44 375 ALA A O 1
ATOM 2700 N N . GLU A 1 376 ? 16.427 10.517 13.489 1.00 93.88 376 GLU A N 1
ATOM 2701 C CA . GLU A 1 376 ? 15.515 11.443 14.159 1.00 93.88 376 GLU A CA 1
ATOM 2702 C C . GLU A 1 376 ? 14.063 10.955 14.045 1.00 93.88 376 GLU A C 1
ATOM 2704 O O . GLU A 1 376 ? 13.347 10.913 15.047 1.00 93.88 376 GLU A O 1
ATOM 2709 N N . LEU A 1 377 ? 13.641 10.497 12.862 1.00 94.75 377 LEU A N 1
ATOM 2710 C CA . LEU A 1 377 ? 12.314 9.912 12.642 1.00 94.75 377 LEU A CA 1
ATOM 2711 C C . LEU A 1 377 ? 12.089 8.659 13.500 1.00 94.75 377 LEU A C 1
ATOM 2713 O O . LEU A 1 377 ? 11.048 8.546 14.150 1.00 94.75 377 LEU A O 1
ATOM 2717 N N . ARG A 1 378 ? 13.069 7.747 13.568 1.00 94.44 378 ARG A N 1
ATOM 2718 C CA . ARG A 1 378 ? 13.025 6.557 14.438 1.00 94.44 378 ARG A CA 1
ATOM 2719 C C . ARG A 1 378 ? 12.891 6.960 15.896 1.00 94.44 378 ARG A C 1
ATOM 2721 O O . ARG A 1 378 ? 12.038 6.438 16.611 1.00 94.44 378 ARG A O 1
ATOM 2728 N N . GLN A 1 379 ? 13.677 7.949 16.327 1.00 92.75 379 GLN A N 1
ATOM 2729 C CA . GLN A 1 379 ? 13.579 8.454 17.685 1.00 92.75 379 GLN A CA 1
ATOM 2730 C C . GLN A 1 379 ? 12.179 8.981 17.964 1.00 92.75 379 GLN A C 1
ATOM 2732 O O . GLN A 1 379 ? 11.658 8.604 19.000 1.00 92.75 379 GLN A O 1
ATOM 2737 N N . HIS A 1 380 ? 11.577 9.807 17.100 1.00 93.62 380 HIS A N 1
ATOM 2738 C CA . HIS A 1 380 ? 10.261 10.426 17.321 1.00 93.62 380 HIS A CA 1
ATOM 2739 C C . HIS A 1 380 ? 9.109 9.418 17.313 1.00 93.62 380 HIS A C 1
ATOM 2741 O O . HIS A 1 380 ? 8.230 9.499 18.171 1.00 93.62 380 HIS A O 1
ATOM 2747 N N . THR A 1 381 ? 9.160 8.458 16.393 1.00 94.94 381 THR A N 1
ATOM 2748 C CA . THR A 1 381 ? 8.148 7.405 16.212 1.00 94.94 381 THR A CA 1
ATOM 2749 C C . THR A 1 381 ? 8.273 6.272 17.226 1.00 94.94 381 THR A C 1
ATOM 2751 O O . THR A 1 381 ? 7.308 5.553 17.452 1.00 94.94 381 THR A O 1
ATOM 2754 N N . GLY A 1 382 ? 9.447 6.094 17.839 1.00 94.62 382 GLY A N 1
ATOM 2755 C CA . GLY A 1 382 ? 9.732 4.932 18.680 1.00 94.62 382 GLY A CA 1
ATOM 2756 C C . GLY A 1 382 ? 9.811 3.620 17.895 1.00 94.62 382 GLY A C 1
ATOM 2757 O O . GLY A 1 382 ? 9.695 2.564 18.510 1.00 94.62 382 GLY A O 1
ATOM 2758 N N . ALA A 1 383 ? 9.966 3.685 16.568 1.00 96.88 383 ALA A N 1
ATOM 2759 C CA . ALA A 1 383 ? 9.950 2.514 15.705 1.00 96.88 383 ALA A CA 1
ATOM 2760 C C . ALA A 1 383 ? 11.337 1.888 15.501 1.00 96.88 383 ALA A C 1
ATOM 2762 O O . ALA A 1 383 ? 12.354 2.591 15.426 1.00 96.88 383 ALA A O 1
ATOM 2763 N N . ASP A 1 384 ? 11.375 0.564 15.334 1.00 96.12 384 ASP A N 1
ATOM 2764 C CA . ASP A 1 384 ? 12.616 -0.144 14.999 1.00 96.12 384 ASP A CA 1
ATOM 2765 C C . ASP A 1 384 ? 13.074 0.194 13.577 1.00 96.12 384 ASP A C 1
ATOM 2767 O O . ASP A 1 384 ? 14.255 0.478 13.363 1.00 96.12 384 ASP A O 1
ATOM 2771 N N . VAL A 1 385 ? 12.131 0.233 12.633 1.00 97.19 385 VAL A N 1
ATOM 2772 C CA . VAL A 1 385 ? 12.340 0.535 11.214 1.00 97.19 385 VAL A CA 1
ATOM 2773 C C . VAL A 1 385 ? 11.505 1.747 10.796 1.00 97.19 385 VAL A C 1
ATOM 2775 O O . VAL A 1 385 ? 10.319 1.842 11.106 1.00 97.19 385 VAL A O 1
ATOM 2778 N N . VAL A 1 386 ? 12.106 2.659 10.030 1.00 97.38 386 VAL A N 1
ATOM 2779 C CA . VAL A 1 386 ? 11.391 3.742 9.332 1.00 97.38 386 VAL A CA 1
ATOM 2780 C C . VAL A 1 386 ? 11.597 3.566 7.834 1.00 97.38 386 VAL A C 1
ATOM 2782 O O . VAL A 1 386 ? 12.738 3.508 7.378 1.00 97.38 386 VAL A O 1
ATOM 2785 N N . ALA A 1 387 ? 10.500 3.506 7.082 1.00 96.69 387 ALA A N 1
ATOM 2786 C CA . ALA A 1 387 ? 10.485 3.435 5.627 1.00 96.69 387 ALA A CA 1
ATOM 2787 C C . ALA A 1 387 ? 9.784 4.672 5.049 1.00 96.69 387 ALA A C 1
ATOM 2789 O O . ALA A 1 387 ? 8.561 4.717 4.961 1.00 96.69 387 ALA A O 1
ATOM 2790 N N . VAL A 1 388 ? 10.555 5.687 4.666 1.00 96.12 388 VAL A N 1
ATOM 2791 C CA . VAL A 1 388 ? 10.017 6.916 4.074 1.00 96.12 388 VAL A CA 1
ATOM 2792 C C . VAL A 1 388 ? 9.745 6.688 2.591 1.00 96.12 388 VAL A C 1
ATOM 2794 O O . VAL A 1 388 ? 10.680 6.454 1.823 1.00 96.12 388 VAL A O 1
ATOM 2797 N N . THR A 1 389 ? 8.487 6.789 2.170 1.00 92.44 389 THR A N 1
ATOM 2798 C CA . THR A 1 389 ? 8.120 6.734 0.748 1.00 92.44 389 THR A CA 1
ATOM 2799 C C . THR A 1 389 ? 8.292 8.109 0.093 1.00 92.44 389 THR A C 1
ATOM 2801 O O . THR A 1 389 ? 7.986 9.151 0.679 1.00 92.44 389 THR A O 1
ATOM 2804 N N . LEU A 1 390 ? 8.836 8.125 -1.125 1.00 87.38 390 LEU A N 1
ATOM 2805 C CA . LEU A 1 390 ? 9.266 9.322 -1.858 1.00 87.38 390 LEU A CA 1
ATOM 2806 C C . LEU A 1 390 ? 8.528 9.479 -3.199 1.00 87.38 390 LEU A C 1
ATOM 2808 O O . LEU A 1 390 ? 9.062 10.042 -4.151 1.00 87.38 390 LEU A O 1
ATOM 2812 N N . ASP A 1 391 ? 7.300 8.971 -3.290 1.00 81.31 391 ASP A N 1
ATOM 2813 C CA . ASP A 1 391 ? 6.480 8.987 -4.506 1.00 81.31 391 ASP A CA 1
ATOM 2814 C C . ASP A 1 391 ? 7.207 8.355 -5.720 1.00 81.31 391 ASP A C 1
ATOM 2816 O O . ASP A 1 391 ? 7.517 7.158 -5.746 1.00 81.31 391 ASP A O 1
ATOM 2820 N N . THR A 1 392 ? 7.497 9.161 -6.743 1.00 73.00 392 THR A N 1
ATOM 2821 C CA . THR A 1 392 ? 8.182 8.760 -7.980 1.00 73.00 392 THR A CA 1
ATOM 2822 C C . THR A 1 392 ? 9.664 8.447 -7.793 1.00 73.00 392 THR A C 1
ATOM 2824 O O . THR A 1 392 ? 10.289 7.960 -8.729 1.00 73.00 392 THR A O 1
ATOM 2827 N N . ASP A 1 393 ? 10.223 8.709 -6.608 1.00 74.88 393 ASP A N 1
ATOM 2828 C CA . ASP A 1 393 ? 11.648 8.522 -6.325 1.00 74.88 393 ASP A CA 1
ATOM 2829 C C . ASP A 1 393 ? 11.931 7.228 -5.534 1.00 74.88 393 ASP A C 1
ATOM 2831 O O . ASP A 1 393 ? 13.075 6.971 -5.148 1.00 74.88 393 ASP A O 1
ATOM 2835 N N . GLY A 1 394 ? 10.909 6.400 -5.294 1.00 82.69 394 GLY A N 1
ATOM 2836 C CA . GLY A 1 394 ? 11.006 5.143 -4.548 1.00 82.69 394 GLY A CA 1
ATOM 2837 C C . GLY A 1 394 ? 10.845 5.335 -3.042 1.00 82.69 394 GLY A C 1
ATOM 2838 O O . GLY A 1 394 ? 9.928 6.025 -2.600 1.00 82.69 394 GLY A O 1
ATOM 2839 N N . ALA A 1 395 ? 11.705 4.708 -2.242 1.00 88.31 395 ALA A N 1
ATOM 2840 C CA . ALA A 1 395 ? 11.662 4.802 -0.786 1.00 88.31 395 ALA A CA 1
ATOM 2841 C C . ALA A 1 395 ? 13.063 4.730 -0.171 1.00 88.31 395 ALA A C 1
ATOM 2843 O O . ALA A 1 395 ? 13.998 4.180 -0.751 1.00 88.31 395 ALA A O 1
ATOM 2844 N N . VAL A 1 396 ? 13.195 5.277 1.033 1.00 90.94 396 VAL A N 1
ATOM 2845 C CA . VAL A 1 396 ? 14.395 5.189 1.866 1.00 90.94 396 VAL A CA 1
ATOM 2846 C C . VAL A 1 396 ? 14.023 4.477 3.155 1.00 90.94 396 VAL A C 1
ATOM 2848 O O . VAL A 1 396 ? 13.065 4.862 3.823 1.00 90.94 396 VAL A O 1
ATOM 2851 N N . VAL A 1 397 ? 14.787 3.455 3.526 1.00 93.00 397 VAL A N 1
ATOM 2852 C CA . VAL A 1 397 ? 14.490 2.612 4.685 1.00 93.00 397 VAL A CA 1
ATOM 2853 C C . VAL A 1 397 ? 15.719 2.478 5.571 1.00 93.00 397 VAL A C 1
ATOM 2855 O O . VAL A 1 397 ? 16.799 2.222 5.058 1.00 93.00 397 VAL A O 1
ATOM 2858 N N . ALA A 1 398 ? 15.571 2.593 6.890 1.00 91.50 398 ALA A N 1
ATOM 2859 C CA . ALA A 1 398 ? 16.636 2.236 7.830 1.00 91.50 398 ALA A CA 1
ATOM 2860 C C . ALA A 1 398 ? 16.092 1.551 9.080 1.00 91.50 398 ALA A C 1
ATOM 2862 O O . ALA A 1 398 ? 15.002 1.873 9.567 1.00 91.50 398 ALA A O 1
ATOM 2863 N N . GLY A 1 399 ? 16.892 0.619 9.594 1.00 91.88 399 GLY A N 1
ATOM 2864 C CA . GLY A 1 399 ? 16.642 -0.110 10.828 1.00 91.88 399 GLY A CA 1
ATOM 2865 C C . GLY A 1 399 ? 17.525 0.363 11.990 1.00 91.88 399 GLY A C 1
ATOM 2866 O O . GLY A 1 399 ? 18.046 1.486 11.980 1.00 91.88 399 GLY A O 1
ATOM 2867 N N . PRO A 1 400 ? 17.696 -0.490 13.018 1.00 84.69 400 PRO A N 1
ATOM 2868 C CA . PRO A 1 400 ? 18.529 -0.227 14.193 1.00 84.69 400 PRO A CA 1
ATOM 2869 C C . PRO A 1 400 ? 20.009 0.030 13.923 1.00 84.69 400 PRO A C 1
ATOM 2871 O O . PRO A 1 400 ? 20.614 0.808 14.658 1.00 84.69 400 PRO A O 1
ATOM 2874 N N . ASP A 1 401 ? 20.561 -0.595 12.887 1.00 84.50 401 ASP A N 1
ATOM 2875 C CA . ASP A 1 401 ? 21.943 -0.419 12.427 1.00 84.50 401 ASP A CA 1
ATOM 2876 C C . ASP A 1 401 ? 22.220 0.987 11.877 1.00 84.50 401 ASP A C 1
ATOM 2878 O O . ASP A 1 401 ? 23.361 1.440 11.908 1.00 84.50 401 ASP A O 1
ATOM 2882 N N . GLY A 1 402 ? 21.175 1.693 11.440 1.00 77.38 402 GLY A N 1
ATOM 2883 C CA . GLY A 1 402 ? 21.266 3.043 10.895 1.00 77.38 402 GLY A CA 1
ATOM 2884 C C . GLY A 1 402 ? 21.760 3.097 9.451 1.00 77.38 402 GLY A C 1
ATOM 2885 O O . GLY A 1 402 ? 21.866 4.196 8.913 1.00 77.38 402 GLY A O 1
ATOM 2886 N N . GLU A 1 403 ? 22.018 1.950 8.820 1.00 81.56 403 GLU A N 1
ATOM 2887 C CA . GLU A 1 403 ? 22.437 1.871 7.421 1.00 81.56 403 GLU A CA 1
ATOM 2888 C C . GLU A 1 403 ? 21.210 2.051 6.510 1.00 81.56 403 GLU A C 1
ATOM 2890 O O . GLU A 1 403 ? 20.284 1.230 6.548 1.00 81.56 403 GLU A O 1
ATOM 2895 N N . PRO A 1 404 ? 21.146 3.130 5.709 1.00 83.94 404 PRO A N 1
ATOM 2896 C CA . PRO A 1 404 ? 20.014 3.365 4.834 1.00 83.94 404 PRO A CA 1
ATOM 2897 C C . PRO A 1 404 ? 20.054 2.423 3.626 1.00 83.94 404 PRO A C 1
ATOM 2899 O O . PRO A 1 404 ? 21.076 2.244 2.967 1.00 83.94 404 PRO A O 1
ATOM 2902 N N . SER A 1 405 ? 18.896 1.868 3.290 1.00 81.44 405 SER A N 1
ATOM 2903 C CA . SER A 1 405 ? 18.639 1.162 2.043 1.00 81.44 405 SER A CA 1
ATOM 2904 C C . SER A 1 405 ? 17.748 2.024 1.161 1.00 81.44 405 SER A C 1
ATOM 2906 O O . SER A 1 405 ? 16.658 2.431 1.573 1.00 81.44 405 SER A O 1
ATOM 2908 N N . ARG A 1 406 ? 18.189 2.259 -0.075 1.00 83.94 406 ARG A N 1
ATOM 2909 C CA . ARG A 1 406 ? 17.436 3.011 -1.078 1.00 83.94 406 ARG A CA 1
ATOM 2910 C C . ARG A 1 406 ? 16.767 2.073 -2.074 1.00 83.94 406 ARG A C 1
ATOM 2912 O O . ARG A 1 406 ? 17.406 1.176 -2.619 1.00 83.94 406 ARG A O 1
ATOM 2919 N N . SER A 1 407 ? 15.492 2.319 -2.345 1.00 75.69 407 SER A N 1
ATOM 2920 C CA . SER A 1 407 ? 14.767 1.747 -3.474 1.00 75.69 407 SER A CA 1
ATOM 2921 C C . SER A 1 407 ? 14.369 2.844 -4.464 1.00 75.69 407 SER A C 1
ATOM 2923 O O . SER A 1 407 ? 14.283 4.024 -4.116 1.00 75.69 407 SER A O 1
ATOM 2925 N N . HIS A 1 408 ? 14.117 2.443 -5.709 1.00 74.38 408 HIS A N 1
ATOM 2926 C CA . HIS A 1 408 ? 13.697 3.329 -6.793 1.00 74.38 408 HIS A CA 1
ATOM 2927 C C . HIS A 1 408 ? 12.363 2.846 -7.365 1.00 74.38 408 HIS A C 1
ATOM 2929 O O . HIS A 1 408 ? 12.090 1.643 -7.369 1.00 74.38 408 HIS A O 1
ATOM 2935 N N . SER A 1 409 ? 11.538 3.775 -7.848 1.00 68.62 409 SER A N 1
ATOM 2936 C CA . SER A 1 409 ? 10.299 3.469 -8.562 1.00 68.62 409 SER A CA 1
ATOM 2937 C C . SER A 1 409 ? 10.394 3.898 -10.027 1.00 68.62 409 SER A C 1
ATOM 2939 O O . SER A 1 409 ? 11.208 4.742 -10.399 1.00 68.62 409 SER A O 1
ATOM 2941 N N . ASN A 1 410 ? 9.566 3.286 -10.875 1.00 61.03 410 ASN A N 1
ATOM 2942 C CA . ASN A 1 410 ? 9.345 3.767 -12.235 1.00 61.03 410 ASN A CA 1
ATOM 2943 C C . ASN A 1 410 ? 8.192 4.778 -12.187 1.00 61.03 410 ASN A C 1
ATOM 2945 O O . ASN A 1 410 ? 7.087 4.383 -11.803 1.00 61.03 410 ASN A O 1
ATOM 2949 N N . PRO A 1 411 ? 8.402 6.053 -12.561 1.00 62.59 411 PRO A N 1
ATOM 2950 C CA . PRO A 1 411 ? 7.341 7.049 -12.508 1.00 62.59 411 PRO A CA 1
ATOM 2951 C C . PRO A 1 411 ? 6.156 6.667 -13.402 1.00 62.59 411 PRO A C 1
ATOM 2953 O O . PRO A 1 411 ? 6.322 6.348 -14.580 1.00 62.59 411 PRO A O 1
ATOM 2956 N N . VAL A 1 412 ? 4.950 6.743 -12.843 1.00 61.84 412 VAL A N 1
ATOM 2957 C CA . VAL A 1 412 ? 3.676 6.539 -13.547 1.00 61.84 412 VAL A CA 1
ATOM 2958 C C . VAL A 1 412 ? 2.785 7.779 -13.394 1.00 61.84 412 VAL A C 1
ATOM 2960 O O . VAL A 1 412 ? 3.043 8.607 -12.515 1.00 61.84 412 VAL A O 1
ATOM 2963 N N . PRO A 1 413 ? 1.723 7.946 -14.207 1.00 62.06 413 PRO A N 1
ATOM 2964 C CA . PRO A 1 413 ? 0.732 8.990 -13.968 1.00 62.06 413 PRO A CA 1
ATOM 2965 C C . PRO A 1 413 ? 0.141 8.902 -12.555 1.00 62.06 413 PRO A C 1
ATOM 2967 O O . PRO A 1 413 ? -0.169 7.815 -12.073 1.00 62.06 413 PRO A O 1
ATOM 2970 N N . ALA A 1 414 ? -0.095 10.050 -11.914 1.00 65.88 414 ALA A N 1
ATOM 2971 C CA . ALA A 1 414 ? -0.645 10.113 -10.554 1.00 65.88 414 ALA A CA 1
ATOM 2972 C C . ALA A 1 414 ? -2.020 9.427 -10.405 1.00 65.88 414 ALA A C 1
ATOM 2974 O O . ALA A 1 414 ? -2.400 9.012 -9.317 1.00 65.88 414 ALA A O 1
ATOM 2975 N N . SER A 1 415 ? -2.775 9.263 -11.494 1.00 64.00 415 SER A N 1
ATOM 2976 C CA . SER A 1 415 ? -4.037 8.513 -11.496 1.00 64.00 415 SER A CA 1
ATOM 2977 C C . SER A 1 415 ? -3.867 7.012 -11.237 1.00 64.00 415 SER A C 1
ATOM 2979 O O . SER A 1 415 ? -4.857 6.350 -10.941 1.00 64.00 415 SER A O 1
ATOM 2981 N N . HIS A 1 416 ? -2.650 6.474 -11.363 1.00 69.69 416 HIS A N 1
ATOM 2982 C CA . HIS A 1 416 ? -2.338 5.053 -11.177 1.00 69.69 416 HIS A CA 1
ATOM 2983 C C . HIS A 1 416 ? -1.653 4.769 -9.830 1.00 69.69 416 HIS A C 1
ATOM 2985 O O . HIS A 1 416 ? -1.363 3.621 -9.523 1.00 69.69 416 HIS A O 1
ATOM 2991 N N . THR A 1 417 ? -1.354 5.789 -9.017 1.00 73.25 417 THR A N 1
ATOM 2992 C CA . THR A 1 417 ? -0.576 5.605 -7.776 1.00 73.25 417 THR A CA 1
ATOM 2993 C C . THR A 1 417 ? -1.426 5.236 -6.558 1.00 73.25 417 THR A C 1
ATOM 2995 O O . THR A 1 417 ? -0.884 4.961 -5.487 1.00 73.25 417 THR A O 1
ATOM 2998 N N . VAL A 1 418 ? -2.756 5.219 -6.692 1.00 82.06 418 VAL A N 1
ATOM 2999 C CA . VAL A 1 418 ? -3.673 4.941 -5.579 1.00 82.06 418 VAL A CA 1
ATOM 3000 C C . VAL A 1 418 ? -3.542 3.480 -5.139 1.00 82.06 418 VAL A C 1
ATOM 3002 O O . VAL A 1 418 ? -3.714 2.562 -5.935 1.00 82.06 418 VAL A O 1
ATOM 3005 N N . GLY A 1 419 ? -3.235 3.276 -3.856 1.00 82.94 419 GLY A N 1
ATOM 3006 C CA . GLY A 1 419 ? -3.010 1.954 -3.261 1.00 82.94 419 GLY A CA 1
ATOM 3007 C C . GLY A 1 419 ? -1.554 1.475 -3.280 1.00 82.94 419 GLY A C 1
ATOM 3008 O O . GLY A 1 419 ? -1.250 0.453 -2.671 1.00 82.94 419 GLY A O 1
ATOM 3009 N N . ALA A 1 420 ? -0.623 2.212 -3.904 1.00 88.31 420 ALA A N 1
ATOM 3010 C CA . ALA A 1 420 ? 0.796 1.837 -3.914 1.00 88.31 420 ALA A CA 1
ATOM 3011 C C . ALA A 1 420 ? 1.411 1.807 -2.502 1.00 88.31 420 ALA A C 1
ATOM 3013 O O . ALA A 1 420 ? 2.207 0.919 -2.198 1.00 88.31 420 ALA A O 1
ATOM 3014 N N . GLY A 1 421 ? 1.016 2.754 -1.641 1.00 91.62 421 GLY A N 1
ATOM 3015 C CA . GLY A 1 421 ? 1.419 2.798 -0.232 1.00 91.62 421 GLY A CA 1
ATOM 3016 C C . GLY A 1 421 ? 0.896 1.599 0.562 1.00 91.62 421 GLY A C 1
ATOM 3017 O O . GLY A 1 421 ? 1.674 0.947 1.252 1.00 91.62 421 GLY A O 1
ATOM 3018 N N . ASP A 1 422 ? -0.376 1.238 0.381 1.00 94.50 422 ASP A N 1
ATOM 3019 C CA . ASP A 1 422 ? -0.996 0.085 1.052 1.00 94.50 422 ASP A CA 1
ATOM 3020 C C . ASP A 1 422 ? -0.332 -1.238 0.636 1.00 94.50 422 ASP A C 1
ATOM 3022 O O . ASP A 1 422 ? -0.047 -2.094 1.474 1.00 94.50 422 ASP A O 1
ATOM 3026 N N . ALA A 1 423 ? -0.014 -1.396 -0.655 1.00 95.12 423 ALA A N 1
ATOM 3027 C CA . ALA A 1 423 ? 0.721 -2.553 -1.165 1.00 95.12 423 ALA A CA 1
ATOM 3028 C C . ALA A 1 423 ? 2.158 -2.614 -0.618 1.00 95.12 423 ALA A C 1
ATOM 3030 O O . ALA A 1 423 ? 2.634 -3.688 -0.236 1.00 95.12 423 ALA A O 1
ATOM 3031 N N . TYR A 1 424 ? 2.842 -1.464 -0.548 1.00 96.38 424 TYR A N 1
ATOM 3032 C CA . TYR A 1 424 ? 4.168 -1.350 0.058 1.00 96.38 424 TYR A CA 1
ATOM 3033 C C . TYR A 1 424 ? 4.134 -1.762 1.535 1.00 96.38 424 TYR A C 1
ATOM 3035 O O . TYR A 1 424 ? 4.917 -2.613 1.962 1.00 96.38 424 TYR A O 1
ATOM 3043 N N . LEU A 1 425 ? 3.200 -1.197 2.305 1.00 97.62 425 LEU A N 1
ATOM 3044 C CA . LEU A 1 425 ? 2.996 -1.485 3.722 1.00 97.62 425 LEU A CA 1
ATOM 3045 C C . LEU A 1 425 ? 2.685 -2.967 3.946 1.00 97.62 425 LEU A C 1
ATOM 3047 O O . LEU A 1 425 ? 3.317 -3.596 4.795 1.00 97.62 425 LEU A O 1
ATOM 3051 N N . ALA A 1 426 ? 1.761 -3.545 3.176 1.00 98.19 426 ALA A N 1
ATOM 3052 C CA . ALA A 1 426 ? 1.377 -4.949 3.290 1.00 98.19 426 ALA A CA 1
ATOM 3053 C C . ALA A 1 426 ? 2.570 -5.894 3.067 1.00 98.19 426 ALA A C 1
ATOM 3055 O O . ALA A 1 426 ? 2.840 -6.764 3.900 1.00 98.19 426 ALA A O 1
ATOM 3056 N N . ALA A 1 427 ? 3.326 -5.695 1.983 1.00 98.00 427 ALA A N 1
ATOM 3057 C CA . ALA A 1 427 ? 4.489 -6.519 1.660 1.00 98.00 427 ALA A CA 1
ATOM 3058 C C . ALA A 1 427 ? 5.644 -6.329 2.659 1.00 98.00 427 ALA A C 1
ATOM 3060 O O . ALA A 1 427 ? 6.229 -7.319 3.103 1.00 98.00 427 ALA A O 1
ATOM 3061 N N . MET A 1 428 ? 5.933 -5.088 3.077 1.00 97.75 428 MET A N 1
ATOM 3062 C CA . MET A 1 428 ? 6.919 -4.800 4.129 1.00 97.75 428 MET A CA 1
ATOM 3063 C C . MET A 1 428 ? 6.541 -5.510 5.435 1.00 97.75 428 MET A C 1
ATOM 3065 O O . MET A 1 428 ? 7.379 -6.158 6.062 1.00 97.75 428 MET A O 1
ATOM 3069 N N . THR A 1 429 ? 5.266 -5.438 5.821 1.00 98.00 429 THR A N 1
ATOM 3070 C CA . THR A 1 429 ? 4.754 -6.058 7.048 1.00 98.00 429 THR A CA 1
ATOM 3071 C C . THR A 1 429 ? 4.898 -7.577 7.006 1.00 98.00 429 THR A C 1
ATOM 3073 O O . THR A 1 429 ? 5.437 -8.165 7.943 1.00 98.00 429 THR A O 1
ATOM 3076 N N . LEU A 1 430 ? 4.460 -8.225 5.923 1.00 98.06 430 LEU A N 1
ATOM 3077 C CA . LEU A 1 430 ? 4.553 -9.680 5.777 1.00 98.06 430 LEU A CA 1
ATOM 3078 C C . LEU A 1 430 ? 6.007 -10.167 5.747 1.00 98.06 430 LEU A C 1
ATOM 3080 O O . LEU A 1 430 ? 6.316 -11.198 6.353 1.00 98.06 430 LEU A O 1
ATOM 3084 N N . ALA A 1 431 ? 6.900 -9.419 5.090 1.00 97.19 431 ALA A N 1
ATOM 3085 C CA . ALA A 1 431 ? 8.326 -9.718 5.046 1.00 97.19 431 ALA A CA 1
ATOM 3086 C C . ALA A 1 431 ? 8.982 -9.603 6.429 1.00 97.19 431 ALA A C 1
ATOM 3088 O O . ALA A 1 431 ? 9.639 -10.546 6.866 1.00 97.19 431 ALA A O 1
ATOM 3089 N N . LEU A 1 432 ? 8.769 -8.497 7.147 1.00 96.69 432 LEU A N 1
ATOM 3090 C CA . LEU A 1 432 ? 9.338 -8.299 8.484 1.00 96.69 432 LEU A CA 1
ATOM 3091 C C . LEU A 1 432 ? 8.763 -9.273 9.502 1.00 96.69 432 LEU A C 1
ATOM 3093 O O . LEU A 1 432 ? 9.508 -9.829 10.301 1.00 96.69 432 LEU A O 1
ATOM 3097 N N . ALA A 1 433 ? 7.461 -9.554 9.425 1.00 95.62 433 ALA A N 1
ATOM 3098 C CA . ALA A 1 433 ? 6.873 -10.606 10.231 1.00 95.62 433 ALA A CA 1
ATOM 3099 C C . ALA A 1 433 ? 7.578 -11.941 9.970 1.00 95.62 433 ALA A C 1
ATOM 3101 O O . ALA A 1 433 ? 7.593 -12.791 10.847 1.00 95.62 433 ALA A O 1
ATOM 3102 N N . ALA A 1 434 ? 8.120 -12.176 8.760 1.00 94.50 434 ALA A N 1
ATOM 3103 C CA . ALA A 1 434 ? 8.747 -13.446 8.350 1.00 94.50 434 ALA A CA 1
ATOM 3104 C C . ALA A 1 434 ? 10.217 -13.515 8.754 1.00 94.50 434 ALA A C 1
ATOM 3106 O O . ALA A 1 434 ? 10.942 -14.367 8.244 1.00 94.50 434 ALA A O 1
ATOM 3107 N N . ASP A 1 435 ? 10.645 -12.587 9.611 1.00 93.69 435 ASP A N 1
ATOM 3108 C CA . ASP A 1 435 ? 12.028 -12.391 10.014 1.00 93.69 435 ASP A CA 1
ATOM 3109 C C . ASP A 1 435 ? 12.958 -12.182 8.805 1.00 93.69 435 ASP A C 1
ATOM 3111 O O . ASP A 1 435 ? 14.148 -12.508 8.840 1.00 93.69 435 ASP A O 1
ATOM 3115 N N . ALA A 1 436 ? 12.419 -11.644 7.701 1.00 92.56 436 ALA A N 1
ATOM 3116 C CA . ALA A 1 436 ? 13.218 -11.339 6.527 1.00 92.56 436 ALA A CA 1
ATOM 3117 C C . ALA A 1 436 ? 14.188 -10.187 6.843 1.00 92.56 436 ALA A C 1
ATOM 3119 O O . ALA A 1 436 ? 13.793 -9.208 7.483 1.00 92.56 436 ALA A O 1
ATOM 3120 N N . PRO A 1 437 ? 15.442 -10.246 6.355 1.00 89.00 437 PRO A N 1
ATOM 3121 C CA . PRO A 1 437 ? 16.364 -9.125 6.469 1.00 89.00 437 PRO A CA 1
ATOM 3122 C C . PRO A 1 437 ? 15.767 -7.851 5.868 1.00 89.00 437 PRO A C 1
ATOM 3124 O O . PRO A 1 437 ? 15.122 -7.898 4.820 1.00 89.00 437 PRO A O 1
ATOM 3127 N N . LEU A 1 438 ? 16.036 -6.701 6.486 1.00 89.44 438 LEU A N 1
ATOM 3128 C CA . LEU A 1 438 ? 15.458 -5.424 6.065 1.00 89.44 438 LEU A CA 1
ATOM 3129 C C . LEU A 1 438 ? 15.661 -5.096 4.568 1.00 89.44 438 LEU A C 1
ATOM 3131 O O . LEU A 1 438 ? 14.687 -4.682 3.939 1.00 89.44 438 LEU A O 1
ATOM 3135 N N . PRO A 1 439 ? 16.837 -5.337 3.947 1.00 86.31 439 PRO A N 1
ATOM 3136 C CA . PRO A 1 439 ? 17.002 -5.115 2.507 1.00 86.31 439 PRO A CA 1
ATOM 3137 C C . PRO A 1 439 ? 16.057 -5.967 1.647 1.00 86.31 439 PRO A C 1
ATOM 3139 O O . PRO A 1 439 ? 15.509 -5.484 0.658 1.00 86.31 439 PRO A O 1
ATOM 3142 N N . ILE A 1 440 ? 15.810 -7.217 2.056 1.00 88.06 440 ILE A N 1
ATOM 3143 C CA . ILE A 1 440 ? 14.875 -8.129 1.385 1.00 88.06 440 ILE A CA 1
ATOM 3144 C C . ILE A 1 440 ? 13.439 -7.625 1.540 1.00 88.06 440 ILE A C 1
ATOM 3146 O O . ILE A 1 440 ? 12.686 -7.589 0.568 1.00 88.06 440 ILE A O 1
ATOM 3150 N N . ALA A 1 441 ? 13.063 -7.200 2.749 1.00 92.56 441 ALA A N 1
ATOM 3151 C CA . ALA A 1 441 ? 11.739 -6.649 3.018 1.00 92.56 441 ALA A CA 1
ATOM 3152 C C . ALA A 1 441 ? 11.471 -5.378 2.195 1.00 92.56 441 ALA A C 1
ATOM 3154 O O . ALA A 1 441 ? 10.432 -5.279 1.543 1.00 92.56 441 ALA A O 1
ATOM 3155 N N . ALA A 1 442 ? 12.434 -4.452 2.144 1.00 90.50 442 ALA A N 1
ATOM 3156 C CA . ALA A 1 442 ? 12.347 -3.234 1.341 1.00 90.50 442 ALA A CA 1
ATOM 3157 C C . ALA A 1 442 ? 12.242 -3.531 -0.165 1.00 90.50 442 ALA A C 1
ATOM 3159 O O . ALA A 1 442 ? 11.446 -2.903 -0.864 1.00 90.50 442 ALA A O 1
ATOM 3160 N N . GLN A 1 443 ? 12.993 -4.517 -0.667 1.00 87.06 443 GLN A N 1
ATOM 3161 C CA . GLN A 1 443 ? 12.934 -4.917 -2.073 1.00 87.06 443 GLN A CA 1
ATOM 3162 C C . GLN A 1 443 ? 11.565 -5.497 -2.454 1.00 87.06 443 GLN A C 1
ATOM 3164 O O . GLN A 1 443 ? 10.994 -5.106 -3.474 1.00 87.06 443 GLN A O 1
ATOM 3169 N N . LEU A 1 444 ? 11.019 -6.400 -1.635 1.00 91.50 444 LEU A N 1
ATOM 3170 C CA . LEU A 1 444 ? 9.694 -6.985 -1.862 1.00 91.50 444 LEU A CA 1
ATOM 3171 C C . LEU A 1 444 ? 8.587 -5.927 -1.768 1.00 91.50 444 LEU A C 1
ATOM 3173 O O . LEU A 1 444 ? 7.682 -5.919 -2.603 1.00 91.50 444 LEU A O 1
ATOM 3177 N N . ALA A 1 445 ? 8.690 -5.002 -0.809 1.00 94.25 445 ALA A N 1
ATOM 3178 C CA . ALA A 1 445 ? 7.758 -3.889 -0.654 1.00 94.25 445 ALA A CA 1
ATOM 3179 C C . ALA A 1 445 ? 7.763 -2.950 -1.868 1.00 94.25 445 ALA A C 1
ATOM 3181 O O . ALA A 1 445 ? 6.706 -2.630 -2.415 1.00 94.25 445 ALA A O 1
ATOM 3182 N N . GLN A 1 446 ? 8.950 -2.570 -2.354 1.00 90.00 446 GLN A N 1
ATOM 3183 C CA . GLN A 1 446 ? 9.073 -1.751 -3.558 1.00 90.00 446 GLN A CA 1
ATOM 3184 C C . GLN A 1 446 ? 8.500 -2.459 -4.790 1.00 90.00 446 GLN A C 1
ATOM 3186 O O . GLN A 1 446 ? 7.832 -1.829 -5.616 1.00 90.00 446 GLN A O 1
ATOM 3191 N N . LEU A 1 447 ? 8.761 -3.760 -4.938 1.00 89.00 447 LEU A N 1
ATOM 3192 C CA . LEU A 1 447 ? 8.255 -4.530 -6.068 1.00 89.00 447 LEU A CA 1
ATOM 3193 C C . LEU A 1 447 ? 6.723 -4.618 -6.037 1.00 89.00 447 LEU A C 1
ATOM 3195 O O . LEU A 1 447 ? 6.087 -4.381 -7.062 1.00 89.00 447 LEU A O 1
ATOM 3199 N N . ALA A 1 448 ? 6.129 -4.860 -4.865 1.00 92.50 448 ALA A N 1
ATOM 3200 C CA . ALA A 1 448 ? 4.678 -4.870 -4.689 1.00 92.50 448 ALA A CA 1
ATOM 3201 C C . ALA A 1 448 ? 4.038 -3.513 -5.036 1.00 92.50 448 ALA A C 1
ATOM 3203 O O . ALA A 1 448 ? 3.054 -3.464 -5.778 1.00 92.50 448 ALA A O 1
ATOM 3204 N N . ALA A 1 449 ? 4.637 -2.406 -4.587 1.00 90.50 449 ALA A N 1
ATOM 3205 C CA . ALA A 1 449 ? 4.195 -1.063 -4.962 1.00 90.50 449 ALA A CA 1
ATOM 3206 C C . ALA A 1 449 ? 4.278 -0.837 -6.482 1.00 90.50 449 ALA A C 1
ATOM 3208 O O . ALA A 1 449 ? 3.345 -0.325 -7.093 1.00 90.50 449 ALA A O 1
ATOM 3209 N N . THR A 1 450 ? 5.367 -1.284 -7.113 1.00 85.12 450 THR A N 1
ATOM 3210 C CA . THR A 1 450 ? 5.598 -1.127 -8.560 1.00 85.12 450 THR A CA 1
ATOM 3211 C C . THR A 1 450 ? 4.594 -1.921 -9.403 1.00 85.12 450 THR A C 1
ATOM 3213 O O . THR A 1 450 ? 4.143 -1.439 -10.438 1.00 85.12 450 THR A O 1
ATOM 3216 N N . ILE A 1 451 ? 4.212 -3.123 -8.965 1.00 84.75 451 ILE A N 1
ATOM 3217 C CA . ILE A 1 451 ? 3.182 -3.939 -9.631 1.00 84.75 451 ILE A CA 1
ATOM 3218 C C . ILE A 1 451 ? 1.811 -3.255 -9.546 1.00 84.75 451 ILE A C 1
ATOM 3220 O O . ILE A 1 451 ? 1.050 -3.248 -10.516 1.00 84.75 451 ILE A O 1
ATOM 3224 N N . THR A 1 452 ? 1.526 -2.640 -8.398 1.00 84.31 452 THR A N 1
ATOM 3225 C CA . THR A 1 452 ? 0.238 -2.004 -8.100 1.00 84.31 452 THR A CA 1
ATOM 3226 C C . THR A 1 452 ? -0.030 -0.786 -8.984 1.00 84.31 452 THR A C 1
ATOM 3228 O O . THR A 1 452 ? -1.172 -0.534 -9.346 1.00 84.31 452 THR A O 1
ATOM 3231 N N . VAL A 1 453 ? 1.002 -0.064 -9.423 1.00 79.50 453 VAL A N 1
ATOM 3232 C CA . VAL A 1 453 ? 0.836 1.176 -10.204 1.00 79.50 453 VAL A CA 1
ATOM 3233 C C . VAL A 1 453 ? 0.643 0.979 -11.717 1.00 79.50 453 VAL A C 1
ATOM 3235 O O . VAL A 1 453 ? 0.922 1.871 -12.522 1.00 79.50 453 VAL A O 1
ATOM 3238 N N . SER A 1 454 ? 0.189 -0.205 -12.129 1.00 68.88 454 SER A N 1
ATOM 3239 C CA . SER A 1 454 ? 0.108 -0.605 -13.539 1.00 68.88 454 SER A CA 1
ATOM 3240 C C . SER A 1 454 ? -1.180 -0.182 -14.260 1.00 68.88 4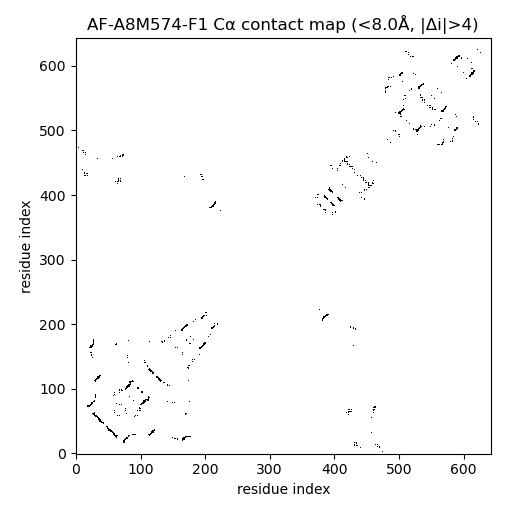54 SER A C 1
ATOM 3242 O O . SER A 1 454 ? -1.162 -0.088 -15.488 1.00 68.88 454 SER A O 1
ATOM 3244 N N . ASP A 1 455 ? -2.264 0.125 -13.539 1.00 67.12 455 ASP A N 1
ATOM 3245 C CA . ASP A 1 455 ? -3.565 0.499 -14.117 1.00 67.12 455 ASP A CA 1
ATOM 3246 C C . ASP A 1 455 ? -4.266 1.610 -13.306 1.00 67.12 455 ASP A C 1
ATOM 3248 O O . ASP A 1 455 ? -3.850 1.982 -12.208 1.00 67.12 455 ASP A O 1
ATOM 3252 N N . THR A 1 456 ? -5.342 2.170 -13.862 1.00 70.06 456 THR A N 1
ATOM 3253 C CA . THR A 1 456 ? -6.216 3.129 -13.184 1.00 70.06 456 THR A CA 1
ATOM 3254 C C . THR A 1 456 ? -7.157 2.411 -12.220 1.00 70.06 456 THR A C 1
ATOM 3256 O O . THR A 1 456 ? -7.979 1.591 -12.629 1.00 70.06 456 THR A O 1
ATOM 3259 N N . GLY A 1 457 ? -7.121 2.797 -10.949 1.00 80.12 457 GLY A N 1
ATOM 3260 C CA . GLY A 1 457 ? -7.964 2.219 -9.910 1.00 80.12 457 GLY A CA 1
ATOM 3261 C C . GLY A 1 457 ? -7.232 2.151 -8.579 1.00 80.12 457 GLY A C 1
ATOM 3262 O O . GLY A 1 457 ? -6.068 2.534 -8.481 1.00 80.12 457 GLY A O 1
ATOM 3263 N N . THR A 1 458 ? -7.916 1.635 -7.561 1.00 80.12 458 THR A N 1
ATOM 3264 C CA . THR A 1 458 ? -7.257 1.188 -6.331 1.00 80.12 458 THR A CA 1
ATOM 3265 C C . THR A 1 458 ? -6.799 -0.243 -6.572 1.00 80.12 458 THR A C 1
ATOM 3267 O O . THR A 1 458 ? -7.584 -1.188 -6.477 1.00 80.12 458 THR A O 1
ATOM 3270 N N . CYS A 1 459 ? -5.555 -0.377 -7.023 1.00 83.12 459 CYS A N 1
ATOM 3271 C CA . CYS A 1 459 ? -4.993 -1.659 -7.421 1.00 83.12 459 CYS A CA 1
ATOM 3272 C C . CYS A 1 459 ? -4.442 -2.421 -6.209 1.00 83.12 459 CYS A C 1
ATOM 3274 O O . CYS A 1 459 ? -4.167 -1.852 -5.152 1.00 83.12 459 CYS A O 1
ATOM 3276 N N . VAL A 1 460 ? -4.266 -3.728 -6.386 1.00 89.94 460 VAL A N 1
ATOM 3277 C CA . VAL A 1 460 ? -3.809 -4.659 -5.351 1.00 89.94 460 VAL A CA 1
ATOM 3278 C C . VAL A 1 460 ? -2.694 -5.517 -5.933 1.00 89.94 460 VAL A C 1
ATOM 3280 O O . VAL A 1 460 ? -2.812 -5.992 -7.063 1.00 89.94 460 VAL A O 1
ATOM 3283 N N . CYS A 1 461 ? -1.634 -5.752 -5.163 1.00 91.75 461 CYS A N 1
ATOM 3284 C CA . CYS A 1 461 ? -0.581 -6.680 -5.560 1.00 91.75 461 CYS A CA 1
ATOM 3285 C C . CYS A 1 461 ? -0.973 -8.114 -5.188 1.00 91.75 461 CYS A C 1
ATOM 3287 O O . CYS A 1 461 ? -1.100 -8.440 -4.006 1.00 91.75 461 CYS A O 1
ATOM 3289 N N . ARG A 1 462 ? -1.144 -8.995 -6.181 1.00 94.06 462 ARG A N 1
ATOM 3290 C CA . ARG A 1 462 ? -1.336 -10.425 -5.915 1.00 94.06 462 ARG A CA 1
ATOM 3291 C C . ARG A 1 462 ? 0.002 -11.116 -5.741 1.00 94.06 462 ARG A C 1
ATOM 3293 O O . ARG A 1 462 ? 0.985 -10.805 -6.412 1.00 94.06 462 ARG A O 1
ATOM 3300 N N . ARG A 1 463 ? 0.014 -12.139 -4.894 1.00 95.56 463 ARG A N 1
ATOM 3301 C CA . ARG A 1 463 ? 1.183 -12.989 -4.671 1.00 95.56 463 ARG A CA 1
ATOM 3302 C C . ARG A 1 463 ? 1.736 -13.579 -5.968 1.00 95.56 463 ARG A C 1
ATOM 3304 O O . ARG A 1 463 ? 2.943 -13.608 -6.156 1.00 95.56 463 ARG A O 1
ATOM 3311 N N . GLU A 1 464 ? 0.864 -14.041 -6.856 1.00 90.88 464 GLU A N 1
ATOM 3312 C CA . GLU A 1 464 ? 1.245 -14.636 -8.143 1.00 90.88 464 GLU A CA 1
ATOM 3313 C C . GLU A 1 464 ? 1.933 -13.621 -9.059 1.00 90.88 464 GLU A C 1
ATOM 3315 O O . GLU A 1 464 ? 2.926 -13.955 -9.705 1.00 90.88 464 GLU A O 1
ATOM 3320 N N . ASP A 1 465 ? 1.459 -12.372 -9.066 1.00 89.88 465 ASP A N 1
ATOM 3321 C CA . ASP A 1 465 ? 2.076 -11.282 -9.822 1.00 89.88 465 ASP A CA 1
ATOM 3322 C C . ASP A 1 465 ? 3.457 -10.945 -9.248 1.00 89.88 465 ASP A C 1
ATOM 3324 O O . ASP A 1 465 ? 4.418 -10.772 -10.001 1.00 89.88 465 ASP A O 1
ATOM 3328 N N . LEU A 1 466 ? 3.581 -10.930 -7.915 1.00 90.50 466 LEU A N 1
ATOM 3329 C CA . LEU A 1 466 ? 4.852 -10.724 -7.223 1.00 90.50 466 LEU A CA 1
ATOM 3330 C C . LEU A 1 466 ? 5.851 -11.847 -7.524 1.00 90.50 466 LEU A C 1
ATOM 3332 O O . LEU A 1 466 ? 6.983 -11.569 -7.912 1.00 90.50 466 LEU A O 1
ATOM 3336 N N . LEU A 1 467 ? 5.430 -13.109 -7.407 1.00 88.00 467 LEU A N 1
ATOM 3337 C CA . LEU A 1 467 ? 6.240 -14.282 -7.742 1.00 88.00 467 LEU A CA 1
ATOM 3338 C C . LEU A 1 467 ? 6.628 -14.296 -9.224 1.00 88.00 467 LEU A C 1
ATOM 3340 O O . LEU A 1 467 ? 7.773 -14.578 -9.550 1.00 88.00 467 LEU A O 1
ATOM 3344 N N . THR A 1 468 ? 5.725 -13.905 -10.123 1.00 84.62 468 THR A N 1
ATOM 3345 C CA . THR A 1 468 ? 6.019 -13.784 -11.559 1.00 84.62 468 THR A CA 1
ATOM 3346 C C . THR A 1 468 ? 7.037 -12.678 -11.833 1.00 84.62 468 THR A C 1
ATOM 3348 O O . THR A 1 468 ? 7.922 -12.837 -12.675 1.00 84.62 468 THR A O 1
ATOM 3351 N N . ALA A 1 469 ? 6.927 -11.541 -11.144 1.00 82.19 469 ALA A N 1
ATOM 3352 C CA . ALA A 1 469 ? 7.882 -10.444 -11.267 1.00 82.19 469 ALA A CA 1
ATOM 3353 C C . ALA A 1 469 ? 9.268 -10.822 -10.724 1.00 82.19 469 ALA A C 1
ATOM 3355 O O . ALA A 1 469 ? 10.274 -10.367 -11.260 1.00 82.19 469 ALA A O 1
ATOM 3356 N N . LEU A 1 470 ? 9.301 -11.684 -9.709 1.00 80.56 470 LEU A N 1
ATOM 3357 C CA . LEU A 1 470 ? 10.490 -12.299 -9.136 1.00 80.56 470 LEU A CA 1
ATOM 3358 C C . LEU A 1 470 ? 11.102 -13.360 -10.080 1.00 80.56 470 LEU A C 1
ATOM 3360 O O . LEU A 1 470 ? 12.301 -13.349 -10.329 1.00 80.56 470 LEU A O 1
ATOM 3364 N N . ASP A 1 471 ? 10.304 -14.247 -10.668 1.00 67.81 471 ASP A N 1
ATOM 3365 C CA . ASP A 1 471 ? 10.784 -15.301 -11.579 1.00 67.81 471 ASP A CA 1
ATOM 3366 C C . ASP A 1 471 ? 11.278 -14.773 -12.929 1.00 67.81 471 ASP A C 1
ATOM 3368 O O . ASP A 1 471 ? 11.981 -15.473 -13.670 1.00 67.81 471 ASP A O 1
ATOM 3372 N N . ARG A 1 472 ? 10.955 -13.521 -13.262 1.00 59.22 472 ARG A N 1
ATOM 3373 C CA . ARG A 1 472 ? 11.637 -12.838 -14.356 1.00 59.22 472 ARG A CA 1
ATOM 3374 C C . ARG A 1 472 ? 13.114 -12.731 -13.976 1.00 59.22 472 ARG A C 1
ATOM 3376 O O . ARG A 1 472 ? 13.420 -12.145 -12.941 1.00 59.22 472 ARG A O 1
ATOM 3383 N N . PRO A 1 473 ? 14.049 -13.267 -14.788 1.00 46.22 473 PRO A N 1
ATOM 3384 C CA . PRO A 1 473 ? 15.463 -13.051 -14.527 1.00 46.22 473 PRO A CA 1
ATOM 3385 C C . PRO A 1 473 ? 15.687 -11.550 -14.342 1.00 46.22 473 PRO A C 1
ATOM 3387 O O . PRO A 1 473 ? 15.072 -10.754 -15.056 1.00 46.22 473 PRO A O 1
ATOM 3390 N N . ALA A 1 474 ? 16.570 -11.181 -13.411 1.00 44.72 474 ALA A N 1
ATOM 3391 C CA . ALA A 1 474 ? 16.982 -9.807 -13.099 1.00 44.72 474 ALA A CA 1
ATOM 3392 C C . ALA A 1 474 ? 17.551 -9.003 -14.305 1.00 44.72 474 ALA A C 1
ATOM 3394 O O . ALA A 1 474 ? 18.140 -7.946 -14.123 1.00 44.72 474 ALA A O 1
ATOM 3395 N N . ASP A 1 475 ? 17.341 -9.486 -15.531 1.00 39.94 475 ASP A N 1
ATOM 3396 C CA . ASP A 1 475 ? 17.592 -8.883 -16.841 1.00 39.94 475 ASP A CA 1
ATOM 3397 C C . ASP A 1 475 ? 16.494 -7.904 -17.296 1.00 39.94 475 ASP A C 1
ATOM 3399 O O . ASP A 1 475 ? 16.486 -7.478 -18.446 1.00 39.94 475 ASP A O 1
ATOM 3403 N N . ARG A 1 476 ? 15.556 -7.515 -16.427 1.00 41.16 476 ARG A N 1
ATOM 3404 C CA . ARG A 1 476 ? 14.732 -6.314 -16.660 1.00 41.16 476 ARG A CA 1
ATOM 3405 C C . ARG A 1 476 ? 14.994 -5.240 -15.611 1.00 41.16 476 ARG A C 1
ATOM 3407 O O . ARG A 1 476 ? 14.069 -4.643 -15.069 1.00 41.16 476 ARG A O 1
ATOM 3414 N N . GLY A 1 477 ? 16.276 -4.994 -15.347 1.00 39.50 477 GLY A N 1
ATOM 3415 C CA . GLY A 1 477 ? 16.714 -3.630 -15.068 1.00 39.50 477 GLY A CA 1
ATOM 3416 C C . GLY A 1 477 ? 16.466 -2.765 -16.304 1.00 39.50 477 GLY A C 1
ATOM 3417 O O . GLY A 1 477 ? 16.238 -3.281 -17.400 1.00 39.50 477 GLY A O 1
ATOM 3418 N N . TRP A 1 478 ? 16.477 -1.447 -16.142 1.00 41.59 478 TRP A N 1
ATOM 3419 C CA . TRP A 1 478 ? 16.561 -0.563 -17.299 1.00 41.59 478 TRP A CA 1
ATOM 3420 C C . TRP A 1 478 ? 17.730 -1.015 -18.201 1.00 41.59 478 TRP A C 1
ATOM 3422 O O . TRP A 1 478 ? 18.702 -1.563 -17.680 1.00 41.59 478 TRP A O 1
ATOM 3432 N N . PRO A 1 479 ? 17.643 -0.822 -19.525 1.00 49.59 479 PRO A N 1
ATOM 3433 C CA . PRO A 1 479 ? 18.621 -1.224 -20.516 1.00 49.59 479 PRO A CA 1
ATOM 3434 C C . PRO A 1 479 ? 20.013 -0.876 -20.029 1.00 49.59 479 PRO A C 1
ATOM 3436 O O . PRO A 1 479 ? 20.378 0.292 -19.878 1.00 49.59 479 PRO A O 1
ATOM 3439 N N . THR A 1 480 ? 20.767 -1.922 -19.725 1.00 61.19 480 THR A N 1
ATOM 3440 C CA . THR A 1 480 ? 22.079 -1.769 -19.125 1.00 61.19 480 THR A CA 1
ATOM 3441 C C . THR A 1 480 ? 23.005 -1.196 -20.187 1.00 61.19 480 THR A C 1
ATOM 3443 O O . THR A 1 480 ? 23.083 -1.725 -21.304 1.00 61.19 480 THR A O 1
ATOM 3446 N N . LEU A 1 481 ? 23.692 -0.101 -19.856 1.00 69.88 481 LEU A N 1
ATOM 3447 C CA . LEU A 1 481 ? 24.884 0.295 -20.592 1.00 69.88 481 LEU A CA 1
ATOM 3448 C C . LEU A 1 481 ? 25.904 -0.830 -20.416 1.00 69.88 481 LEU A C 1
ATOM 3450 O O . LEU A 1 481 ? 26.371 -1.062 -19.305 1.00 69.88 481 LEU A O 1
ATOM 3454 N N . VAL A 1 482 ? 26.217 -1.521 -21.502 1.00 75.69 482 VAL A N 1
ATOM 3455 C CA . VAL A 1 482 ? 27.166 -2.637 -21.523 1.00 75.69 482 VAL A CA 1
ATOM 3456 C C . VAL A 1 482 ? 28.362 -2.270 -22.386 1.00 75.69 482 VAL A C 1
ATOM 3458 O O . VAL A 1 482 ? 28.238 -1.518 -23.360 1.00 75.69 482 VAL A O 1
ATOM 3461 N N . ASP A 1 483 ? 29.530 -2.804 -22.045 1.00 78.19 483 ASP A N 1
ATOM 3462 C CA . ASP A 1 483 ? 30.688 -2.722 -22.929 1.00 78.19 483 ASP A CA 1
ATOM 3463 C C . ASP A 1 483 ? 30.599 -3.755 -24.072 1.00 78.19 483 ASP A C 1
ATOM 3465 O O . ASP A 1 483 ? 29.696 -4.595 -24.136 1.00 78.19 483 ASP A O 1
ATOM 3469 N N . ALA A 1 484 ? 31.516 -3.665 -25.037 1.00 74.62 484 ALA A N 1
ATOM 3470 C CA . ALA A 1 484 ? 31.492 -4.515 -26.224 1.00 74.62 484 ALA A CA 1
ATOM 3471 C C . ALA A 1 484 ? 31.732 -6.010 -25.920 1.00 74.62 484 ALA A C 1
ATOM 3473 O O . ALA A 1 484 ? 31.181 -6.866 -26.620 1.00 74.62 484 ALA A O 1
ATOM 3474 N N . ASP A 1 485 ? 32.526 -6.329 -24.896 1.00 74.25 485 ASP A N 1
ATOM 3475 C CA . ASP A 1 485 ? 32.889 -7.705 -24.538 1.00 74.25 485 ASP A CA 1
ATOM 3476 C C . ASP A 1 485 ? 31.754 -8.383 -23.755 1.00 74.25 485 ASP A C 1
ATOM 3478 O O . ASP A 1 485 ? 31.392 -9.543 -24.008 1.00 74.25 485 ASP A O 1
ATOM 3482 N N . GLU A 1 486 ? 31.129 -7.636 -22.847 1.00 75.50 486 GLU A N 1
ATOM 3483 C CA . GLU A 1 486 ? 29.917 -8.036 -22.144 1.00 75.50 486 GLU A CA 1
ATOM 3484 C C . GLU A 1 486 ? 28.767 -8.257 -23.132 1.00 75.50 486 GLU A C 1
ATOM 3486 O O . GLU A 1 486 ? 28.129 -9.316 -23.129 1.00 75.50 486 GLU A O 1
ATOM 3491 N N . LEU A 1 487 ? 28.570 -7.322 -24.064 1.00 84.19 487 LEU A N 1
ATOM 3492 C CA . LEU A 1 487 ? 27.557 -7.437 -25.105 1.00 84.19 487 LEU A CA 1
ATOM 3493 C C . LEU A 1 487 ? 27.752 -8.687 -25.977 1.00 84.19 487 LEU A C 1
ATOM 3495 O O . LEU A 1 487 ? 26.786 -9.390 -26.290 1.00 84.19 487 LEU A O 1
ATOM 3499 N N . ALA A 1 488 ? 28.993 -8.999 -26.358 1.00 84.50 488 ALA A N 1
ATOM 3500 C CA . ALA A 1 488 ? 29.298 -10.213 -27.110 1.00 84.50 488 ALA A CA 1
ATOM 3501 C C . ALA A 1 488 ? 28.934 -11.477 -26.309 1.00 84.50 488 ALA A C 1
ATOM 3503 O O . ALA A 1 488 ? 28.372 -12.430 -26.860 1.00 84.50 488 ALA A O 1
ATOM 3504 N N . THR A 1 489 ? 29.193 -11.472 -25.000 1.00 82.19 489 THR A N 1
ATOM 3505 C CA . THR A 1 489 ? 28.847 -12.574 -24.091 1.00 82.19 489 THR A CA 1
ATOM 3506 C C . THR A 1 489 ? 27.332 -12.777 -24.006 1.00 82.19 489 THR A C 1
ATOM 3508 O O . THR A 1 489 ? 26.852 -13.908 -24.162 1.00 82.19 489 THR A O 1
ATOM 3511 N N . ILE A 1 490 ? 26.570 -11.691 -23.847 1.00 81.50 490 ILE A N 1
ATOM 3512 C CA . ILE A 1 490 ? 25.100 -11.700 -23.822 1.00 81.50 490 ILE A CA 1
ATOM 3513 C C . ILE A 1 490 ? 24.543 -12.243 -25.145 1.00 81.50 490 ILE A C 1
ATOM 3515 O O . ILE A 1 490 ? 23.723 -13.168 -25.152 1.00 81.50 490 ILE A O 1
ATOM 3519 N N . ALA A 1 491 ? 25.039 -11.744 -26.280 1.00 87.12 491 ALA A N 1
ATOM 3520 C CA . ALA A 1 491 ? 24.595 -12.169 -27.606 1.00 87.12 491 ALA A CA 1
ATOM 3521 C C . ALA A 1 491 ? 24.882 -13.657 -27.882 1.00 87.12 491 ALA A C 1
ATOM 3523 O O . ALA A 1 491 ? 24.096 -14.347 -28.539 1.00 87.12 491 ALA A O 1
ATOM 3524 N N . VAL A 1 492 ? 26.003 -14.194 -27.385 1.00 84.88 492 VAL A N 1
ATOM 3525 C CA . VAL A 1 492 ? 26.306 -15.633 -27.467 1.00 84.88 492 VAL A CA 1
ATOM 3526 C C . VAL A 1 492 ? 25.340 -16.451 -26.607 1.00 84.88 492 VAL A C 1
ATOM 3528 O O . VAL A 1 492 ? 24.855 -17.489 -27.064 1.00 84.88 492 VAL A O 1
ATOM 3531 N N . ALA A 1 493 ? 25.038 -16.001 -25.388 1.00 79.00 493 ALA A N 1
ATOM 3532 C CA . ALA A 1 493 ? 24.106 -16.687 -24.496 1.00 79.00 493 ALA A CA 1
ATOM 3533 C C . ALA A 1 493 ? 22.680 -16.728 -25.071 1.00 79.00 493 ALA A C 1
ATOM 3535 O O . ALA A 1 493 ? 22.049 -17.787 -25.068 1.00 79.00 493 ALA A O 1
ATOM 3536 N N . HIS A 1 494 ? 22.195 -15.615 -25.632 1.00 84.88 494 HIS A N 1
ATOM 3537 C CA . HIS A 1 494 ? 20.885 -15.547 -26.287 1.00 84.88 494 HIS A CA 1
ATOM 3538 C C . HIS A 1 494 ? 20.766 -16.524 -27.457 1.00 84.88 494 HIS A C 1
ATOM 3540 O O . HIS A 1 494 ? 19.828 -17.321 -27.492 1.00 84.88 494 HIS A O 1
ATOM 3546 N N . ARG A 1 495 ? 21.764 -16.554 -28.345 1.00 84.31 495 ARG A N 1
ATOM 3547 C CA . ARG A 1 495 ? 21.758 -17.473 -29.491 1.00 84.31 495 ARG A CA 1
ATOM 3548 C C . ARG A 1 495 ? 21.849 -18.939 -29.082 1.00 84.31 495 ARG A C 1
ATOM 3550 O O . ARG A 1 495 ? 21.169 -19.775 -29.668 1.00 84.31 495 ARG A O 1
ATOM 3557 N N . ARG A 1 496 ? 22.633 -19.276 -28.048 1.00 80.12 496 ARG A N 1
ATOM 3558 C CA . ARG A 1 496 ? 22.670 -20.648 -27.494 1.00 80.12 496 ARG A CA 1
ATOM 3559 C C . ARG A 1 496 ? 21.316 -21.098 -26.944 1.00 80.12 496 ARG A C 1
ATOM 3561 O O . ARG A 1 496 ? 21.032 -22.290 -26.970 1.00 80.12 496 ARG A O 1
ATOM 3568 N N . ALA A 1 497 ? 20.497 -20.160 -26.477 1.00 79.12 497 ALA A N 1
ATOM 3569 C CA . ALA A 1 497 ? 19.131 -20.408 -26.030 1.00 79.12 497 ALA A CA 1
ATOM 3570 C C . ALA A 1 497 ? 18.096 -20.399 -27.177 1.00 79.12 497 ALA A C 1
ATOM 3572 O O . ALA A 1 497 ? 16.902 -20.473 -26.905 1.00 79.12 497 ALA A O 1
ATOM 3573 N N . GLY A 1 498 ? 18.524 -20.280 -28.441 1.00 85.50 498 GLY A N 1
ATOM 3574 C CA . GLY A 1 498 ? 17.629 -20.203 -29.600 1.00 85.50 498 GLY A CA 1
ATOM 3575 C C . GLY A 1 498 ? 16.864 -18.881 -29.731 1.00 85.50 498 GLY A C 1
ATOM 3576 O O . GLY A 1 498 ? 15.894 -18.828 -30.478 1.00 85.50 498 GLY A O 1
ATOM 3577 N N . ARG A 1 499 ? 17.281 -17.833 -29.009 1.00 88.44 499 ARG A N 1
ATOM 3578 C CA . ARG A 1 499 ? 16.668 -16.498 -29.038 1.00 88.44 499 ARG A CA 1
ATOM 3579 C C . ARG A 1 499 ? 17.368 -15.606 -30.060 1.00 88.44 499 ARG A C 1
ATOM 3581 O O . ARG A 1 499 ? 18.592 -15.655 -30.187 1.00 88.44 499 ARG A O 1
ATOM 3588 N N . SER A 1 500 ? 16.588 -14.779 -30.743 1.00 91.38 500 SER A N 1
ATOM 3589 C CA . SER A 1 500 ? 17.019 -13.894 -31.828 1.00 91.38 500 SER A CA 1
ATOM 3590 C C . SER A 1 500 ? 17.527 -12.537 -31.333 1.00 91.38 500 SER A C 1
ATOM 3592 O O . SER A 1 500 ? 16.910 -11.891 -30.485 1.00 91.38 500 SER A O 1
ATOM 3594 N N . VAL A 1 501 ? 18.654 -12.086 -31.883 1.00 94.81 501 VAL A N 1
ATOM 3595 C CA . VAL A 1 501 ? 19.313 -10.822 -31.536 1.00 94.81 501 VAL A CA 1
ATOM 3596 C C . VAL A 1 501 ? 19.100 -9.789 -32.640 1.00 94.81 501 VAL A C 1
ATOM 3598 O O . VAL A 1 501 ? 19.562 -9.954 -33.774 1.00 94.81 501 VAL A O 1
ATOM 3601 N N . VAL A 1 502 ? 18.442 -8.690 -32.282 1.00 96.31 502 VAL A N 1
ATOM 3602 C CA . VAL A 1 502 ? 18.238 -7.503 -33.109 1.00 96.31 502 VAL A CA 1
ATOM 3603 C C . VAL A 1 502 ? 19.261 -6.438 -32.730 1.00 96.31 502 VAL A C 1
ATOM 3605 O O . VAL A 1 502 ? 19.453 -6.131 -31.556 1.00 96.31 502 VAL A O 1
ATOM 3608 N N . PHE A 1 503 ? 19.905 -5.838 -33.727 1.00 95.50 503 PHE A N 1
ATOM 3609 C CA . PHE A 1 503 ? 20.892 -4.781 -33.531 1.00 95.50 503 PHE A CA 1
ATOM 3610 C C . PHE A 1 503 ? 20.555 -3.563 -34.384 1.00 95.50 503 PHE A C 1
ATOM 3612 O O . PHE A 1 503 ? 20.268 -3.679 -35.574 1.00 95.50 503 PHE A O 1
ATOM 3619 N N . THR A 1 504 ? 20.636 -2.378 -33.792 1.00 94.38 504 THR A N 1
ATOM 3620 C CA . THR A 1 504 ? 20.496 -1.093 -34.486 1.00 94.38 504 THR A CA 1
ATOM 3621 C C . THR A 1 504 ? 21.558 -0.126 -33.989 1.00 94.38 504 THR A C 1
ATOM 3623 O O . THR A 1 504 ? 22.027 -0.241 -32.862 1.00 94.38 504 THR A O 1
ATOM 3626 N N . ASN A 1 505 ? 21.910 0.876 -34.795 1.00 92.50 505 ASN A N 1
ATOM 3627 C CA . ASN A 1 505 ? 22.776 1.957 -34.337 1.00 92.50 505 ASN A CA 1
ATOM 3628 C C . ASN A 1 505 ? 22.400 3.327 -34.902 1.00 92.50 505 ASN A C 1
ATOM 3630 O O . ASN A 1 505 ? 21.878 3.440 -36.019 1.00 92.50 505 ASN A O 1
ATOM 3634 N N . GLY A 1 506 ? 22.750 4.371 -34.153 1.00 89.50 506 GLY A N 1
ATOM 3635 C CA . GLY A 1 506 ? 22.557 5.757 -34.559 1.00 89.50 506 GLY A CA 1
ATOM 3636 C C . GLY A 1 506 ? 23.038 6.770 -33.522 1.00 89.50 506 GLY A C 1
ATOM 3637 O O . GLY A 1 506 ? 23.497 6.423 -32.438 1.00 89.50 506 GLY A O 1
ATOM 3638 N N . CYS A 1 507 ? 22.909 8.056 -33.859 1.00 86.00 507 CYS A N 1
ATOM 3639 C CA . CYS A 1 507 ? 23.318 9.136 -32.959 1.00 86.00 507 CYS A CA 1
ATOM 3640 C C . CYS A 1 507 ? 22.310 9.390 -31.827 1.00 86.00 507 CYS A C 1
ATOM 3642 O O . CYS A 1 507 ? 22.727 9.842 -30.773 1.00 86.00 507 CYS A O 1
ATOM 3644 N N . PHE A 1 508 ? 21.006 9.163 -32.056 1.00 87.75 508 PHE A N 1
ATOM 3645 C CA . PHE A 1 508 ? 19.922 9.367 -31.070 1.00 87.75 508 PHE A CA 1
ATOM 3646 C C . PHE A 1 508 ? 20.019 10.678 -30.277 1.00 87.75 508 PHE A C 1
ATOM 3648 O O . PHE A 1 508 ? 19.913 10.716 -29.061 1.00 87.75 508 PHE A O 1
ATOM 3655 N N . ASP A 1 509 ? 20.276 11.763 -30.998 1.00 82.06 509 ASP A N 1
ATOM 3656 C CA . ASP A 1 509 ? 20.753 13.005 -30.399 1.00 82.06 509 ASP A CA 1
ATOM 3657 C C . ASP A 1 509 ? 19.648 13.780 -29.670 1.00 82.06 509 ASP A C 1
ATOM 3659 O O . ASP A 1 509 ? 19.704 13.938 -28.460 1.00 82.06 509 ASP A O 1
ATOM 3663 N N . VAL A 1 510 ? 18.582 14.162 -30.379 1.00 82.75 510 VAL A N 1
ATOM 3664 C CA . VAL A 1 510 ? 17.336 14.638 -29.761 1.00 82.75 510 VAL A CA 1
ATOM 3665 C C . VAL A 1 510 ? 16.268 13.611 -30.091 1.00 82.75 510 VAL A C 1
ATOM 3667 O O . VAL A 1 510 ? 15.896 13.460 -31.264 1.00 82.75 510 VAL A O 1
ATOM 3670 N N . LEU A 1 511 ? 15.814 12.877 -29.076 1.00 81.00 511 LEU A N 1
ATOM 3671 C CA . LEU A 1 511 ? 14.762 11.882 -29.236 1.00 81.00 511 LEU A CA 1
ATOM 3672 C C . LEU A 1 511 ? 13.428 12.543 -29.599 1.00 81.00 511 LEU A C 1
ATOM 3674 O O . LEU A 1 511 ? 13.126 13.672 -29.227 1.00 81.00 511 LEU A O 1
ATOM 3678 N N . HIS A 1 512 ? 12.622 11.819 -30.364 1.00 78.88 512 HIS A N 1
ATOM 3679 C CA . HIS A 1 512 ? 11.282 12.224 -30.775 1.00 78.88 512 HIS A CA 1
ATOM 3680 C C . HIS A 1 512 ? 10.432 10.956 -30.954 1.00 78.88 512 HIS A C 1
ATOM 3682 O O . HIS A 1 512 ? 11.003 9.864 -31.051 1.00 78.88 512 HIS A O 1
ATOM 3688 N N . PRO A 1 513 ? 9.093 11.059 -31.061 1.00 75.88 513 PRO A N 1
ATOM 3689 C CA . PRO A 1 513 ? 8.214 9.886 -31.151 1.00 75.88 513 PRO A CA 1
ATOM 3690 C C . PRO A 1 513 ? 8.557 8.907 -32.286 1.00 75.88 513 PRO A C 1
ATOM 3692 O O . PRO A 1 513 ? 8.294 7.715 -32.184 1.00 75.88 513 PRO A O 1
ATOM 3695 N N . GLY A 1 514 ? 9.194 9.394 -33.355 1.00 75.12 514 GLY A N 1
ATOM 3696 C CA . GLY A 1 514 ? 9.694 8.552 -34.445 1.00 75.12 514 GLY A CA 1
ATOM 3697 C C . GLY A 1 514 ? 10.776 7.561 -34.002 1.00 75.12 514 GLY A C 1
ATOM 3698 O O . GLY A 1 514 ? 10.727 6.412 -34.420 1.00 75.12 514 GLY A O 1
ATOM 3699 N N . HIS A 1 515 ? 11.699 7.956 -33.116 1.00 85.19 515 HIS A N 1
ATOM 3700 C CA . HIS A 1 515 ? 12.696 7.033 -32.557 1.00 85.19 515 HIS A CA 1
ATOM 3701 C C . HIS A 1 515 ? 12.050 5.967 -31.669 1.00 85.19 515 HIS A C 1
ATOM 3703 O O . HIS A 1 515 ? 12.448 4.811 -31.736 1.00 85.19 515 HIS A O 1
ATOM 3709 N N . VAL A 1 516 ? 11.031 6.333 -30.886 1.00 82.94 516 VAL A N 1
ATOM 3710 C CA . VAL A 1 516 ? 10.314 5.379 -30.026 1.00 82.94 516 VAL A CA 1
ATOM 3711 C C . VAL A 1 516 ? 9.617 4.316 -30.876 1.00 82.94 516 VAL A C 1
ATOM 3713 O O . VAL A 1 516 ? 9.864 3.132 -30.680 1.00 82.94 516 VAL A O 1
ATOM 3716 N N . ARG A 1 517 ? 8.844 4.730 -31.890 1.00 79.38 517 ARG A N 1
ATOM 3717 C CA . ARG A 1 517 ? 8.165 3.801 -32.815 1.00 79.38 517 ARG A CA 1
ATOM 3718 C C . ARG A 1 517 ? 9.151 2.953 -33.620 1.00 79.38 517 ARG A C 1
ATOM 3720 O O . ARG A 1 517 ? 8.901 1.778 -33.855 1.00 79.38 517 ARG A O 1
ATOM 3727 N N . TYR A 1 518 ? 10.280 3.533 -34.027 1.00 84.62 518 TYR A N 1
ATOM 3728 C CA . TYR A 1 518 ? 11.352 2.806 -34.706 1.00 84.62 518 TYR A CA 1
ATOM 3729 C C . TYR A 1 518 ? 11.943 1.695 -33.827 1.00 84.62 518 TYR A C 1
ATOM 3731 O O . TYR A 1 518 ? 12.114 0.571 -34.292 1.00 84.62 518 TYR A O 1
ATOM 3739 N N . LEU A 1 519 ? 12.240 1.996 -32.560 1.00 89.19 519 LEU A N 1
ATOM 3740 C CA . LEU A 1 519 ? 12.800 1.026 -31.617 1.00 89.19 519 LEU A CA 1
ATOM 3741 C C . LEU A 1 519 ? 11.770 -0.037 -31.216 1.00 89.19 519 LEU A C 1
ATOM 3743 O O . LEU A 1 519 ? 12.123 -1.205 -31.122 1.00 89.19 519 LEU A O 1
ATOM 3747 N N . GLU A 1 520 ? 10.498 0.335 -31.075 1.00 85.94 520 GLU A N 1
ATOM 3748 C CA . GLU A 1 520 ? 9.381 -0.599 -30.886 1.00 85.94 520 GLU A CA 1
ATOM 3749 C C . GLU A 1 520 ? 9.271 -1.590 -32.057 1.00 85.94 520 GLU A C 1
ATOM 3751 O O . GLU A 1 520 ? 9.257 -2.806 -31.858 1.00 85.94 520 GLU A O 1
ATOM 3756 N N . GLN A 1 521 ? 9.279 -1.088 -33.295 1.00 82.56 521 GLN A N 1
ATOM 3757 C CA . GLN A 1 521 ? 9.259 -1.929 -34.493 1.00 82.56 521 GLN A CA 1
ATOM 3758 C C . GLN A 1 521 ? 10.511 -2.806 -34.607 1.00 82.56 521 GLN A C 1
ATOM 3760 O O . GLN A 1 521 ? 10.404 -3.965 -34.998 1.00 82.56 521 GLN A O 1
ATOM 3765 N N . ALA A 1 522 ? 11.691 -2.282 -34.261 1.00 88.62 522 ALA A N 1
ATOM 3766 C CA . ALA A 1 522 ? 12.924 -3.062 -34.243 1.00 88.62 522 ALA A CA 1
ATOM 3767 C C . ALA A 1 522 ? 12.841 -4.192 -33.208 1.00 88.62 522 ALA A C 1
ATOM 3769 O O . ALA A 1 522 ? 13.164 -5.337 -33.521 1.00 88.62 522 ALA A O 1
ATOM 3770 N N . ARG A 1 523 ? 12.341 -3.900 -32.002 1.00 89.75 523 ARG A N 1
ATOM 3771 C CA . ARG A 1 523 ? 12.180 -4.882 -30.927 1.00 89.75 523 ARG A CA 1
ATOM 3772 C C . ARG A 1 523 ? 11.230 -6.015 -31.302 1.00 89.75 523 ARG A C 1
ATOM 3774 O O . ARG A 1 523 ? 11.451 -7.141 -30.868 1.00 89.75 523 ARG A O 1
ATOM 3781 N N . ALA A 1 524 ? 10.212 -5.747 -32.116 1.00 87.88 524 ALA A N 1
ATOM 3782 C CA . ALA A 1 524 ? 9.271 -6.761 -32.590 1.00 87.88 524 ALA A CA 1
ATOM 3783 C C . ALA A 1 524 ? 9.893 -7.794 -33.556 1.00 87.88 524 ALA A C 1
ATOM 3785 O O . ALA A 1 524 ? 9.277 -8.821 -33.830 1.00 87.88 524 ALA A O 1
ATOM 3786 N N . LEU A 1 525 ? 11.101 -7.544 -34.077 1.00 88.31 525 LEU A N 1
ATOM 3787 C CA . LEU A 1 525 ? 11.789 -8.439 -35.017 1.00 88.31 525 LEU A CA 1
ATOM 3788 C C . LEU A 1 525 ? 12.625 -9.530 -34.336 1.00 88.31 525 LEU A C 1
ATOM 3790 O O . LEU A 1 525 ? 13.208 -10.357 -35.039 1.00 88.31 525 LEU A O 1
ATOM 3794 N N . GLY A 1 526 ? 12.703 -9.539 -33.004 1.00 88.38 526 GLY A N 1
ATOM 3795 C CA . GLY A 1 526 ? 13.408 -10.589 -32.283 1.00 88.38 526 GLY A CA 1
ATOM 3796 C C . GLY A 1 526 ? 13.231 -10.549 -30.769 1.00 88.38 526 GLY A C 1
ATOM 3797 O O . GLY A 1 526 ? 12.325 -9.904 -30.251 1.00 88.38 526 GLY A O 1
ATOM 3798 N N . ASP A 1 527 ? 14.087 -11.266 -30.048 1.00 86.50 527 ASP A N 1
ATOM 3799 C CA . ASP A 1 527 ? 13.957 -11.494 -28.604 1.00 86.50 527 ASP A CA 1
ATOM 3800 C C . ASP A 1 527 ? 14.823 -10.556 -27.754 1.00 86.50 527 ASP A C 1
ATOM 3802 O O . ASP A 1 527 ? 14.568 -10.422 -26.557 1.00 86.50 527 ASP A O 1
ATOM 3806 N N . LEU A 1 528 ? 15.838 -9.933 -28.361 1.00 89.44 528 LEU A N 1
ATOM 3807 C CA . LEU A 1 528 ? 16.770 -8.994 -27.731 1.00 89.44 528 LEU A CA 1
ATOM 3808 C C . LEU A 1 528 ? 17.052 -7.813 -28.670 1.00 89.44 528 LEU A C 1
ATOM 3810 O O . LEU A 1 528 ? 17.546 -8.044 -29.770 1.00 89.44 528 LEU A O 1
ATOM 3814 N N . LEU A 1 529 ? 16.803 -6.569 -28.250 1.00 94.31 529 LEU A N 1
ATOM 3815 C CA . LEU A 1 529 ? 17.182 -5.353 -28.974 1.00 94.31 529 LEU A CA 1
ATOM 3816 C C . LEU A 1 529 ? 18.407 -4.676 -28.352 1.00 94.31 529 LEU A C 1
ATOM 3818 O O . LEU A 1 529 ? 18.359 -4.121 -27.254 1.00 94.31 529 LEU A O 1
ATOM 3822 N N . VAL A 1 530 ? 19.482 -4.627 -29.131 1.00 94.44 530 VAL A N 1
ATOM 3823 C CA . VAL A 1 530 ? 20.712 -3.902 -28.814 1.00 94.44 530 VAL A CA 1
ATOM 3824 C C . VAL A 1 530 ? 20.757 -2.599 -29.607 1.00 94.44 530 VAL A C 1
ATOM 3826 O O . VAL A 1 530 ? 20.671 -2.605 -30.841 1.00 94.44 530 VAL A O 1
ATOM 3829 N N . VAL A 1 531 ? 20.942 -1.479 -28.909 1.00 94.81 531 VAL A N 1
ATOM 3830 C CA . VAL A 1 531 ? 21.090 -0.151 -29.511 1.00 94.81 531 VAL A CA 1
ATOM 3831 C C . VAL A 1 531 ? 22.522 0.344 -29.333 1.00 94.81 531 VAL A C 1
ATOM 3833 O O . VAL A 1 531 ? 22.946 0.691 -28.235 1.00 94.81 531 VAL A O 1
ATOM 3836 N N . ALA A 1 532 ? 23.269 0.421 -30.431 1.00 92.44 532 ALA A N 1
ATOM 3837 C CA . ALA A 1 532 ? 24.594 1.021 -30.440 1.00 92.44 532 ALA A CA 1
ATOM 3838 C C . ALA A 1 532 ? 24.525 2.536 -30.695 1.00 92.44 532 ALA A C 1
ATOM 3840 O O . ALA A 1 532 ? 23.967 3.010 -31.690 1.00 92.44 532 ALA A O 1
ATOM 3841 N N . VAL A 1 533 ? 25.122 3.307 -29.797 1.00 90.88 533 VAL A N 1
ATOM 3842 C CA . VAL A 1 533 ? 25.067 4.766 -29.765 1.00 90.88 533 VAL A CA 1
ATOM 3843 C C . VAL A 1 533 ? 26.436 5.331 -30.118 1.00 90.88 533 VAL A C 1
ATOM 3845 O O . VAL A 1 533 ? 27.443 4.977 -29.511 1.00 90.88 533 VAL A O 1
ATOM 3848 N N . ASN A 1 534 ? 26.482 6.228 -31.104 1.00 89.19 534 ASN A N 1
ATOM 3849 C CA . ASN A 1 534 ? 27.719 6.928 -31.453 1.00 89.19 534 ASN A CA 1
ATOM 3850 C C . ASN A 1 534 ? 28.182 7.802 -30.277 1.00 89.19 534 ASN A C 1
ATOM 3852 O O . ASN A 1 534 ? 27.387 8.588 -29.756 1.00 89.19 534 ASN A O 1
ATOM 3856 N N . ALA A 1 535 ? 29.456 7.731 -29.906 1.00 82.06 535 ALA A N 1
ATOM 3857 C CA . ALA A 1 535 ? 30.080 8.662 -28.970 1.00 82.06 535 ALA A CA 1
ATOM 3858 C C . ALA A 1 535 ? 30.171 10.086 -29.552 1.00 82.06 535 ALA A C 1
ATOM 3860 O O . ALA A 1 535 ? 30.010 10.302 -30.757 1.00 82.06 535 ALA A O 1
ATOM 3861 N N . ASP A 1 536 ? 30.411 11.081 -28.699 1.00 80.69 536 ASP A N 1
ATOM 3862 C CA . ASP A 1 536 ? 30.359 12.493 -29.099 1.00 80.69 536 ASP A CA 1
ATOM 3863 C C . ASP A 1 536 ? 31.395 12.850 -30.169 1.00 80.69 536 ASP A C 1
ATOM 3865 O O . ASP A 1 536 ? 31.092 13.609 -31.092 1.00 80.69 536 ASP A O 1
ATOM 3869 N N . GLY A 1 537 ? 32.596 12.264 -30.097 1.00 79.88 537 GLY A N 1
ATOM 3870 C CA . GLY A 1 537 ? 33.631 12.431 -31.116 1.00 79.88 537 GLY A CA 1
ATOM 3871 C C . GLY A 1 537 ? 33.182 11.906 -32.482 1.00 79.88 537 GLY A C 1
ATOM 3872 O O . GLY A 1 537 ? 33.316 12.608 -33.488 1.00 79.88 537 GLY A O 1
ATOM 3873 N N . SER A 1 538 ? 32.567 10.720 -32.504 1.00 86.56 538 SER A N 1
ATOM 3874 C CA . SER A 1 538 ? 31.964 10.111 -33.698 1.00 86.56 538 SER A CA 1
ATOM 3875 C C . SER A 1 538 ? 30.863 10.995 -34.294 1.00 86.56 538 SER A C 1
ATOM 3877 O O . SER A 1 538 ? 30.873 11.292 -35.491 1.00 86.56 538 SER A O 1
ATOM 3879 N N . VAL A 1 539 ? 29.945 11.511 -33.467 1.00 83.88 539 VAL A N 1
ATOM 3880 C CA . VAL A 1 539 ? 28.862 12.385 -33.950 1.00 83.88 539 VAL A CA 1
ATOM 3881 C C . VAL A 1 539 ? 29.402 13.707 -34.507 1.00 83.88 539 VAL A C 1
ATOM 3883 O O . VAL A 1 539 ? 28.932 14.134 -35.564 1.00 83.88 539 VAL A O 1
ATOM 3886 N N . ARG A 1 540 ? 30.416 14.316 -33.874 1.00 85.62 540 ARG A N 1
ATOM 3887 C CA . ARG A 1 540 ? 31.064 15.547 -34.370 1.00 85.62 540 ARG A CA 1
ATOM 3888 C C . ARG A 1 540 ? 31.684 15.357 -35.750 1.00 85.62 540 ARG A C 1
ATOM 3890 O O . ARG A 1 540 ? 31.529 16.217 -36.615 1.00 85.62 540 ARG A O 1
ATOM 3897 N N . ARG A 1 541 ? 32.356 14.223 -35.984 1.00 86.38 541 ARG A N 1
ATOM 3898 C CA . ARG A 1 541 ? 32.932 13.896 -37.301 1.00 86.38 541 ARG A CA 1
ATOM 3899 C C . ARG A 1 541 ? 31.854 13.659 -38.359 1.00 86.38 541 ARG A C 1
ATOM 3901 O O . ARG A 1 541 ? 32.016 14.096 -39.493 1.00 86.38 541 ARG A O 1
ATOM 3908 N N . LEU A 1 542 ? 30.750 13.009 -37.985 1.00 80.62 542 LEU A N 1
ATOM 3909 C CA . LEU A 1 542 ? 29.659 12.662 -38.903 1.00 80.62 542 LEU A CA 1
ATOM 3910 C C . LEU A 1 542 ? 28.735 13.840 -39.247 1.00 80.62 542 LEU A C 1
ATOM 3912 O O . LEU A 1 542 ?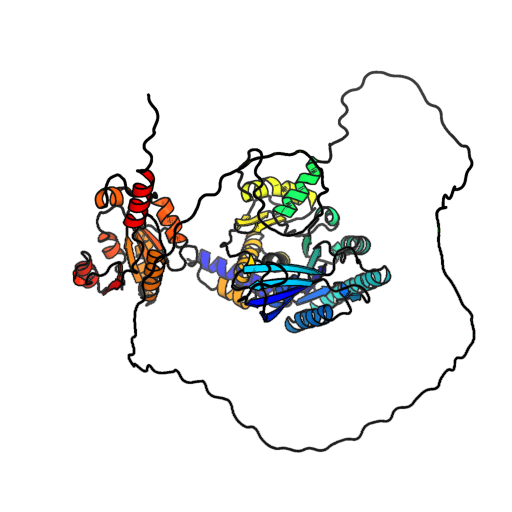 28.222 13.905 -40.362 1.00 80.62 542 LEU A O 1
ATOM 3916 N N . LYS A 1 543 ? 28.459 14.732 -38.288 1.00 77.50 543 LYS A N 1
ATOM 3917 C CA . LYS A 1 543 ? 27.406 15.760 -38.396 1.00 77.50 543 LYS A CA 1
ATOM 3918 C C . LYS A 1 543 ? 27.896 17.200 -38.209 1.00 77.50 543 LYS A C 1
ATOM 3920 O O . LYS A 1 543 ? 27.095 18.118 -38.372 1.00 77.50 543 LYS A O 1
ATOM 3925 N N . GLY A 1 544 ? 29.180 17.404 -37.914 1.00 83.31 544 GLY A N 1
ATOM 3926 C CA . GLY A 1 544 ? 29.797 18.717 -37.712 1.00 83.31 544 GLY A CA 1
ATOM 3927 C C . GLY A 1 544 ? 29.972 19.095 -36.237 1.00 83.31 544 GLY A C 1
ATOM 3928 O O . GLY A 1 544 ? 29.426 18.454 -35.345 1.00 83.31 544 GLY A O 1
ATOM 3929 N N . ALA A 1 545 ? 30.738 20.162 -35.986 1.00 79.75 545 ALA A N 1
ATOM 3930 C CA . ALA A 1 545 ? 31.175 20.561 -34.641 1.00 79.75 545 ALA A CA 1
ATOM 3931 C C . ALA A 1 545 ? 30.032 20.947 -33.681 1.00 79.75 545 ALA A C 1
ATOM 3933 O O . ALA A 1 545 ? 30.174 20.773 -32.474 1.00 79.75 545 ALA A O 1
ATOM 3934 N N . ASP A 1 546 ? 28.896 21.405 -34.211 1.00 78.88 546 ASP A N 1
ATOM 3935 C CA . ASP A 1 546 ? 27.709 21.795 -33.434 1.00 78.88 546 ASP A CA 1
ATOM 3936 C C . ASP A 1 546 ? 26.869 20.600 -32.938 1.00 78.88 546 ASP A C 1
ATOM 3938 O O . ASP A 1 546 ? 25.785 20.781 -32.375 1.00 78.88 546 ASP A O 1
ATOM 3942 N N . ARG A 1 547 ? 27.293 19.366 -33.233 1.00 79.19 547 ARG A N 1
ATOM 3943 C CA . ARG A 1 547 ? 26.569 18.131 -32.915 1.00 79.19 547 ARG A CA 1
ATOM 3944 C C . ARG A 1 547 ? 27.535 17.152 -32.236 1.00 79.19 547 ARG A C 1
ATOM 3946 O O . ARG A 1 547 ? 28.660 17.029 -32.700 1.00 79.19 547 ARG A O 1
ATOM 3953 N N . PRO A 1 548 ? 27.128 16.419 -31.191 1.00 81.38 548 PRO A N 1
ATOM 3954 C CA . PRO A 1 548 ? 25.761 16.308 -30.708 1.00 81.38 548 PRO A CA 1
ATOM 3955 C C . PRO A 1 548 ? 25.331 17.485 -29.825 1.00 81.38 548 PRO A C 1
ATOM 3957 O O . PRO A 1 548 ? 26.174 18.212 -29.313 1.00 81.38 548 PRO A O 1
ATOM 3960 N N . VAL A 1 549 ? 24.015 17.689 -29.690 1.00 81.00 549 VAL A N 1
ATOM 3961 C CA . VAL A 1 549 ? 23.456 18.683 -28.749 1.00 81.00 549 VAL A CA 1
ATOM 3962 C C . VAL A 1 549 ? 23.430 18.107 -27.339 1.00 81.00 549 VAL A C 1
ATOM 3964 O O . VAL A 1 549 ? 23.808 18.796 -26.399 1.00 81.00 549 VAL A O 1
ATOM 3967 N N . ASN A 1 550 ? 23.027 16.841 -27.216 1.00 68.88 550 ASN A N 1
ATOM 3968 C CA . ASN A 1 550 ? 23.049 16.117 -25.950 1.00 68.88 550 ASN A CA 1
ATOM 3969 C C . ASN A 1 550 ? 24.311 15.241 -25.868 1.00 68.88 550 ASN A C 1
ATOM 3971 O O . ASN A 1 550 ? 24.577 14.494 -26.822 1.00 68.88 550 ASN A O 1
ATOM 3975 N N . PRO A 1 551 ? 25.080 15.305 -24.768 1.00 69.00 551 PRO A N 1
ATOM 3976 C CA . PRO A 1 551 ? 26.255 14.462 -24.574 1.00 69.00 551 PRO A CA 1
ATOM 3977 C C . PRO A 1 551 ? 25.877 12.972 -24.543 1.00 69.00 551 PRO A C 1
ATOM 3979 O O . PRO A 1 551 ? 24.704 12.606 -24.410 1.00 69.00 551 PRO A O 1
ATOM 3982 N N . VAL A 1 552 ? 26.856 12.090 -24.756 1.00 74.19 552 VAL A N 1
ATOM 3983 C CA . VAL A 1 552 ? 26.609 10.643 -24.889 1.00 74.19 552 VAL A CA 1
ATOM 3984 C C . VAL A 1 552 ? 25.938 10.045 -23.657 1.00 74.19 552 VAL A C 1
ATOM 3986 O O . VAL A 1 552 ? 25.068 9.190 -23.809 1.00 74.19 552 VAL A O 1
ATOM 3989 N N . GLU A 1 553 ? 26.267 10.542 -22.469 1.00 65.25 553 GLU A N 1
ATOM 3990 C CA . GLU A 1 553 ? 25.703 10.116 -21.191 1.00 65.25 553 GLU A CA 1
ATOM 3991 C C . GLU A 1 553 ? 24.181 10.324 -21.159 1.00 65.25 553 GLU A C 1
ATOM 3993 O O . GLU A 1 553 ? 23.434 9.387 -20.869 1.00 65.25 553 GLU A O 1
ATOM 3998 N N . ASP A 1 554 ? 23.707 11.505 -21.567 1.00 68.56 554 ASP A N 1
ATOM 3999 C CA . ASP A 1 554 ? 22.278 11.841 -21.605 1.00 68.56 554 ASP A CA 1
ATOM 4000 C C . ASP A 1 554 ? 21.530 10.999 -22.643 1.00 68.56 554 ASP A C 1
ATOM 4002 O O . ASP A 1 554 ? 20.412 10.531 -22.418 1.00 68.56 554 ASP A O 1
ATOM 4006 N N . ARG A 1 555 ? 22.155 10.771 -23.802 1.00 85.25 555 ARG A N 1
ATOM 4007 C CA . ARG A 1 555 ? 21.561 9.969 -24.882 1.00 85.25 555 ARG A CA 1
ATOM 4008 C C . ARG A 1 555 ? 21.423 8.507 -24.475 1.00 85.25 555 ARG A C 1
ATOM 4010 O O . ARG A 1 555 ? 20.397 7.893 -24.767 1.00 85.25 555 ARG A O 1
ATOM 4017 N N . VAL A 1 556 ? 22.428 7.962 -23.789 1.00 75.88 556 VAL A N 1
ATOM 4018 C CA . VAL A 1 556 ? 22.385 6.613 -23.212 1.00 75.88 556 VAL A CA 1
ATOM 4019 C C . VAL A 1 556 ? 21.296 6.528 -22.150 1.00 75.88 556 VAL A C 1
ATOM 4021 O O . VAL A 1 556 ? 20.476 5.620 -22.231 1.00 75.88 556 VAL A O 1
ATOM 4024 N N . ALA A 1 557 ? 21.230 7.483 -21.217 1.00 68.00 557 ALA A N 1
ATOM 4025 C CA . ALA A 1 557 ? 20.215 7.504 -20.165 1.00 68.00 557 ALA A CA 1
ATOM 4026 C C . ALA A 1 557 ? 18.789 7.526 -20.739 1.00 68.00 557 ALA A C 1
ATOM 4028 O O . ALA A 1 557 ? 17.922 6.771 -20.303 1.00 68.00 557 ALA A O 1
ATOM 4029 N N . LEU A 1 558 ? 18.550 8.336 -21.773 1.00 79.00 558 LEU A N 1
ATOM 4030 C CA . LEU A 1 558 ? 17.248 8.414 -22.432 1.00 79.00 558 LEU A CA 1
ATOM 4031 C C . LEU A 1 558 ? 16.882 7.139 -23.197 1.00 79.00 558 LEU A C 1
ATOM 4033 O O . LEU A 1 558 ? 15.725 6.733 -23.174 1.00 79.00 558 LEU A O 1
ATOM 4037 N N . LEU A 1 559 ? 17.839 6.508 -23.882 1.00 81.75 559 LEU A N 1
ATOM 4038 C CA . LEU A 1 559 ? 17.607 5.229 -24.561 1.00 81.75 559 LEU A CA 1
ATOM 4039 C C . LEU A 1 559 ? 17.403 4.089 -23.566 1.00 81.75 559 LEU A C 1
ATOM 4041 O O . LEU A 1 559 ? 16.580 3.213 -23.818 1.00 81.75 559 LEU A O 1
ATOM 4045 N N . ALA A 1 560 ? 18.098 4.140 -22.430 1.00 75.19 560 ALA A N 1
ATOM 4046 C CA . ALA A 1 560 ? 17.868 3.250 -21.308 1.00 75.19 560 ALA A CA 1
ATOM 4047 C C . ALA A 1 560 ? 16.477 3.483 -20.674 1.00 75.19 560 ALA A C 1
ATOM 4049 O O . ALA A 1 560 ? 15.794 2.567 -20.250 1.00 75.19 560 ALA A O 1
ATOM 4050 N N . ALA A 1 561 ? 15.920 4.685 -20.688 1.00 74.31 561 ALA A N 1
ATOM 4051 C CA . ALA A 1 561 ? 14.553 4.852 -20.187 1.00 74.31 561 ALA A CA 1
ATOM 4052 C C . ALA A 1 561 ? 13.469 4.179 -21.074 1.00 74.31 561 ALA A C 1
ATOM 4054 O O . ALA A 1 561 ? 12.306 4.103 -20.674 1.00 74.31 561 ALA A O 1
ATOM 4055 N N . LEU A 1 562 ? 13.801 3.701 -22.285 1.00 80.19 562 LEU A N 1
ATOM 4056 C CA . LEU A 1 562 ? 12.822 3.146 -23.224 1.00 80.19 562 LEU A CA 1
ATOM 4057 C C . LEU A 1 562 ? 12.581 1.648 -23.006 1.00 80.19 562 LEU A C 1
ATOM 4059 O O . LEU A 1 562 ? 13.461 0.819 -23.211 1.00 80.19 562 LEU A O 1
ATOM 4063 N N . THR A 1 563 ? 11.320 1.295 -22.754 1.00 74.31 563 THR A N 1
ATOM 4064 C CA . THR A 1 563 ? 10.836 -0.076 -22.492 1.00 74.31 563 THR A CA 1
ATOM 4065 C C . THR A 1 563 ? 11.113 -1.112 -23.586 1.00 74.31 563 THR A C 1
ATOM 4067 O O . THR A 1 563 ? 10.966 -2.306 -23.339 1.00 74.31 563 THR A O 1
ATOM 4070 N N . HIS A 1 564 ? 11.474 -0.679 -24.795 1.00 82.19 564 HIS A N 1
ATOM 4071 C CA . HIS A 1 564 ? 11.690 -1.549 -25.956 1.00 82.19 564 HIS A CA 1
ATOM 4072 C C . HIS A 1 564 ? 13.172 -1.814 -26.244 1.00 82.19 564 HIS A C 1
ATOM 4074 O O . HIS A 1 564 ? 13.479 -2.595 -27.141 1.00 82.19 564 HIS A O 1
ATOM 4080 N N . VAL A 1 565 ? 14.084 -1.148 -25.535 1.00 87.56 565 VAL A N 1
ATOM 4081 C CA . VAL A 1 565 ? 15.532 -1.350 -25.653 1.00 87.56 565 VAL A CA 1
ATOM 4082 C C . VAL A 1 565 ? 15.945 -2.352 -24.581 1.00 87.56 565 VAL A C 1
ATOM 4084 O O . VAL A 1 565 ? 15.474 -2.244 -23.462 1.00 87.56 565 VAL A O 1
ATOM 4087 N N . ASP A 1 566 ? 16.786 -3.337 -24.900 1.00 83.94 566 ASP A N 1
ATOM 4088 C CA . ASP A 1 566 ? 17.266 -4.303 -23.900 1.00 83.94 566 ASP A CA 1
ATOM 4089 C C . ASP A 1 566 ? 18.699 -3.959 -23.446 1.00 83.94 566 ASP A C 1
ATOM 4091 O O . ASP A 1 566 ? 18.998 -4.000 -22.257 1.00 83.94 566 ASP A O 1
ATOM 4095 N N . HIS A 1 567 ? 19.575 -3.529 -24.366 1.00 87.38 567 HIS A N 1
ATOM 4096 C CA . HIS A 1 567 ? 20.931 -3.059 -24.040 1.00 87.38 567 HIS A CA 1
ATOM 4097 C C . HIS A 1 567 ? 21.351 -1.852 -24.873 1.00 87.38 567 HIS A C 1
ATOM 4099 O O . HIS A 1 567 ? 21.008 -1.745 -26.056 1.00 87.38 567 HIS A O 1
ATOM 4105 N N . VAL A 1 568 ? 22.166 -0.984 -24.271 1.00 88.31 568 VAL A N 1
ATOM 4106 C CA . VAL A 1 568 ? 22.805 0.148 -24.950 1.00 88.31 568 VAL A CA 1
ATOM 4107 C C . VAL A 1 568 ? 24.320 -0.045 -24.928 1.00 88.31 568 VAL A C 1
ATOM 4109 O O . VAL A 1 568 ? 24.884 -0.378 -23.894 1.00 88.31 568 VAL A O 1
ATOM 4112 N N . VAL A 1 569 ? 24.989 0.173 -26.060 1.00 87.38 569 VAL A N 1
ATOM 4113 C CA . VAL A 1 569 ? 26.460 0.131 -26.159 1.00 87.38 569 VAL A CA 1
ATOM 4114 C C . VAL A 1 569 ? 26.967 1.395 -26.839 1.00 87.38 569 VAL A C 1
ATOM 4116 O O . VAL A 1 569 ? 26.384 1.844 -27.823 1.00 87.38 569 VAL A O 1
ATOM 4119 N N . VAL A 1 570 ? 28.051 1.983 -26.342 1.00 84.06 570 VAL A N 1
ATOM 4120 C CA . VAL A 1 570 ? 28.662 3.175 -26.950 1.00 84.06 570 VAL A CA 1
ATOM 4121 C C . VAL A 1 570 ? 29.830 2.765 -27.845 1.00 84.06 570 VAL A C 1
ATOM 4123 O O . VAL A 1 570 ? 30.621 1.902 -27.475 1.00 84.06 570 VAL A O 1
ATOM 4126 N N . PHE A 1 571 ? 29.957 3.390 -29.018 1.00 86.44 571 PHE A N 1
ATOM 4127 C CA . PHE A 1 571 ? 31.097 3.185 -29.920 1.00 86.44 571 PHE A CA 1
ATOM 4128 C C . PHE A 1 571 ? 31.618 4.504 -30.498 1.00 86.44 571 PHE A C 1
ATOM 4130 O O . PHE A 1 571 ? 30.846 5.420 -30.793 1.00 86.44 571 PHE A O 1
ATOM 4137 N N . GLU A 1 572 ? 32.938 4.603 -30.657 1.00 85.06 572 GLU A N 1
ATOM 4138 C CA . GLU A 1 572 ? 33.626 5.816 -31.127 1.00 85.06 572 GLU A CA 1
ATOM 4139 C C . GLU A 1 572 ? 33.945 5.755 -32.625 1.00 85.06 572 GLU A C 1
ATOM 4141 O O . GLU A 1 572 ? 34.156 6.792 -33.248 1.00 85.06 572 GLU A O 1
ATOM 4146 N N . GLU A 1 573 ? 33.959 4.570 -33.237 1.00 84.62 573 GLU A N 1
ATOM 4147 C CA . GLU A 1 573 ? 34.247 4.400 -34.658 1.00 84.62 573 GLU A CA 1
ATOM 4148 C C . GLU A 1 573 ? 33.194 5.051 -35.573 1.00 84.62 573 GLU A C 1
ATOM 4150 O O . GLU A 1 573 ? 32.048 5.299 -35.196 1.00 84.62 573 GLU A O 1
ATOM 4155 N N . ASP A 1 574 ? 33.577 5.306 -36.827 1.00 79.62 574 ASP A N 1
ATOM 4156 C CA . ASP A 1 574 ? 32.674 5.881 -37.835 1.00 79.62 574 ASP A CA 1
ATOM 4157 C C . ASP A 1 574 ? 31.662 4.846 -38.372 1.00 79.62 574 ASP A C 1
ATOM 4159 O O . ASP A 1 574 ? 30.646 5.207 -38.965 1.00 79.62 574 ASP A O 1
ATOM 4163 N N . SER A 1 575 ? 31.912 3.551 -38.141 1.00 84.81 575 SER A N 1
ATOM 4164 C CA . SER A 1 575 ? 31.025 2.443 -38.506 1.00 84.81 575 SER A CA 1
ATOM 4165 C C . SER A 1 575 ? 30.936 1.420 -37.367 1.00 84.81 575 SER A C 1
ATOM 4167 O O . SER A 1 575 ? 31.958 1.097 -36.759 1.00 84.81 575 SER A O 1
ATOM 4169 N N . PRO A 1 576 ? 29.751 0.833 -37.112 1.00 89.88 576 PRO A N 1
ATOM 4170 C CA . PRO A 1 576 ? 29.550 -0.195 -36.088 1.00 89.88 576 PRO A CA 1
ATOM 4171 C C . PRO A 1 576 ? 30.093 -1.582 -36.488 1.00 89.88 576 PRO A C 1
ATOM 4173 O O . PRO A 1 576 ? 29.776 -2.569 -35.829 1.00 89.88 576 PRO A O 1
ATOM 4176 N N . ALA A 1 577 ? 30.879 -1.702 -37.566 1.00 91.00 577 ALA A N 1
ATOM 4177 C CA . ALA A 1 577 ? 31.326 -2.983 -38.123 1.00 91.00 577 ALA A CA 1
ATOM 4178 C C . ALA A 1 577 ? 31.964 -3.925 -37.083 1.00 91.00 577 ALA A C 1
ATOM 4180 O O . ALA A 1 577 ? 31.646 -5.112 -37.057 1.00 91.00 577 ALA A O 1
ATOM 4181 N N . ARG A 1 578 ? 32.794 -3.395 -36.175 1.00 88.69 578 ARG A N 1
ATOM 4182 C CA . ARG A 1 578 ? 33.414 -4.180 -35.092 1.00 88.69 578 ARG A CA 1
ATOM 4183 C C . ARG A 1 578 ? 32.397 -4.773 -34.123 1.00 88.69 578 ARG A C 1
ATOM 4185 O O . ARG A 1 578 ? 32.489 -5.950 -33.782 1.00 88.69 578 ARG A O 1
ATOM 4192 N N . LEU A 1 579 ? 31.406 -3.980 -33.719 1.00 91.31 579 LEU A N 1
ATOM 4193 C CA . LEU A 1 579 ? 30.318 -4.459 -32.868 1.00 91.31 579 LEU A CA 1
ATOM 4194 C C . LEU A 1 579 ? 29.481 -5.510 -33.598 1.00 91.31 579 LEU A C 1
ATOM 4196 O O . LEU A 1 579 ? 29.128 -6.524 -33.009 1.00 91.31 579 LEU A O 1
ATOM 4200 N N . ILE A 1 580 ? 29.219 -5.325 -34.893 1.00 93.50 580 ILE A N 1
ATOM 4201 C CA . ILE A 1 580 ? 28.493 -6.310 -35.705 1.00 93.50 580 ILE A CA 1
ATOM 4202 C C . ILE A 1 580 ? 29.267 -7.636 -35.791 1.00 93.50 580 ILE A C 1
ATOM 4204 O O . ILE A 1 580 ? 28.655 -8.699 -35.693 1.00 93.50 580 ILE A O 1
ATOM 4208 N N . GLU A 1 581 ? 30.595 -7.607 -35.928 1.00 92.69 581 GLU A N 1
ATOM 4209 C CA . GLU A 1 581 ? 31.436 -8.814 -35.932 1.00 92.69 581 GLU A CA 1
ATOM 4210 C C . GLU A 1 581 ? 31.431 -9.556 -34.591 1.00 92.69 581 GLU A C 1
ATOM 4212 O O . GLU A 1 581 ? 31.412 -10.793 -34.580 1.00 92.69 581 GLU A O 1
ATOM 4217 N N . ALA A 1 582 ? 31.418 -8.813 -33.481 1.00 87.81 582 ALA A N 1
ATOM 4218 C CA . ALA A 1 582 ? 31.380 -9.361 -32.129 1.00 87.81 582 ALA A CA 1
ATOM 4219 C C . ALA A 1 582 ? 29.997 -9.941 -31.783 1.00 87.81 582 ALA A C 1
ATOM 4221 O O . ALA A 1 582 ? 29.879 -11.094 -31.362 1.00 87.81 582 ALA A O 1
ATOM 4222 N N . VAL A 1 583 ? 28.938 -9.166 -32.024 1.00 91.69 583 VAL A N 1
ATOM 4223 C CA . VAL A 1 583 ? 27.550 -9.521 -31.692 1.00 91.69 583 VAL A CA 1
ATOM 4224 C C . VAL A 1 583 ? 27.007 -10.590 -32.634 1.00 91.69 583 VAL A C 1
ATOM 4226 O O . VAL A 1 583 ? 26.334 -11.518 -32.185 1.00 91.69 583 VAL A O 1
ATOM 4229 N N . ARG A 1 584 ? 27.335 -10.497 -33.932 1.00 93.19 584 ARG A N 1
ATOM 4230 C CA . ARG A 1 584 ? 26.769 -11.310 -35.024 1.00 93.19 584 ARG A CA 1
ATOM 4231 C C . ARG A 1 584 ? 25.232 -11.360 -34.959 1.00 93.19 584 ARG A C 1
ATOM 4233 O O . ARG A 1 584 ? 24.683 -12.426 -34.673 1.00 93.19 584 ARG A O 1
ATOM 4240 N N . PRO A 1 585 ? 24.553 -10.220 -35.170 1.00 95.00 585 PRO A N 1
ATOM 4241 C CA . PRO A 1 585 ? 23.106 -10.122 -35.011 1.00 95.00 585 PRO A CA 1
ATOM 4242 C C . PRO A 1 585 ? 22.350 -10.948 -36.056 1.00 95.00 585 PRO A C 1
ATOM 4244 O O . PRO A 1 585 ? 22.762 -11.019 -37.216 1.00 95.00 585 PRO A O 1
ATOM 4247 N N . ASP A 1 586 ? 21.208 -11.506 -35.654 1.00 95.12 586 ASP A N 1
ATOM 4248 C CA . ASP A 1 586 ? 20.284 -12.208 -36.551 1.00 95.12 586 ASP A CA 1
ATOM 4249 C C . ASP A 1 586 ? 19.529 -11.211 -37.439 1.00 95.12 586 ASP A C 1
ATOM 4251 O O . ASP A 1 586 ? 19.263 -11.484 -38.612 1.00 95.12 586 ASP A O 1
ATOM 4255 N N . VAL A 1 587 ? 19.230 -10.025 -36.896 1.00 94.38 587 VAL A N 1
ATOM 4256 C CA . VAL A 1 587 ? 18.586 -8.925 -37.618 1.00 94.38 587 VAL A CA 1
ATOM 4257 C C . VAL A 1 587 ? 19.321 -7.614 -37.341 1.00 94.38 587 VAL A C 1
ATOM 4259 O O . VAL A 1 587 ? 19.406 -7.159 -36.205 1.00 94.38 587 VAL A O 1
ATOM 4262 N N . TYR A 1 588 ? 19.824 -6.969 -38.390 1.00 93.81 588 TYR A N 1
ATOM 4263 C CA . TYR A 1 588 ? 20.345 -5.607 -38.347 1.00 93.81 588 TYR A CA 1
ATOM 4264 C C . TYR A 1 588 ? 19.308 -4.636 -38.899 1.00 93.81 588 TYR A C 1
ATOM 4266 O O . TYR A 1 588 ? 18.864 -4.767 -40.044 1.00 93.81 588 TYR A O 1
ATOM 4274 N N . VAL A 1 589 ? 18.920 -3.664 -38.083 1.00 91.25 589 VAL A N 1
ATOM 4275 C CA . VAL A 1 589 ? 17.844 -2.728 -38.390 1.00 91.25 589 VAL A CA 1
ATOM 4276 C C . VAL A 1 589 ? 18.411 -1.337 -38.629 1.00 91.25 589 VAL A C 1
ATOM 4278 O O . VAL A 1 589 ? 19.252 -0.848 -37.871 1.00 91.25 589 VAL A O 1
ATOM 4281 N N . LYS A 1 590 ? 17.924 -0.689 -39.689 1.00 84.38 590 LYS A N 1
ATOM 4282 C CA . LYS A 1 590 ? 18.218 0.709 -39.996 1.00 84.38 590 LYS A CA 1
ATOM 4283 C C . LYS A 1 590 ? 16.947 1.507 -40.249 1.00 84.38 590 LYS A C 1
ATOM 4285 O O . LYS A 1 590 ? 16.041 1.050 -40.940 1.00 84.38 590 LYS A O 1
ATOM 4290 N N . GLY A 1 591 ? 16.893 2.713 -39.692 1.00 72.06 591 GLY A N 1
ATOM 4291 C CA . GLY A 1 591 ? 15.814 3.661 -39.953 1.00 72.06 591 GLY A CA 1
ATOM 4292 C C . GLY A 1 591 ? 16.016 4.393 -41.281 1.00 72.06 591 GLY A C 1
ATOM 4293 O O . GLY A 1 591 ? 17.128 4.853 -41.573 1.00 72.06 591 GLY A O 1
ATOM 4294 N N . GLY A 1 592 ? 14.936 4.525 -42.052 1.00 65.62 592 GLY A N 1
ATOM 4295 C CA . GLY A 1 592 ? 14.876 5.315 -43.283 1.00 65.62 592 GLY A CA 1
ATOM 4296 C C . GLY A 1 592 ? 14.262 4.563 -44.464 1.00 65.62 592 GLY A C 1
ATOM 4297 O O . GLY A 1 592 ? 14.078 3.351 -44.422 1.00 65.62 592 GLY A O 1
ATOM 4298 N N . ASP A 1 593 ? 13.984 5.299 -45.541 1.00 56.78 593 ASP A N 1
ATOM 4299 C CA . ASP A 1 593 ? 13.206 4.805 -46.689 1.00 56.78 593 ASP A CA 1
ATOM 4300 C C . ASP A 1 593 ? 14.077 4.290 -47.850 1.00 56.78 593 ASP A C 1
ATOM 4302 O O . ASP A 1 593 ? 13.693 4.357 -49.018 1.00 56.78 593 ASP A O 1
ATOM 4306 N N . TYR A 1 594 ? 15.280 3.795 -47.552 1.00 60.62 594 TYR A N 1
ATOM 4307 C CA . TYR A 1 594 ? 16.191 3.239 -48.555 1.00 60.62 594 TYR A CA 1
ATOM 4308 C C . TYR A 1 594 ? 16.144 1.700 -48.581 1.00 60.62 594 TYR A C 1
ATOM 4310 O O . TYR A 1 594 ? 15.872 1.062 -47.559 1.00 60.62 594 TYR A O 1
ATOM 4318 N N . PRO A 1 595 ? 16.408 1.078 -49.746 1.00 61.41 595 PRO A N 1
ATOM 4319 C CA . PRO A 1 595 ? 16.533 -0.369 -49.858 1.00 61.41 595 PRO A CA 1
ATOM 4320 C C . PRO A 1 595 ? 17.603 -0.924 -48.895 1.00 61.41 595 PRO A C 1
ATOM 4322 O O . PRO A 1 595 ? 18.685 -0.330 -48.795 1.00 61.41 595 PRO A O 1
ATOM 4325 N N . PRO A 1 596 ? 17.369 -2.072 -48.226 1.00 65.88 596 PRO A N 1
ATOM 4326 C CA . PRO A 1 596 ? 18.348 -2.721 -47.346 1.00 65.88 596 PRO A CA 1
ATOM 4327 C C . PRO A 1 596 ? 19.713 -2.991 -47.996 1.00 65.88 596 PRO A C 1
ATOM 4329 O O . PRO A 1 596 ? 20.719 -3.128 -47.304 1.00 65.88 596 PRO A O 1
ATOM 4332 N N . GLU A 1 597 ? 19.772 -3.078 -49.325 1.00 68.75 597 GLU A N 1
ATOM 4333 C CA . GLU A 1 597 ? 20.991 -3.293 -50.107 1.00 68.75 597 GLU A CA 1
ATOM 4334 C C . GLU A 1 597 ? 21.947 -2.096 -50.081 1.00 68.75 597 GLU A C 1
ATOM 4336 O O . GLU A 1 597 ? 23.141 -2.285 -50.302 1.00 68.75 597 GLU A O 1
ATOM 4341 N N . LEU A 1 598 ? 21.437 -0.891 -49.806 1.00 71.00 598 LEU A N 1
ATOM 4342 C CA . LEU A 1 598 ? 22.223 0.344 -49.749 1.00 71.00 598 LEU A CA 1
ATOM 4343 C C . LEU A 1 598 ? 22.811 0.622 -48.359 1.00 71.00 598 LEU A C 1
ATOM 4345 O O . LEU A 1 598 ? 23.566 1.577 -48.193 1.00 71.00 598 LEU A O 1
ATOM 4349 N N . VAL A 1 599 ? 22.489 -0.206 -47.361 1.00 79.94 599 VAL A N 1
ATOM 4350 C CA . VAL A 1 599 ? 23.077 -0.120 -46.021 1.00 79.94 599 VAL A CA 1
ATOM 4351 C C . VAL A 1 599 ? 24.555 -0.546 -46.094 1.00 79.94 599 VAL A C 1
ATOM 4353 O O . VAL A 1 599 ? 24.822 -1.690 -46.477 1.00 79.94 599 VAL A O 1
ATOM 4356 N N . PRO A 1 600 ? 25.526 0.305 -45.697 1.00 83.00 600 PRO A N 1
ATOM 4357 C CA . PRO A 1 600 ? 26.956 -0.005 -45.810 1.00 83.00 600 PRO A CA 1
ATOM 4358 C C . PRO A 1 600 ? 27.373 -1.306 -45.115 1.00 83.00 600 PRO A C 1
ATOM 4360 O O . PRO A 1 600 ? 28.220 -2.040 -45.622 1.00 83.00 600 PRO A O 1
ATOM 4363 N N . GLU A 1 601 ? 26.750 -1.637 -43.981 1.00 87.56 601 GLU A N 1
ATOM 4364 C CA . GLU A 1 601 ? 27.056 -2.856 -43.227 1.00 87.56 601 GLU A CA 1
ATOM 4365 C C . GLU A 1 601 ? 26.344 -4.115 -43.762 1.00 87.56 601 GLU A C 1
ATOM 4367 O O . GLU A 1 601 ? 26.602 -5.221 -43.280 1.00 87.56 601 GLU A O 1
ATOM 4372 N N . ALA A 1 602 ? 25.483 -4.007 -44.781 1.00 86.69 602 ALA A N 1
ATOM 4373 C CA . ALA A 1 602 ? 24.715 -5.150 -45.280 1.00 86.69 602 ALA A CA 1
ATOM 4374 C C . ALA A 1 602 ? 25.560 -6.330 -45.793 1.00 86.69 602 ALA A C 1
ATOM 4376 O O . ALA A 1 602 ? 25.204 -7.477 -45.498 1.00 86.69 602 ALA A O 1
ATOM 4377 N N . PRO A 1 603 ? 26.683 -6.125 -46.511 1.00 89.44 603 PRO A N 1
ATOM 4378 C CA . PRO A 1 603 ? 27.562 -7.226 -46.899 1.00 89.44 603 PRO A CA 1
ATO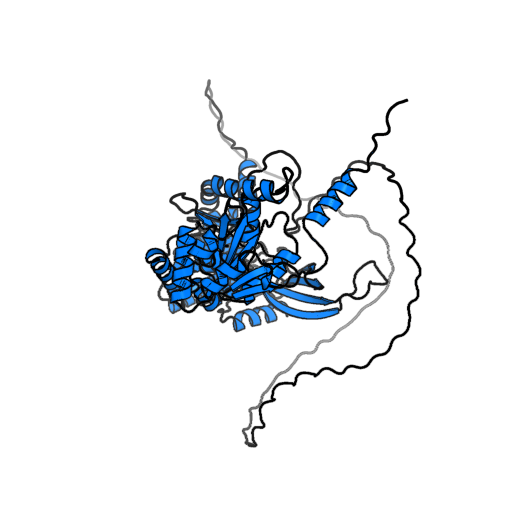M 4379 C C . PRO A 1 603 ? 28.182 -7.951 -45.697 1.00 89.44 603 PRO A C 1
ATOM 4381 O O . PRO A 1 603 ? 28.420 -9.156 -45.764 1.00 89.44 603 PRO A O 1
ATOM 4384 N N . LEU A 1 604 ? 28.453 -7.235 -44.601 1.00 91.12 604 LEU A N 1
ATOM 4385 C CA . LEU A 1 604 ? 29.015 -7.810 -43.381 1.00 91.12 604 LEU A CA 1
ATOM 4386 C C . LEU A 1 604 ? 27.976 -8.666 -42.653 1.00 91.12 604 LEU A C 1
ATOM 4388 O O . LEU A 1 604 ? 28.233 -9.839 -42.395 1.00 91.12 604 LEU A O 1
ATOM 4392 N N . VAL A 1 605 ? 26.786 -8.116 -42.404 1.00 91.81 605 VAL A N 1
ATOM 4393 C CA . VAL A 1 605 ? 25.697 -8.813 -41.698 1.00 91.81 605 VAL A CA 1
ATOM 4394 C C . VAL A 1 605 ? 25.305 -10.105 -42.424 1.00 91.81 605 VAL A C 1
ATOM 4396 O O . VAL A 1 605 ? 25.241 -11.164 -41.802 1.00 91.81 605 VAL A O 1
ATOM 4399 N N . ARG A 1 606 ? 25.152 -10.060 -43.756 1.00 90.44 606 ARG A N 1
ATOM 4400 C CA . ARG A 1 606 ? 24.816 -11.247 -44.566 1.00 90.44 606 ARG A CA 1
ATOM 4401 C C . ARG A 1 606 ? 25.893 -12.331 -44.504 1.00 90.44 606 ARG A C 1
ATOM 4403 O O . ARG A 1 606 ? 25.569 -13.511 -44.428 1.00 90.44 606 ARG A O 1
ATOM 4410 N N . ARG A 1 607 ? 27.175 -11.948 -44.505 1.00 93.44 607 ARG A N 1
ATOM 4411 C CA . ARG A 1 607 ? 28.305 -12.891 -44.380 1.00 93.44 607 ARG A CA 1
ATOM 4412 C C . ARG A 1 607 ? 28.315 -13.602 -43.027 1.00 93.44 607 ARG A C 1
ATOM 4414 O O . ARG A 1 607 ? 28.752 -14.744 -42.945 1.00 93.44 607 ARG A O 1
ATOM 4421 N N . LEU A 1 608 ? 27.837 -12.926 -41.984 1.00 90.94 608 LEU A N 1
ATOM 4422 C CA . LEU A 1 608 ? 27.701 -13.469 -40.632 1.00 90.94 608 LEU A CA 1
ATOM 4423 C C . LEU A 1 608 ? 26.408 -14.283 -40.437 1.00 90.94 608 LEU A C 1
ATOM 4425 O O . LEU A 1 608 ? 26.217 -14.839 -39.360 1.00 90.94 608 LEU A O 1
ATOM 4429 N N . GLY A 1 609 ? 25.559 -14.386 -41.468 1.00 89.75 609 GLY A N 1
ATOM 4430 C CA . GLY A 1 609 ? 24.306 -15.146 -41.449 1.00 89.75 609 GLY A CA 1
ATOM 4431 C C . GLY A 1 609 ? 23.070 -14.350 -41.017 1.00 89.75 609 GLY A C 1
ATOM 4432 O O . GLY A 1 609 ? 21.989 -14.925 -40.947 1.00 89.75 609 GLY A O 1
ATOM 4433 N N . GLY A 1 610 ? 23.209 -13.047 -40.756 1.00 90.50 610 GLY A N 1
ATOM 4434 C CA . GLY A 1 610 ? 22.109 -12.171 -40.352 1.00 90.50 610 GLY A CA 1
ATOM 4435 C C . GLY A 1 610 ? 21.339 -11.560 -41.527 1.00 90.50 610 GLY A C 1
ATOM 4436 O O . GLY A 1 610 ? 21.781 -11.561 -42.681 1.00 90.50 610 GLY A O 1
ATOM 4437 N N . GLN A 1 611 ? 20.183 -10.978 -41.222 1.00 91.94 611 GLN A N 1
ATOM 4438 C CA . GLN A 1 611 ? 19.320 -10.262 -42.162 1.00 91.94 611 GLN A CA 1
ATOM 4439 C C . GLN A 1 611 ? 19.408 -8.752 -41.941 1.00 91.94 611 GLN A C 1
ATOM 4441 O O . GLN A 1 611 ? 19.590 -8.296 -40.820 1.00 91.94 611 GLN A O 1
ATOM 4446 N N . VAL A 1 612 ? 19.226 -7.960 -43.000 1.00 90.38 612 VAL A N 1
ATOM 4447 C CA . VAL A 1 612 ? 19.118 -6.496 -42.890 1.00 90.38 612 VAL A CA 1
ATOM 4448 C C . VAL A 1 612 ? 17.682 -6.080 -43.159 1.00 90.38 612 VAL A C 1
ATOM 4450 O O . VAL A 1 612 ? 17.089 -6.508 -44.152 1.00 90.38 612 VAL A O 1
ATOM 4453 N N . ARG A 1 613 ? 17.126 -5.245 -42.283 1.00 85.69 613 ARG A N 1
ATOM 4454 C CA . ARG A 1 613 ? 15.785 -4.672 -42.415 1.00 85.69 613 ARG A CA 1
ATOM 4455 C C . ARG A 1 613 ? 15.875 -3.156 -42.373 1.00 85.69 613 ARG A C 1
ATOM 4457 O O . ARG A 1 613 ? 16.507 -2.593 -41.481 1.00 85.69 613 ARG A O 1
ATOM 4464 N N . THR A 1 614 ? 15.220 -2.502 -43.321 1.00 80.12 614 THR A N 1
ATOM 4465 C CA . THR A 1 614 ? 14.949 -1.069 -43.237 1.00 80.12 614 THR A CA 1
ATOM 4466 C C . THR A 1 614 ? 13.513 -0.880 -42.776 1.00 80.12 614 THR A C 1
ATOM 4468 O O . THR A 1 614 ? 12.598 -1.534 -43.279 1.00 80.12 614 THR A O 1
ATOM 4471 N N . LEU A 1 615 ? 13.332 -0.066 -41.740 1.00 78.69 615 LEU A N 1
ATOM 4472 C CA . LEU A 1 615 ? 12.018 0.252 -41.191 1.00 78.69 615 LEU A CA 1
ATOM 4473 C C . LEU A 1 615 ? 11.604 1.638 -41.670 1.00 78.69 615 LEU A C 1
ATOM 4475 O O . LEU A 1 615 ? 12.402 2.580 -41.616 1.00 78.69 615 LEU A O 1
ATOM 4479 N N . GLY A 1 616 ? 10.360 1.724 -42.145 1.00 60.25 616 GLY A N 1
ATOM 4480 C CA . GLY A 1 616 ? 9.804 2.932 -42.742 1.00 60.25 616 GLY A CA 1
ATOM 4481 C C . GLY A 1 616 ? 9.890 4.119 -41.793 1.00 60.25 616 GLY A C 1
ATOM 4482 O O . GLY A 1 616 ? 9.570 4.020 -40.605 1.00 60.25 616 GLY A O 1
ATOM 4483 N N . TYR A 1 617 ? 10.336 5.249 -42.329 1.00 53.56 617 TYR A N 1
ATOM 4484 C CA . TYR A 1 617 ? 10.401 6.493 -41.588 1.00 53.56 617 TYR A CA 1
ATOM 4485 C C . TYR A 1 617 ? 8.978 6.963 -41.258 1.00 53.56 617 TYR A C 1
ATOM 4487 O O . TYR A 1 617 ? 8.120 7.027 -42.134 1.00 53.56 617 TYR A O 1
ATOM 4495 N N . VAL A 1 618 ? 8.699 7.305 -39.995 1.00 48.25 618 VAL A N 1
ATOM 4496 C CA . VAL A 1 618 ? 7.449 7.999 -39.650 1.00 48.25 618 VAL A CA 1
ATOM 4497 C C . VAL A 1 618 ? 7.631 9.469 -40.047 1.00 48.25 618 VAL A C 1
ATOM 4499 O O . VAL A 1 618 ? 8.456 10.150 -39.425 1.00 48.25 618 VAL A O 1
ATOM 4502 N N . PRO A 1 619 ? 6.910 9.981 -41.062 1.00 44.69 619 PRO A N 1
ATOM 4503 C CA . PRO A 1 619 ? 7.066 11.359 -41.492 1.00 44.69 619 PRO A CA 1
ATOM 4504 C C . PRO A 1 619 ? 6.462 12.269 -40.423 1.00 44.69 619 PRO A C 1
ATOM 4506 O O . PRO A 1 619 ? 5.263 12.200 -40.182 1.00 44.69 619 PRO A O 1
ATOM 4509 N N . ASP A 1 620 ? 7.316 13.036 -39.731 1.00 45.69 620 ASP A N 1
ATOM 4510 C CA . ASP A 1 620 ? 7.049 14.453 -39.412 1.00 45.69 620 ASP A CA 1
ATOM 4511 C C . ASP A 1 620 ? 8.097 15.149 -38.533 1.00 45.69 620 ASP A C 1
ATOM 4513 O O . ASP A 1 620 ? 7.993 16.353 -38.303 1.00 45.69 620 ASP A O 1
ATOM 4517 N N . ARG A 1 621 ? 9.116 14.473 -37.989 1.00 52.88 621 ARG A N 1
ATOM 4518 C CA . ARG A 1 621 ? 10.086 15.150 -37.105 1.00 52.88 621 ARG A CA 1
ATOM 4519 C C . ARG A 1 621 ? 11.464 14.515 -37.220 1.00 52.88 621 ARG A C 1
ATOM 4521 O O . ARG A 1 621 ? 11.701 13.498 -36.589 1.00 52.88 621 ARG A O 1
ATOM 4528 N N . SER A 1 622 ? 12.378 15.104 -37.993 1.00 58.38 622 SER A N 1
ATOM 4529 C CA . SER A 1 622 ? 13.806 14.778 -37.883 1.00 58.38 622 SER A CA 1
ATOM 4530 C C . SER A 1 622 ? 14.439 15.651 -36.801 1.00 58.38 622 SER A C 1
ATOM 4532 O O . SER A 1 622 ? 14.061 16.814 -36.638 1.00 58.38 622 SER A O 1
ATOM 4534 N N . THR A 1 623 ? 15.413 15.119 -36.057 1.00 59.50 623 THR A N 1
ATOM 4535 C CA . THR A 1 623 ? 16.186 15.916 -35.092 1.00 59.50 623 THR A CA 1
ATOM 4536 C C . THR A 1 623 ? 16.749 17.191 -35.736 1.00 59.50 623 THR A C 1
ATOM 4538 O O . THR A 1 623 ? 16.694 18.254 -35.123 1.00 59.50 623 THR A O 1
ATOM 4541 N N . SER A 1 624 ? 17.220 17.107 -36.985 1.00 62.78 624 SER A N 1
ATOM 4542 C CA . SER A 1 624 ? 17.699 18.270 -37.741 1.00 62.78 624 SER A CA 1
ATOM 4543 C C . SER A 1 624 ? 16.586 19.295 -37.969 1.00 62.78 624 SER A C 1
ATOM 4545 O O . SER A 1 624 ? 16.770 20.453 -37.636 1.00 62.78 624 SER A O 1
ATOM 4547 N N . ALA A 1 625 ? 15.387 18.876 -38.387 1.00 61.66 625 ALA A N 1
ATOM 4548 C CA . ALA A 1 625 ? 14.255 19.784 -38.595 1.00 61.66 625 ALA A CA 1
ATOM 4549 C C . ALA A 1 625 ? 13.731 20.428 -37.295 1.00 61.66 625 ALA A C 1
ATOM 4551 O O . ALA A 1 625 ? 13.180 21.530 -37.317 1.00 61.66 625 ALA A O 1
ATOM 4552 N N . ILE A 1 626 ? 13.873 19.760 -36.144 1.00 62.34 626 ILE A N 1
ATOM 4553 C CA . ILE A 1 626 ? 13.581 20.364 -34.834 1.00 62.34 626 ILE A CA 1
ATOM 4554 C C . ILE A 1 626 ? 14.604 21.465 -34.531 1.00 62.34 626 ILE A C 1
ATOM 4556 O O . ILE A 1 626 ? 14.218 22.574 -34.172 1.00 62.34 626 ILE A O 1
ATOM 4560 N N . ILE A 1 627 ? 15.890 21.181 -34.721 1.00 65.06 627 ILE A N 1
ATOM 4561 C CA . ILE A 1 627 ? 16.979 22.115 -34.413 1.00 65.06 627 ILE A CA 1
ATOM 4562 C C . ILE A 1 627 ? 16.997 23.296 -35.376 1.00 65.06 627 ILE A C 1
ATOM 4564 O O . ILE A 1 627 ? 17.138 24.431 -34.935 1.00 65.06 627 ILE A O 1
ATOM 4568 N N . ASP A 1 628 ? 16.789 23.060 -36.667 1.00 68.50 628 ASP A N 1
ATOM 4569 C CA . ASP A 1 628 ? 16.727 24.111 -37.681 1.00 68.50 628 ASP A CA 1
ATOM 4570 C C . ASP A 1 628 ? 15.552 25.057 -37.415 1.00 68.50 628 ASP A C 1
ATOM 4572 O O . ASP A 1 628 ? 15.686 26.269 -37.553 1.00 68.50 628 ASP A O 1
ATOM 4576 N N . ARG A 1 629 ? 14.421 24.535 -36.924 1.00 66.06 629 ARG A N 1
ATOM 4577 C CA . ARG A 1 629 ? 13.274 25.347 -36.495 1.00 66.06 629 ARG A CA 1
ATOM 4578 C C . ARG A 1 629 ? 13.561 26.166 -35.235 1.00 66.06 629 ARG A C 1
ATOM 4580 O O . ARG A 1 629 ? 13.127 27.314 -35.175 1.00 66.06 629 ARG A O 1
ATOM 4587 N N . ILE A 1 630 ? 14.305 25.618 -34.270 1.00 66.62 630 ILE A N 1
ATOM 4588 C CA . ILE A 1 630 ? 14.778 26.361 -33.087 1.00 66.62 630 ILE A CA 1
ATOM 4589 C C . ILE A 1 630 ? 15.745 27.476 -33.516 1.00 66.62 630 ILE A C 1
ATOM 4591 O O . ILE A 1 630 ? 15.580 28.624 -33.110 1.00 66.62 630 ILE A O 1
ATOM 4595 N N . ARG A 1 631 ? 16.706 27.175 -34.399 1.00 69.94 631 ARG A N 1
ATOM 4596 C CA . ARG A 1 631 ? 17.660 28.151 -34.955 1.00 69.94 631 ARG A CA 1
ATOM 4597 C C . ARG A 1 631 ? 16.957 29.244 -35.769 1.00 69.94 631 ARG A C 1
ATOM 4599 O O . ARG A 1 631 ? 17.325 30.408 -35.655 1.00 69.94 631 ARG A O 1
ATOM 4606 N N . ALA A 1 632 ? 15.913 28.894 -36.522 1.00 66.44 632 ALA A N 1
ATOM 4607 C CA . ALA A 1 632 ? 15.094 29.849 -37.267 1.00 66.44 632 ALA A CA 1
ATOM 4608 C C . ALA A 1 632 ? 14.284 30.790 -36.354 1.00 66.44 632 ALA A C 1
ATOM 4610 O O . ALA A 1 632 ? 14.145 31.964 -36.684 1.00 66.44 632 ALA A O 1
ATOM 4611 N N . HIS A 1 633 ? 13.805 30.317 -35.195 1.00 56.03 633 HIS A N 1
ATOM 4612 C CA . HIS A 1 633 ? 13.113 31.159 -34.202 1.00 56.03 633 HIS A CA 1
ATOM 4613 C C . HIS A 1 633 ? 14.073 32.023 -33.362 1.00 56.03 633 HIS A C 1
ATOM 4615 O O . HIS A 1 633 ? 13.664 33.054 -32.839 1.00 56.03 633 HIS A O 1
ATOM 4621 N N . GLY A 1 634 ? 15.351 31.639 -33.246 1.00 47.19 634 GLY A N 1
ATOM 4622 C CA . GLY A 1 634 ? 16.378 32.427 -32.551 1.00 47.19 634 GLY A CA 1
ATOM 4623 C C . GLY A 1 634 ? 16.963 33.590 -33.367 1.00 47.19 634 GLY A C 1
ATOM 4624 O O . GLY A 1 634 ? 17.596 34.472 -32.796 1.00 47.19 634 GLY A O 1
ATOM 4625 N N . ALA A 1 635 ? 16.761 33.615 -34.690 1.00 51.12 635 ALA A N 1
ATOM 4626 C CA . ALA A 1 635 ? 17.335 34.626 -35.587 1.00 51.12 635 ALA A CA 1
ATOM 4627 C C . ALA A 1 635 ? 16.455 35.881 -35.781 1.00 51.12 635 ALA A C 1
ATOM 4629 O O . ALA A 1 635 ? 16.897 36.854 -36.392 1.00 51.12 635 ALA A O 1
ATOM 4630 N N . THR A 1 636 ? 15.225 35.903 -35.259 1.00 43.78 636 THR A N 1
ATOM 4631 C CA . THR A 1 636 ? 14.304 37.047 -35.366 1.00 43.78 636 THR A CA 1
ATOM 4632 C C . THR A 1 636 ? 14.287 37.885 -34.090 1.00 43.78 636 THR A C 1
ATOM 4634 O O . THR A 1 636 ? 13.294 37.924 -33.371 1.00 43.78 636 THR A O 1
ATOM 4637 N N . ALA A 1 637 ? 15.386 38.584 -33.816 1.00 38.91 637 ALA A N 1
ATOM 4638 C CA . ALA A 1 637 ? 15.372 39.780 -32.975 1.00 38.91 637 ALA A CA 1
ATOM 4639 C C . ALA A 1 637 ? 16.515 40.721 -33.393 1.00 38.91 637 ALA A C 1
ATOM 4641 O O . ALA A 1 637 ? 17.632 40.597 -32.888 1.00 38.91 637 ALA A O 1
ATOM 4642 N N . PRO A 1 638 ? 16.285 41.682 -34.306 1.00 41.09 638 PRO A N 1
ATOM 4643 C CA . PRO A 1 638 ? 17.152 42.841 -34.389 1.00 41.09 638 PRO A CA 1
ATOM 4644 C C . PRO A 1 638 ? 16.897 43.693 -33.145 1.00 41.09 638 PRO A C 1
ATOM 4646 O O . PRO A 1 638 ? 15.786 44.173 -32.916 1.00 41.09 638 PRO A O 1
ATOM 4649 N N . VAL A 1 639 ? 17.941 43.878 -32.341 1.00 50.81 639 VAL A N 1
ATOM 4650 C CA . VAL A 1 639 ? 17.993 44.894 -31.290 1.00 50.81 639 VAL A CA 1
ATOM 4651 C C . VAL A 1 639 ? 17.856 46.260 -31.966 1.00 50.81 639 VAL A C 1
ATOM 4653 O O . VAL A 1 639 ? 18.813 46.788 -32.527 1.00 50.81 639 VAL A O 1
ATOM 4656 N N . ALA A 1 640 ? 16.649 46.822 -31.958 1.00 40.75 640 ALA A N 1
ATOM 4657 C CA . ALA A 1 640 ? 16.419 48.202 -32.357 1.00 40.75 640 ALA A CA 1
ATOM 4658 C C . ALA A 1 640 ? 16.769 49.114 -31.176 1.00 40.75 640 ALA A C 1
ATOM 4660 O O . ALA A 1 640 ? 15.951 49.370 -30.296 1.00 40.75 640 ALA A O 1
ATOM 4661 N N . GLY A 1 641 ? 18.010 49.586 -31.159 1.00 42.19 641 GLY A N 1
ATOM 4662 C CA . GLY A 1 641 ? 18.456 50.639 -30.263 1.00 42.19 641 GLY A CA 1
ATOM 4663 C C . GLY A 1 641 ? 19.713 51.298 -30.804 1.00 42.19 641 GLY A C 1
ATOM 4664 O O . GLY A 1 641 ? 20.796 50.778 -30.568 1.00 42.19 641 GLY A O 1
ATOM 4665 N N . GLN A 1 642 ? 19.546 52.407 -31.535 1.00 39.28 642 GLN A N 1
ATOM 4666 C CA . GLN A 1 642 ? 20.411 53.600 -31.522 1.00 39.28 642 GLN A CA 1
ATOM 4667 C C . GLN A 1 642 ? 19.979 54.602 -32.608 1.00 39.28 642 GLN A C 1
ATOM 4669 O O . GLN A 1 642 ? 20.230 54.390 -33.793 1.00 39.28 642 GLN A O 1
ATOM 4674 N N . ALA A 1 643 ? 19.364 55.702 -32.169 1.00 39.97 643 ALA A N 1
ATOM 4675 C CA . ALA A 1 643 ? 19.612 57.064 -32.645 1.00 39.97 643 ALA A CA 1
ATOM 4676 C C . ALA A 1 643 ? 19.182 58.037 -31.542 1.00 39.97 643 ALA A C 1
ATOM 4678 O O . ALA A 1 643 ? 18.030 57.892 -31.069 1.00 39.97 643 ALA A O 1
#

Radius of gyration: 34.26 Å; Cα contacts (8 Å, |Δi|>4): 1021; chains: 1; bounding box: 91×89×108 Å

Sequence (643 aa):
MAGAAAEQRRLTAVVECWLGRPVLVVGDAMLDEWRFAESDRLCREAPAPILTLRRRISAAGGAANTAVNIAALGGRAALVAPIGADVAGDELHDCLDRADVWDRTVSQPGRPTPVKRRMLAGSQILLREDSGGPEDPPDDAGVARLLTALACATAELHAAGGTAPTLVVCDYALGALSAPVRAWLVANRERYATVALDAHDLAEWRGLAPTVVTPSFAEASRLLARTVARPSGDHAPGRGAGRDLPLDSPDDAQSDGPSELSVGVAPGNGRGTHPDAHRPTTPARPEPTAPTHPQSTTPPHPEPAAPPHPELATAAGRPAATDQPYPAEDQVTRGGTDPADAGLAATDGCAGLGASVDATGSGMDRAVLAESRLAELRQHTGADVVAVTLDTDGAVVAGPDGEPSRSHSNPVPASHTVGAGDAYLAAMTLALAADAPLPIAAQLAQLAATITVSDTGTCVCRREDLLTALDRPADRGWPTLVDADELATIAVAHRRAGRSVVFTNGCFDVLHPGHVRYLEQARALGDLLVVAVNADGSVRRLKGADRPVNPVEDRVALLAALTHVDHVVVFEEDSPARLIEAVRPDVYVKGGDYPPELVPEAPLVRRLGGQVRTLGYVPDRSTSAIIDRIRAHGATAPVAGQA

InterPro domains:
  IPR002173 Carbohydrate/purine kinase, PfkB, co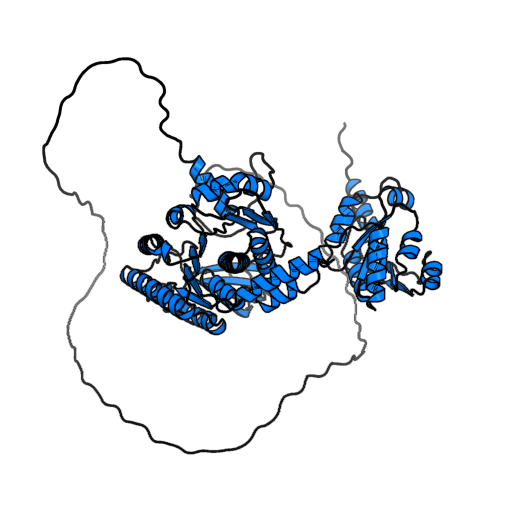nserved site [PS00583] (60-84)
  IPR004821 Cytidyltransferase-like domain [PF01467] (503-598)
  IPR004821 Cytidyltransferase-like domain [TIGR00125] (501-566)
  IPR011611 Carbohydrate kinase PfkB [PF00294] (23-122)
  IPR011611 Carbohydrate kinase PfkB [PF00294] (379-461)
  IPR011914 RfaE bifunctional protein, domain II [TIGR02199] (493-631)
  IPR014729 Rossmann-like alpha/beta/alpha sandwich fold [G3DSA:3.40.50.620] (483-635)
  IPR029056 Ribokinase-like [G3DSA:3.40.1190.20] (15-243)
  IPR029056 Ribokinase-like [G3DSA:3.40.1190.20] (356-468)
  IPR029056 Ribokinase-like [SSF53613] (23-471)
  IPR050385 Archaeal FAD synthase [PTHR43793] (494-633)

Foldseek 3Di:
DVVLVVVLVVLLVLLVVLAAAFEEFEEQKAKEKEWEWAFDDADPVDRHTDTDTDDMDIAIAFSLLLQLQSLQSRYAAEYEWEAEPDPRSVSSVVRCVVSNYHYLYFYDYPFHGWYWYFYDYDHDTPDIDIDQALVDAGDPVSVVSSLVSVVVSQVVSCVSNVDQHEYEYTYANSRRCDPVNLVSLLVCLVSHPAYEYEHLALLSNLSSLHQEYEAALVSLVVLVVVVVVDPPPDDDDDDDDDDDDDDDDDDDDDDDDDDDDDDDDDDDDDDDDDDDDDDDDDDDDDDDDDDDDDDDDDDDDDDDDDDDDDDDDDDDDDDDDDDDDDDDDDDDDDDDDDDDDDDDDDDDDDDPDPDPPDDDDDPDDSQVVCLVCQVVSCVSNSYQKYWHQHQQQGIWIDGPVSDIDDDHEHDDPPQLQAQLSSQLSSQLSSSVVSVHPNNSSSVLSRLSSRLSSPDGDNGHRGSVNSSVVSPPRPLPDQADADELQVLLVVLVVCVVVVWAEFEEEDAQQPDDVQVLVQLQVSLVVTDAYEYEHEAQQLQCVVPNVCPRPDHPVVSLVVNSSHPSHSHYYYDHDNDCLVSCVSNLGQEYEDEEDDDQVPPPCQVVSVVSVHYYDYDYGDPDDDPVVVVVVVVVVVVPDDPPDDD

Mean predicted aligned error: 19.46 Å

Organism: Salinispora arenicola (strain CNS-205) (NCBI:txid391037)

Solvent-accessible surface area (backbone atoms only — not comparable to full-atom values): 37965 Å² total; per-residue (Å²): 111,75,65,61,57,50,50,46,52,50,56,48,52,55,54,61,66,26,56,60,40,29,30,42,27,36,20,31,40,32,28,32,33,42,36,39,24,46,68,91,49,65,45,94,89,46,103,41,77,43,70,49,80,77,48,76,47,78,35,44,20,63,30,40,29,26,27,39,18,27,20,41,40,34,27,37,19,32,38,37,28,61,33,13,74,43,72,59,26,53,57,34,52,55,42,34,59,76,41,66,30,45,83,45,56,36,76,33,80,94,36,68,37,27,33,45,36,37,35,26,46,84,94,41,78,78,48,75,52,78,43,59,51,47,90,58,46,68,50,75,69,46,46,54,50,46,56,49,37,47,57,49,52,54,51,52,33,26,70,76,49,80,44,64,25,32,38,37,40,27,42,74,70,43,35,56,69,38,72,72,52,47,52,50,50,36,77,47,39,88,61,34,79,32,32,33,38,38,43,71,62,50,72,83,46,26,79,47,48,26,46,30,35,53,32,43,51,68,41,49,50,54,58,56,52,58,56,73,73,52,77,86,84,80,82,84,82,81,90,80,89,79,90,78,90,87,83,82,88,81,90,82,88,84,88,82,87,89,85,86,88,87,89,91,86,89,87,90,88,83,90,83,84,89,88,85,88,82,86,90,80,89,90,82,88,83,88,86,83,88,88,80,86,84,90,87,90,83,86,91,81,81,87,86,80,84,86,83,85,85,80,90,78,91,81,88,81,88,85,82,90,78,91,81,83,85,82,80,90,79,89,80,80,91,80,90,78,88,80,82,90,78,93,76,84,90,74,94,71,99,64,98,63,90,71,81,82,83,81,83,93,74,97,67,55,70,61,62,55,48,63,78,38,47,70,58,51,23,63,58,32,43,23,52,23,40,36,38,33,48,74,59,60,18,32,41,31,31,45,84,89,62,62,72,46,79,46,74,47,81,74,65,64,76,70,16,49,43,44,21,65,33,20,22,50,28,38,31,44,50,27,48,64,66,71,41,56,65,71,59,15,52,51,50,8,51,49,28,20,59,60,17,38,73,48,81,45,67,38,64,31,38,38,67,60,50,52,52,62,56,70,43,68,86,83,74,55,67,22,45,81,40,56,73,68,58,45,26,52,51,41,52,54,38,47,75,70,76,40,42,36,22,35,34,69,49,65,62,50,62,81,49,74,50,57,54,55,49,41,44,57,49,28,72,74,36,73,38,24,36,40,36,31,42,25,51,70,27,34,22,74,76,72,36,87,83,26,54,83,46,57,49,69,59,36,50,54,55,52,25,69,35,95,48,40,52,32,33,34,76,42,61,60,95,59,67,61,68,57,46,70,57,42,50,38,49,31,39,46,43,85,35,89,59,64,44,84,75,43,87,60,38,71,57,40,48,74,65,71,15,44,64,45,50,44,76,62,66,92,84,70,50,54,63,61,54,50,51,51,51,54,60,65,69,68,76,69,83,84,86,80,88,133

Nearest PDB structures (foldseek):
  4e8y-assembly1_A  TM=8.664E-01  e=3.731E-21  Burkholderia cenocepacia J2315
  4e8z-assembly2_B  TM=8.203E-01  e=1.098E-21  Burkholderia cenocepacia J2315
  4e8w-assembly2_B  TM=8.269E-01  e=1.268E-20  Burkholderia cenocepacia J2315
  4e8w-assembly1_A  TM=8.249E-01  e=8.590E-21  Burkholderia cenocepacia J2315
  5x9q-assembly1_B  TM=8.598E-01  e=4.381E-16  Burkholderia pseudomallei K96243

Secondary structure (DSSP, 8-state):
-HHHHHHHHHHHHHHHTTTT-EEEEEE-EEEEEEEEEEEEEE-SSSS-EEEEEEEEEEEEEEHHHHHHHHHHTT-EEEEE-EEESSHHHHHHHHHHHHTT-EE--EEETTSPPPEEEEEEETTEEEEEEEE--TTSPPPHHHHHHHHHHHHHHHHHHHHHHSSPPEEEEEE-SSSSS-HHHHHHHHHTGGG-S-EEEEES-GGGGGGG--SEE--BHHHHHHHHHHHHTS-------------------------------------------------------------------------PPPPPPPPP------------PPPPPPP---------------------------SSS----HHHHHHHHHHHHHHHHT-SEEEEE-GGG-EEEE-TT---EEE------GGG-TTHHHHHHHHHHHHHHTT--HHHHHHHHHHHHHHHTTSSSS----HHHHHHHHHS-S--SS-EE--HHHHHHHHHHHHHTT--EEEEEE---S--HHHHHHHHHHHTTSSEEEEEEE-HHHHHHHH-TT--SS-HHHHHHHHHT-TT--EEEEE-SSSTHHHHHHH--SEEEEESSS-GGG-TTHHHHHHTT-EEEEEPP-TT--HHHHHHHHHHHHS--------